Protein AF-A0A2M7SPT9-F1 (afdb_monomer_lite)

Structure (mmCIF, N/CA/C/O backbone):
data_AF-A0A2M7SPT9-F1
#
_entry.id   AF-A0A2M7SPT9-F1
#
loop_
_atom_site.group_PDB
_atom_site.id
_atom_site.type_symbol
_atom_site.label_atom_id
_atom_site.label_alt_id
_atom_site.label_comp_id
_atom_site.label_asym_id
_atom_site.label_entity_id
_atom_site.label_seq_id
_atom_site.pdbx_PDB_ins_code
_atom_site.Cartn_x
_atom_site.Cartn_y
_atom_site.Cartn_z
_atom_site.occupancy
_atom_site.B_iso_or_equiv
_atom_site.auth_seq_id
_atom_site.auth_comp_id
_atom_site.auth_asym_id
_atom_site.auth_atom_id
_atom_site.pdbx_PDB_model_num
ATOM 1 N N . MET A 1 1 ? 5.422 9.159 23.504 1.00 40.38 1 MET A N 1
ATOM 2 C CA . MET A 1 1 ? 5.487 10.486 24.151 1.00 40.38 1 MET A CA 1
ATOM 3 C C . MET A 1 1 ? 5.673 11.583 23.107 1.00 40.38 1 MET A C 1
ATOM 5 O O . MET A 1 1 ? 4.868 12.503 23.076 1.00 40.38 1 MET A O 1
ATOM 9 N N . ASP A 1 2 ? 6.611 11.408 22.172 1.00 35.78 2 ASP A N 1
ATOM 10 C CA . ASP A 1 2 ? 6.900 12.376 21.096 1.00 35.78 2 ASP A CA 1
ATOM 11 C C . ASP A 1 2 ? 5.692 12.712 20.207 1.00 35.78 2 ASP A C 1
ATOM 13 O O . ASP A 1 2 ? 5.439 13.876 19.913 1.00 35.78 2 ASP A O 1
ATOM 17 N N . ARG A 1 3 ? 4.857 11.718 19.871 1.00 41.50 3 ARG A N 1
ATOM 18 C CA . ARG A 1 3 ? 3.611 11.955 19.118 1.00 41.50 3 ARG A CA 1
ATOM 19 C C . ARG A 1 3 ? 2.546 12.713 19.928 1.00 41.50 3 ARG A C 1
ATOM 21 O O . ARG A 1 3 ? 1.866 13.571 19.384 1.00 41.50 3 ARG A O 1
ATOM 28 N N . ALA A 1 4 ? 2.417 12.463 21.234 1.00 44.75 4 ALA A N 1
ATOM 29 C CA . ALA A 1 4 ? 1.435 13.162 22.078 1.00 44.75 4 ALA A CA 1
ATOM 30 C C . ALA A 1 4 ? 1.773 14.656 22.242 1.00 44.75 4 ALA A C 1
ATOM 32 O O . ALA A 1 4 ? 0.878 15.501 22.212 1.00 44.75 4 ALA A O 1
ATOM 33 N N . LEU A 1 5 ? 3.072 14.967 22.339 1.00 43.44 5 LEU A N 1
ATOM 34 C CA . LEU A 1 5 ? 3.596 16.334 22.353 1.00 43.44 5 LEU A CA 1
ATOM 35 C C . LEU A 1 5 ? 3.391 17.041 21.003 1.00 43.44 5 LEU A C 1
ATOM 37 O O . LEU A 1 5 ? 2.985 18.202 20.988 1.00 43.44 5 LEU A O 1
ATOM 41 N N . ALA A 1 6 ? 3.589 16.340 19.880 1.00 44.41 6 ALA A N 1
ATOM 42 C CA . ALA A 1 6 ? 3.340 16.880 18.540 1.00 44.41 6 ALA A CA 1
ATOM 43 C C . ALA A 1 6 ? 1.848 17.196 18.302 1.00 44.41 6 ALA A C 1
ATOM 45 O O . ALA A 1 6 ? 1.491 18.279 17.839 1.00 44.41 6 ALA A O 1
ATOM 46 N N . HIS A 1 7 ? 0.944 16.303 18.715 1.00 43.31 7 HIS A N 1
ATOM 47 C CA . HIS A 1 7 ? -0.490 16.437 18.443 1.00 43.31 7 HIS A CA 1
ATOM 48 C C . HIS A 1 7 ? -1.252 17.414 19.358 1.00 43.31 7 HIS A C 1
ATOM 50 O O . HIS A 1 7 ? -2.474 17.505 19.236 1.00 43.31 7 HIS A O 1
ATOM 56 N N . LYS A 1 8 ? -0.580 18.153 20.261 1.00 46.00 8 LYS A N 1
ATOM 57 C CA . LYS A 1 8 ? -1.220 19.022 21.278 1.00 46.00 8 LYS A CA 1
ATOM 58 C C . LYS A 1 8 ? -2.389 18.331 21.996 1.00 46.00 8 LYS A C 1
ATOM 60 O O . LYS A 1 8 ? -3.389 18.967 22.335 1.00 46.00 8 LYS A O 1
ATOM 65 N N . LEU A 1 9 ? -2.279 17.020 22.206 1.00 52.03 9 LEU A N 1
ATOM 66 C CA . LEU A 1 9 ? -3.239 16.287 23.012 1.00 52.03 9 LEU A CA 1
ATOM 67 C C . LEU A 1 9 ? -3.044 16.792 24.439 1.00 52.03 9 LEU A C 1
ATOM 69 O O . LEU A 1 9 ? -2.042 16.483 25.076 1.00 52.03 9 LEU A O 1
ATOM 73 N N . ASN A 1 10 ? -3.978 17.613 24.924 1.00 52.16 10 ASN A N 1
ATOM 74 C CA . ASN A 1 10 ? -3.974 18.150 26.288 1.00 52.16 10 ASN A CA 1
ATOM 75 C C . ASN A 1 10 ? -4.417 17.064 27.290 1.00 52.16 10 ASN A C 1
ATOM 77 O O . ASN A 1 10 ? -5.277 17.269 28.141 1.00 52.16 10 ASN A O 1
ATOM 81 N N . LEU A 1 11 ? -3.882 15.864 27.094 1.00 54.00 11 LEU A N 1
ATOM 82 C CA . LEU A 1 11 ? -4.157 14.644 27.818 1.00 54.00 11 LEU A CA 1
ATOM 83 C C . LEU A 1 11 ? -2.920 14.365 28.664 1.00 54.00 11 LEU A C 1
ATOM 85 O O . LEU A 1 11 ? -1.813 14.233 28.141 1.00 54.00 11 LEU A O 1
ATOM 89 N N . ALA A 1 12 ? -3.088 14.302 29.985 1.00 59.31 12 ALA A N 1
ATOM 90 C CA . ALA A 1 12 ? -2.008 13.872 30.864 1.00 59.31 12 ALA A CA 1
ATOM 91 C C . ALA A 1 12 ? -1.573 12.454 30.462 1.00 59.31 12 ALA A C 1
ATOM 93 O O . ALA A 1 12 ? -2.424 11.644 30.094 1.00 59.31 12 ALA A O 1
ATOM 94 N N . ALA A 1 13 ? -0.284 12.114 30.574 1.00 54.31 13 ALA A N 1
ATOM 95 C CA . ALA A 1 13 ? 0.191 10.751 30.297 1.00 54.31 13 ALA A CA 1
ATOM 96 C C . ALA A 1 13 ? -0.641 9.695 31.057 1.00 54.31 13 ALA A C 1
ATOM 98 O O . ALA A 1 13 ? -0.986 8.667 30.490 1.00 54.31 13 ALA A O 1
ATOM 99 N N . ALA A 1 14 ? -1.097 10.028 32.270 1.00 58.72 14 ALA A N 1
ATOM 100 C CA . ALA A 1 14 ? -2.011 9.229 33.089 1.00 58.72 14 ALA A CA 1
ATOM 101 C C . ALA A 1 14 ? -3.364 8.867 32.433 1.00 58.72 14 ALA A C 1
ATOM 103 O O . ALA A 1 14 ? -4.006 7.927 32.874 1.00 58.72 14 ALA A O 1
ATOM 104 N N . SER A 1 15 ? -3.814 9.594 31.406 1.00 48.25 15 SER A N 1
ATOM 105 C CA . SER A 1 15 ? -5.074 9.319 30.689 1.00 48.25 15 SER A CA 1
ATOM 106 C C . SER A 1 15 ? -4.926 8.351 29.507 1.00 48.25 15 SER A C 1
ATOM 108 O O . SER A 1 15 ? -5.924 7.860 28.994 1.00 48.25 15 SER A O 1
ATOM 110 N N . LEU A 1 16 ? -3.688 8.087 29.075 1.00 51.94 16 LEU A N 1
ATOM 111 C CA . LEU A 1 16 ? -3.335 7.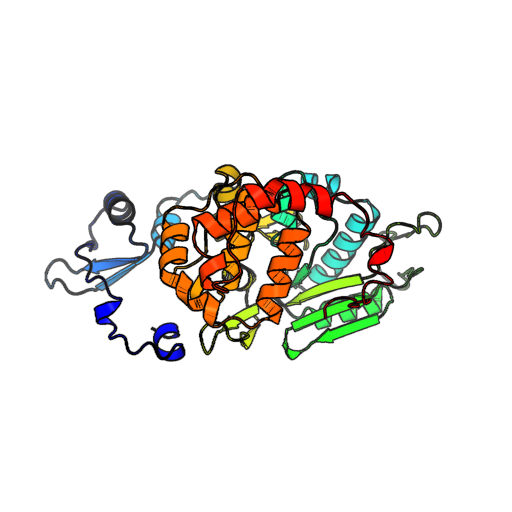134 28.012 1.00 51.94 16 LEU A CA 1
ATOM 112 C C . LEU A 1 16 ? -2.522 5.948 28.550 1.00 51.94 16 LEU A C 1
ATOM 114 O O . LEU A 1 16 ? -2.351 4.945 27.860 1.00 51.94 16 LEU A O 1
ATOM 118 N N . MET A 1 17 ? -1.966 6.091 29.753 1.00 51.72 17 MET A N 1
ATOM 119 C CA . MET A 1 17 ? -1.278 5.033 30.471 1.00 51.72 17 MET A CA 1
ATOM 120 C C . MET A 1 17 ? -2.308 4.151 31.162 1.00 51.72 17 MET A C 1
ATOM 122 O O . MET A 1 17 ? -2.958 4.573 32.114 1.00 51.72 17 MET A O 1
ATOM 126 N N . GLU A 1 18 ? -2.386 2.895 30.746 1.00 56.31 18 GLU A N 1
ATOM 127 C CA . GLU A 1 18 ? -2.830 1.846 31.652 1.00 56.31 18 GLU A CA 1
ATOM 128 C C . GLU A 1 18 ? -1.672 1.574 32.619 1.00 56.31 18 GLU A C 1
ATOM 130 O O . GLU A 1 18 ? -0.573 1.209 32.201 1.00 56.31 18 GLU A O 1
ATOM 135 N N . ALA A 1 19 ? -1.867 1.818 33.916 1.00 55.97 19 ALA A N 1
ATOM 136 C CA . ALA A 1 19 ? -0.919 1.375 34.933 1.00 55.97 19 ALA A CA 1
ATOM 137 C C . ALA A 1 19 ? -1.049 -0.149 35.042 1.00 55.97 19 ALA A C 1
ATOM 139 O O . ALA A 1 19 ? -1.924 -0.660 35.734 1.00 55.97 19 ALA A O 1
ATOM 140 N N . GLY A 1 20 ? -0.244 -0.866 34.260 1.00 58.12 20 GLY A N 1
ATOM 141 C CA . GLY A 1 20 ? -0.350 -2.314 34.149 1.00 58.12 20 GLY A CA 1
ATOM 142 C C . GLY A 1 20 ? -0.028 -3.015 35.467 1.00 58.12 20 GLY A C 1
ATOM 143 O O . GLY A 1 20 ? 1.029 -2.795 36.051 1.00 58.12 20 GLY A O 1
ATOM 144 N N . GLU A 1 21 ? -0.901 -3.932 35.886 1.00 66.31 21 GLU A N 1
ATOM 145 C CA . GLU A 1 21 ? -0.601 -4.946 36.913 1.00 66.31 21 GLU A CA 1
ATOM 146 C C . GLU A 1 21 ? 0.351 -6.039 36.382 1.00 66.31 21 GLU A C 1
ATOM 148 O O . GLU A 1 21 ? 0.814 -6.914 37.115 1.00 66.31 21 GLU A O 1
ATOM 153 N N . VAL A 1 22 ? 0.645 -6.001 35.080 1.00 75.19 22 VAL A N 1
ATOM 154 C CA . VAL A 1 22 ? 1.393 -7.026 34.361 1.00 75.19 22 VAL A CA 1
ATOM 155 C C . VAL A 1 22 ? 2.876 -6.681 34.379 1.00 75.19 22 VAL A C 1
ATOM 157 O O . VAL A 1 22 ? 3.368 -5.879 33.588 1.00 75.19 22 VAL A O 1
ATOM 160 N N . THR A 1 23 ? 3.599 -7.321 35.288 1.00 85.50 23 THR A N 1
ATOM 161 C CA . THR A 1 23 ? 5.062 -7.274 35.381 1.00 85.50 23 THR A CA 1
ATOM 162 C C . THR A 1 23 ? 5.636 -8.686 35.294 1.00 85.50 23 THR A C 1
ATOM 164 O O . THR A 1 23 ? 4.903 -9.675 35.402 1.00 85.50 23 THR A O 1
ATOM 167 N N . VAL A 1 24 ? 6.944 -8.801 35.090 1.00 88.38 24 VAL A N 1
ATOM 168 C CA . VAL A 1 24 ? 7.685 -10.066 35.234 1.00 88.38 24 VAL A CA 1
ATOM 169 C C . VAL A 1 24 ? 8.915 -9.866 36.106 1.00 88.38 24 VAL A C 1
ATOM 171 O O . VAL A 1 24 ? 9.379 -8.742 36.287 1.00 88.38 24 VAL A O 1
ATOM 174 N N . ARG A 1 25 ? 9.451 -10.952 36.653 1.00 89.38 25 ARG A N 1
ATOM 175 C CA . ARG A 1 25 ? 10.698 -10.963 37.428 1.00 89.38 25 ARG A CA 1
ATOM 176 C C . ARG A 1 25 ? 11.866 -11.464 36.570 1.00 89.38 25 ARG A C 1
ATOM 178 O O . ARG A 1 25 ? 11.628 -12.199 35.615 1.00 89.38 25 ARG A O 1
ATOM 185 N N . PRO A 1 26 ? 13.124 -11.120 36.905 1.00 86.38 26 PRO A N 1
ATOM 186 C CA . PRO A 1 26 ? 14.305 -11.616 36.188 1.00 86.38 26 PRO A CA 1
ATOM 187 C C . PRO A 1 26 ? 14.400 -13.141 36.116 1.00 86.38 26 PRO A C 1
ATOM 189 O O . PRO A 1 26 ? 14.898 -13.672 35.129 1.00 86.38 26 PRO A O 1
ATOM 192 N N . ASP A 1 27 ? 13.902 -13.824 37.148 1.00 87.62 27 ASP A N 1
ATOM 193 C CA . ASP A 1 27 ? 13.945 -15.283 37.265 1.00 87.62 27 ASP A CA 1
ATOM 194 C C . ASP A 1 27 ? 12.721 -15.978 36.634 1.00 87.62 27 ASP A C 1
ATOM 196 O O . ASP A 1 27 ? 12.647 -17.209 36.629 1.00 87.62 27 ASP A O 1
ATOM 200 N N . ASP A 1 28 ? 11.746 -15.218 36.114 1.00 85.19 28 ASP A N 1
ATOM 201 C CA . ASP A 1 28 ? 10.565 -15.794 35.466 1.00 85.19 28 ASP A CA 1
ATOM 202 C C . ASP A 1 28 ? 10.955 -16.479 34.148 1.00 85.19 28 ASP A C 1
ATOM 204 O O . ASP A 1 28 ? 11.761 -15.989 33.353 1.00 85.19 28 ASP A O 1
ATOM 208 N N . SER A 1 29 ? 10.336 -17.626 33.873 1.00 83.75 29 SER A N 1
ATOM 209 C CA . SER A 1 29 ? 10.586 -18.360 32.631 1.00 83.75 29 SER A CA 1
ATOM 210 C C . SER A 1 29 ? 10.036 -17.621 31.403 1.00 83.75 29 SER A C 1
ATOM 212 O O . SER A 1 29 ? 9.003 -16.947 31.454 1.00 83.75 29 SER A O 1
ATOM 214 N N . LEU A 1 30 ? 10.661 -17.838 30.239 1.00 79.19 30 LEU A N 1
ATOM 215 C CA . LEU A 1 30 ? 10.182 -17.283 28.964 1.00 79.19 30 LEU A CA 1
ATOM 216 C C . LEU A 1 30 ? 8.741 -17.709 28.633 1.00 79.19 30 LEU A C 1
ATOM 218 O O . LEU A 1 30 ? 7.999 -16.941 28.027 1.00 79.19 30 LEU A O 1
ATOM 222 N N . GLN A 1 31 ? 8.325 -18.905 29.060 1.00 74.00 31 GLN A N 1
ATOM 223 C CA . GLN A 1 31 ? 6.960 -19.402 28.869 1.00 74.00 31 GLN A CA 1
ATOM 224 C C . GLN A 1 31 ? 5.942 -18.616 29.712 1.00 74.00 31 GLN A C 1
ATOM 226 O O . GLN A 1 31 ? 4.850 -18.305 29.234 1.00 74.00 31 GLN A O 1
ATOM 231 N N . GLN A 1 32 ? 6.302 -18.241 30.943 1.00 76.19 32 GLN A N 1
ATOM 232 C CA . GLN A 1 32 ? 5.469 -17.382 31.791 1.00 76.19 32 GLN A CA 1
ATOM 233 C C . GLN A 1 32 ? 5.372 -15.967 31.222 1.00 76.19 32 GLN A C 1
ATOM 235 O O . GLN A 1 32 ? 4.276 -15.412 31.178 1.00 76.19 32 GLN A O 1
ATOM 240 N N . LEU A 1 33 ? 6.481 -15.412 30.725 1.00 81.75 33 LEU A N 1
ATOM 241 C CA . LEU A 1 33 ? 6.474 -14.127 30.027 1.00 81.75 33 LEU A CA 1
ATOM 242 C C . LEU A 1 33 ? 5.568 -14.178 28.786 1.00 81.75 33 LEU A C 1
ATOM 244 O O . LEU A 1 33 ? 4.723 -13.306 28.617 1.00 81.75 33 LEU A O 1
ATOM 248 N N . GLN A 1 34 ? 5.673 -15.219 27.956 1.00 77.19 34 GLN A N 1
ATOM 249 C CA . GLN A 1 34 ? 4.831 -15.385 26.767 1.00 77.19 34 GLN A CA 1
ATOM 250 C C . GLN A 1 34 ? 3.343 -15.475 27.118 1.00 77.19 34 GLN A C 1
ATOM 252 O O . GLN A 1 34 ? 2.523 -14.806 26.488 1.00 77.19 34 GLN A O 1
ATOM 257 N N . THR A 1 35 ? 3.004 -16.280 28.126 1.00 75.19 35 THR A N 1
ATOM 258 C CA . THR A 1 35 ? 1.624 -16.446 28.603 1.00 75.19 35 THR A CA 1
ATOM 259 C C . THR A 1 35 ? 1.081 -15.100 29.077 1.00 75.19 35 THR A C 1
ATOM 261 O O . THR A 1 35 ? 0.070 -14.631 28.568 1.00 75.19 35 THR A O 1
ATOM 264 N N . ARG A 1 36 ? 1.839 -14.382 29.917 1.00 77.56 36 ARG A N 1
ATOM 265 C CA . ARG A 1 36 ? 1.465 -13.040 30.388 1.00 77.56 36 ARG A CA 1
ATOM 266 C C . ARG A 1 36 ? 1.298 -12.037 29.250 1.00 77.56 36 ARG A C 1
ATOM 268 O O . ARG A 1 36 ? 0.348 -11.266 29.274 1.00 77.56 36 ARG A O 1
ATOM 275 N N . MET A 1 37 ? 2.176 -12.034 28.248 1.00 77.88 37 MET A N 1
ATOM 276 C CA . MET A 1 37 ? 2.077 -11.133 27.087 1.00 77.88 37 MET A CA 1
ATOM 277 C C . MET A 1 37 ? 0.898 -11.453 26.162 1.00 77.88 37 MET A C 1
ATOM 279 O O . MET A 1 37 ? 0.389 -10.557 25.483 1.00 77.88 37 MET A O 1
ATOM 283 N N . THR A 1 38 ? 0.498 -12.723 26.107 1.00 71.69 38 THR A N 1
ATOM 284 C CA . THR A 1 38 ? -0.631 -13.193 25.297 1.00 71.69 38 THR A CA 1
ATOM 285 C C . THR A 1 38 ? -1.943 -12.867 25.999 1.00 71.69 38 THR A C 1
ATOM 287 O O . THR A 1 38 ? -2.790 -12.208 25.406 1.00 71.69 38 THR A O 1
ATOM 290 N N . ASP A 1 39 ? -2.058 -13.224 27.278 1.00 74.00 39 ASP A N 1
ATOM 291 C CA . ASP A 1 39 ? -3.275 -13.047 28.074 1.00 74.00 39 ASP A CA 1
ATOM 292 C C . ASP A 1 39 ? -3.579 -11.570 28.342 1.00 74.00 39 ASP A C 1
ATOM 294 O O . ASP A 1 39 ? -4.732 -11.151 28.304 1.00 74.00 39 ASP A O 1
ATOM 298 N N . SER A 1 40 ? -2.544 -10.757 28.579 1.00 72.75 40 SER A N 1
ATOM 299 C CA . SER A 1 40 ? -2.717 -9.314 28.785 1.00 72.75 40 SER A CA 1
ATOM 300 C C . SER A 1 40 ? -2.882 -8.530 27.484 1.00 72.75 40 SER A C 1
ATOM 302 O O . SER A 1 40 ? -3.369 -7.405 27.503 1.00 72.75 40 SER A O 1
ATOM 304 N N . GLY A 1 41 ? -2.418 -9.070 26.353 1.00 64.62 41 GLY A N 1
ATOM 305 C CA . GLY A 1 41 ? -2.306 -8.324 25.100 1.00 64.62 41 GLY A CA 1
ATOM 306 C C . GLY A 1 41 ? -1.169 -7.289 25.071 1.00 64.62 41 GLY A C 1
ATOM 307 O O . GLY A 1 41 ? -1.009 -6.604 24.056 1.00 64.62 41 GLY A O 1
ATOM 308 N N . TRP A 1 42 ? -0.330 -7.197 26.113 1.00 72.75 42 TRP A N 1
ATOM 309 C CA . TRP A 1 42 ? 0.757 -6.216 26.197 1.00 72.75 42 TRP A CA 1
ATOM 310 C C . TRP A 1 42 ? 1.948 -6.588 25.300 1.00 72.75 42 TRP A C 1
ATOM 312 O O . TRP A 1 42 ? 2.442 -7.718 25.281 1.00 72.75 42 TRP A O 1
ATOM 322 N N . GLY A 1 43 ? 2.425 -5.610 24.523 1.00 68.19 43 GLY A N 1
ATOM 323 C CA . GLY A 1 43 ? 3.572 -5.765 23.617 1.00 68.19 43 GLY A CA 1
ATOM 324 C C . GLY A 1 43 ? 4.940 -5.527 24.269 1.00 68.19 43 GLY A C 1
ATOM 325 O O . GLY A 1 43 ? 5.969 -5.917 23.710 1.00 68.19 43 GLY A O 1
ATOM 326 N N . GLN A 1 44 ? 4.943 -4.877 25.432 1.00 81.00 44 GLN A N 1
ATOM 327 C CA . GLN A 1 44 ? 6.117 -4.507 26.218 1.00 81.00 44 GLN A CA 1
ATOM 328 C C . GLN A 1 44 ? 5.769 -4.728 27.686 1.00 81.00 44 GLN A C 1
ATOM 330 O O . GLN A 1 44 ? 4.766 -4.192 28.146 1.00 81.00 44 GLN A O 1
ATOM 335 N N . VAL A 1 45 ? 6.561 -5.520 28.403 1.00 85.88 45 VAL A N 1
ATOM 336 C CA . VAL A 1 45 ? 6.300 -5.853 29.807 1.00 85.88 45 VAL A CA 1
ATOM 337 C C . VAL A 1 45 ? 7.490 -5.402 30.655 1.00 85.88 45 VAL A C 1
ATOM 339 O O . VAL A 1 45 ? 8.625 -5.779 30.344 1.00 85.88 45 VAL A O 1
ATOM 342 N N . PRO A 1 46 ? 7.277 -4.582 31.697 1.00 87.00 46 PRO A N 1
ATOM 343 C CA . PRO A 1 46 ? 8.342 -4.175 32.602 1.00 87.00 46 PRO A CA 1
ATOM 344 C C . PRO A 1 46 ? 8.811 -5.345 33.478 1.00 87.00 46 PRO A C 1
ATOM 346 O O . PRO A 1 46 ? 8.012 -6.134 33.990 1.00 87.00 46 PRO A O 1
ATOM 349 N N . VAL A 1 47 ? 10.128 -5.427 33.662 1.00 87.75 47 VAL A N 1
ATOM 350 C CA . VAL A 1 47 ? 10.796 -6.360 34.571 1.00 87.75 47 VAL A CA 1
ATOM 351 C C . VAL A 1 47 ? 11.019 -5.651 35.897 1.00 87.75 47 VAL A C 1
ATOM 353 O O . VAL A 1 47 ? 11.654 -4.594 35.926 1.00 87.75 47 VAL A O 1
ATOM 356 N N . VAL A 1 48 ? 10.503 -6.217 36.983 1.00 90.75 48 VAL A N 1
ATOM 357 C CA . VAL A 1 48 ? 10.605 -5.649 38.331 1.00 90.75 48 VAL A CA 1
ATOM 358 C C . VAL A 1 48 ? 11.555 -6.458 39.204 1.00 90.75 48 VAL A C 1
ATOM 360 O O . VAL A 1 48 ? 11.559 -7.689 39.172 1.00 90.75 48 VAL A O 1
ATOM 363 N N . ASP A 1 49 ? 12.361 -5.758 39.995 1.00 87.00 49 ASP A N 1
ATOM 364 C CA . ASP A 1 49 ? 13.226 -6.371 40.996 1.00 87.00 49 ASP A CA 1
ATOM 365 C C . ASP A 1 49 ? 12.378 -6.987 42.128 1.00 87.00 49 ASP A C 1
ATOM 367 O O . ASP A 1 49 ? 11.480 -6.324 42.655 1.00 87.00 49 ASP A O 1
ATOM 371 N N . PRO A 1 50 ? 12.639 -8.240 42.533 1.00 83.50 50 PRO A N 1
ATOM 372 C CA . PRO A 1 50 ? 11.803 -8.945 43.502 1.00 83.50 50 PRO A CA 1
ATOM 373 C C . PRO A 1 50 ? 11.877 -8.391 44.935 1.00 83.50 50 PRO A C 1
ATOM 375 O O . PRO A 1 50 ? 10.956 -8.641 45.710 1.00 83.50 50 PRO A O 1
ATOM 378 N N . ASN A 1 51 ? 12.930 -7.652 45.297 1.00 85.75 51 ASN A N 1
ATOM 379 C CA . ASN A 1 51 ? 13.143 -7.131 46.652 1.00 85.75 51 ASN A CA 1
ATOM 380 C C . ASN A 1 51 ? 12.676 -5.682 46.803 1.00 85.75 51 ASN A C 1
ATOM 382 O O . ASN A 1 51 ? 12.197 -5.285 47.862 1.00 85.75 51 ASN A O 1
ATOM 386 N N . THR A 1 52 ? 12.836 -4.883 45.750 1.00 86.19 52 THR A N 1
ATOM 387 C CA . THR A 1 52 ? 12.545 -3.440 45.768 1.00 86.19 52 THR A CA 1
ATOM 388 C C . THR A 1 52 ? 11.283 -3.070 44.995 1.00 86.19 52 THR A C 1
ATOM 390 O O . THR A 1 52 ? 10.800 -1.946 45.122 1.00 86.19 52 THR A O 1
ATOM 393 N N . ASN A 1 53 ? 10.746 -4.000 44.196 1.00 81.44 53 ASN A N 1
ATOM 394 C CA . ASN A 1 53 ? 9.632 -3.793 43.268 1.00 81.44 53 ASN A CA 1
ATOM 395 C C . ASN A 1 53 ? 9.870 -2.647 42.262 1.00 81.44 53 ASN A C 1
ATOM 397 O O . ASN A 1 53 ? 8.934 -2.146 41.638 1.00 81.44 53 ASN A O 1
ATOM 401 N N . ALA A 1 54 ? 11.127 -2.220 42.108 1.00 84.69 54 ALA A N 1
ATOM 402 C CA . ALA A 1 54 ? 11.531 -1.197 41.161 1.00 84.69 54 ALA A CA 1
ATOM 403 C C . ALA A 1 54 ? 11.639 -1.799 39.757 1.00 84.69 54 ALA A C 1
ATOM 405 O O . ALA A 1 54 ? 12.085 -2.935 39.588 1.00 84.69 54 ALA A O 1
ATOM 406 N N . VAL A 1 55 ? 11.259 -1.031 38.735 1.00 86.56 55 VAL A N 1
ATOM 407 C CA . VAL A 1 55 ? 11.452 -1.438 37.339 1.00 86.56 55 VAL A CA 1
ATOM 408 C C . VAL A 1 55 ? 12.945 -1.408 37.023 1.00 86.56 55 VAL A C 1
ATOM 410 O O . VAL A 1 55 ? 13.574 -0.353 37.073 1.00 86.56 55 VAL A O 1
ATOM 413 N N . ILE A 1 56 ? 13.500 -2.567 36.682 1.00 87.50 56 ILE A N 1
ATOM 414 C CA . ILE A 1 56 ? 14.918 -2.753 36.335 1.00 87.50 56 ILE A CA 1
ATOM 415 C C . ILE A 1 56 ? 15.137 -2.969 34.836 1.00 87.50 56 ILE A C 1
ATOM 417 O O . ILE A 1 56 ? 16.268 -2.896 34.362 1.00 87.50 56 ILE A O 1
ATOM 421 N N . GLY A 1 57 ? 14.069 -3.205 34.070 1.00 83.38 57 GLY A N 1
ATOM 422 C CA . GLY A 1 57 ? 14.143 -3.360 32.620 1.00 83.38 57 GLY A CA 1
ATOM 423 C C . GLY A 1 57 ? 12.775 -3.473 31.954 1.00 83.38 57 GLY A C 1
ATOM 424 O O . GLY A 1 57 ? 11.740 -3.405 32.612 1.00 83.38 57 GLY A O 1
ATOM 425 N N . ILE A 1 58 ? 12.769 -3.649 30.632 1.00 85.69 58 ILE A N 1
ATOM 426 C CA . ILE A 1 58 ? 11.567 -3.892 29.821 1.00 85.69 58 ILE A CA 1
ATOM 427 C C . ILE A 1 58 ? 11.891 -5.006 28.826 1.00 85.69 58 ILE A C 1
ATOM 429 O O . ILE A 1 58 ? 12.956 -4.985 28.213 1.00 85.69 58 ILE A O 1
ATOM 433 N N . VAL A 1 59 ? 10.968 -5.950 28.640 1.00 81.12 59 VAL A N 1
ATOM 434 C CA . VAL A 1 59 ? 11.056 -6.983 27.598 1.00 81.12 59 VAL A CA 1
ATOM 435 C C . VAL A 1 59 ? 9.962 -6.761 26.562 1.00 81.12 59 VAL A C 1
ATOM 437 O O . VAL A 1 59 ? 8.800 -6.535 26.904 1.00 81.12 59 VAL A O 1
ATOM 440 N N . THR A 1 60 ? 10.323 -6.814 25.278 1.00 79.44 60 THR A N 1
ATOM 441 C CA . THR A 1 60 ? 9.382 -6.609 24.168 1.00 79.44 60 THR A CA 1
ATOM 442 C C . THR A 1 60 ? 9.030 -7.919 23.463 1.00 79.44 60 THR A C 1
ATOM 444 O O . THR A 1 60 ? 9.775 -8.899 23.536 1.00 79.44 60 THR A O 1
ATOM 447 N N . ARG A 1 61 ? 7.928 -7.936 22.694 1.00 75.12 61 ARG A N 1
ATOM 448 C CA . ARG A 1 61 ? 7.567 -9.104 21.857 1.00 75.12 61 ARG A CA 1
ATOM 449 C C . ARG A 1 61 ? 8.694 -9.484 20.899 1.00 75.12 61 ARG A C 1
ATOM 451 O O . ARG A 1 61 ? 8.905 -10.660 20.630 1.00 75.12 61 ARG A O 1
ATOM 458 N N . THR A 1 62 ? 9.446 -8.493 20.425 1.00 60.94 62 THR A N 1
ATOM 459 C CA . THR A 1 62 ? 10.600 -8.703 19.545 1.00 60.94 62 THR A CA 1
ATOM 460 C C . THR A 1 62 ? 11.710 -9.483 20.248 1.00 60.94 62 THR A C 1
ATOM 462 O O . THR A 1 62 ? 12.312 -10.366 19.640 1.00 60.94 62 THR A O 1
ATOM 465 N N . ASP A 1 63 ? 11.974 -9.187 21.519 1.00 67.12 63 ASP A N 1
ATOM 466 C CA . ASP A 1 63 ? 13.031 -9.851 22.289 1.00 67.12 63 ASP A CA 1
ATOM 467 C C . ASP A 1 63 ? 12.628 -11.282 22.655 1.00 67.12 63 ASP A C 1
ATOM 469 O O . ASP A 1 63 ? 13.434 -12.206 22.533 1.00 67.12 63 ASP A O 1
ATOM 473 N N . LEU A 1 64 ? 11.348 -11.493 22.983 1.00 71.75 64 LEU A N 1
ATOM 474 C CA . LEU A 1 64 ? 10.788 -12.824 23.220 1.00 71.75 64 LEU A CA 1
ATOM 475 C C . LEU A 1 64 ? 10.887 -13.711 21.965 1.00 71.75 64 LEU A C 1
ATOM 477 O O . LEU A 1 64 ? 11.365 -14.843 22.044 1.00 71.75 64 LEU A O 1
ATOM 481 N N . LEU A 1 65 ? 10.526 -13.178 20.792 1.00 60.91 65 LEU A N 1
ATOM 482 C CA . LEU A 1 65 ? 10.614 -13.892 19.511 1.00 60.91 65 LEU A CA 1
ATOM 483 C C . LEU A 1 65 ? 12.055 -14.265 19.132 1.00 60.91 65 LEU A C 1
ATOM 485 O O . LEU A 1 65 ? 12.299 -15.382 18.676 1.00 60.91 65 LEU A O 1
ATOM 489 N N . LYS A 1 66 ? 13.019 -13.362 19.356 1.00 58.25 66 LYS A N 1
ATOM 490 C CA . LYS A 1 66 ? 14.448 -13.636 19.121 1.00 58.25 66 LYS A CA 1
ATOM 491 C C . LYS A 1 66 ? 14.986 -14.757 20.011 1.00 58.25 66 LYS A C 1
ATOM 493 O O . LYS A 1 66 ? 15.859 -15.503 19.580 1.00 58.25 66 LYS A O 1
ATOM 498 N N . THR A 1 67 ? 14.474 -14.873 21.234 1.00 61.25 67 THR A N 1
ATOM 499 C CA . THR A 1 67 ? 15.029 -15.769 22.260 1.00 61.25 67 THR A CA 1
ATOM 500 C C . THR A 1 67 ? 14.390 -17.160 22.237 1.00 61.25 67 THR A C 1
ATOM 502 O O . THR A 1 67 ? 15.083 -18.154 22.432 1.00 61.25 67 THR A O 1
ATOM 505 N N . LEU A 1 68 ? 13.089 -17.264 21.937 1.00 56.81 68 LEU A N 1
ATOM 506 C CA . LEU A 1 68 ? 12.373 -18.547 21.826 1.00 56.81 68 LEU A CA 1
ATOM 507 C C . LEU A 1 68 ? 12.719 -19.337 20.555 1.00 56.81 68 LEU A C 1
ATOM 509 O O . LEU A 1 68 ? 12.434 -20.530 20.474 1.00 56.81 68 LEU A O 1
ATOM 513 N N . SER A 1 69 ? 13.368 -18.696 19.582 1.00 46.38 69 SER A N 1
ATOM 514 C CA . SER A 1 69 ? 13.878 -19.342 18.371 1.00 46.38 69 SER A CA 1
ATOM 515 C C . SER A 1 69 ? 15.415 -19.337 18.338 1.00 46.38 69 SER A C 1
ATOM 517 O O . SER A 1 69 ? 16.001 -18.705 17.460 1.00 46.38 69 SER A O 1
ATOM 519 N N . PRO A 1 70 ? 16.115 -20.077 19.227 1.00 42.59 70 PRO A N 1
ATOM 520 C CA . PRO A 1 70 ? 17.576 -20.213 19.156 1.00 42.59 70 PRO A CA 1
ATOM 521 C C . PRO A 1 70 ? 18.019 -21.034 17.926 1.00 42.59 70 PRO A C 1
ATOM 523 O O . PRO A 1 70 ? 19.186 -21.032 17.549 1.00 42.59 70 PRO A O 1
ATOM 526 N N . LYS A 1 71 ? 17.057 -21.703 17.271 1.00 36.12 71 LYS A N 1
ATOM 527 C CA . LYS A 1 71 ? 17.129 -22.299 15.930 1.00 36.12 71 LYS A CA 1
ATOM 528 C C . LYS A 1 71 ? 16.198 -21.574 14.954 1.00 36.12 71 LYS A C 1
ATOM 530 O O . LYS A 1 71 ? 15.494 -22.214 14.175 1.00 36.12 71 LYS A O 1
ATOM 535 N N . ALA A 1 72 ? 16.198 -20.246 14.934 1.00 35.81 72 ALA A N 1
ATOM 536 C CA . ALA A 1 72 ? 15.894 -19.586 13.675 1.00 35.81 72 ALA A CA 1
ATOM 537 C C . ALA A 1 72 ? 17.033 -19.937 12.697 1.00 35.81 72 ALA A C 1
ATOM 539 O O . ALA A 1 72 ? 17.939 -19.143 12.456 1.00 35.81 72 ALA A O 1
ATOM 540 N N . SER A 1 73 ? 16.987 -21.142 12.105 1.00 32.66 73 SER A N 1
ATOM 541 C CA . SER A 1 73 ? 17.377 -21.283 10.701 1.00 32.66 73 SER A CA 1
ATOM 542 C C . SER A 1 73 ? 16.825 -20.046 10.006 1.00 32.66 73 SER A C 1
ATOM 544 O O . SER A 1 73 ? 15.665 -19.735 10.294 1.00 32.66 73 SER A O 1
ATOM 546 N N . PRO A 1 74 ? 17.620 -19.308 9.204 1.00 37.69 74 PRO A N 1
ATOM 547 C CA . PRO A 1 74 ? 17.164 -18.073 8.576 1.00 37.69 74 PRO A CA 1
ATOM 548 C C . PRO A 1 74 ? 15.802 -18.386 7.988 1.00 37.69 74 PRO A C 1
ATOM 550 O O . PRO A 1 74 ? 15.731 -19.244 7.111 1.00 37.69 74 PRO A O 1
ATOM 553 N N . MET A 1 75 ? 14.753 -17.844 8.622 1.00 43.22 75 MET A N 1
ATOM 554 C CA . MET A 1 75 ? 13.355 -18.209 8.405 1.00 43.22 75 MET A CA 1
ATOM 555 C C . MET A 1 75 ? 13.209 -18.322 6.904 1.00 43.22 75 MET A C 1
ATOM 557 O O . MET A 1 75 ? 13.459 -17.294 6.280 1.00 43.22 75 MET A O 1
ATOM 561 N N . ALA A 1 76 ? 13.037 -19.542 6.362 1.00 43.53 76 ALA A N 1
ATOM 562 C CA . ALA A 1 76 ? 13.304 -19.830 4.951 1.00 43.53 76 ALA A CA 1
ATOM 563 C C . ALA A 1 76 ? 12.694 -18.696 4.138 1.00 43.53 76 ALA A C 1
ATOM 565 O O . ALA A 1 76 ? 11.468 -18.578 4.109 1.00 43.53 76 ALA A O 1
ATOM 566 N N . ARG A 1 77 ? 13.545 -17.764 3.673 1.00 63.97 77 ARG A N 1
ATOM 567 C CA . ARG A 1 77 ? 13.059 -16.469 3.197 1.00 63.97 77 ARG A CA 1
ATOM 568 C C . ARG A 1 77 ? 12.165 -16.828 2.039 1.00 63.97 77 ARG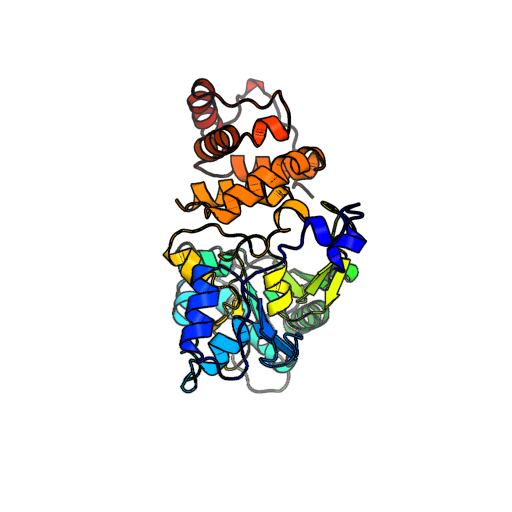 A C 1
ATOM 570 O O . ARG A 1 77 ? 12.653 -17.444 1.092 1.00 63.97 77 ARG A O 1
ATOM 577 N N . LEU A 1 78 ? 10.865 -16.571 2.177 1.00 83.44 78 LEU A N 1
ATOM 578 C CA . LEU A 1 78 ? 9.918 -17.008 1.170 1.00 83.44 78 LEU A CA 1
ATOM 579 C C . LEU A 1 78 ? 10.337 -16.319 -0.121 1.00 83.44 78 LEU A C 1
ATOM 581 O O . LEU A 1 78 ? 10.300 -15.093 -0.207 1.00 83.44 78 LEU A O 1
ATOM 585 N N . ASN A 1 79 ? 10.824 -17.106 -1.073 1.00 90.12 79 ASN A N 1
ATOM 586 C CA . ASN A 1 79 ? 11.304 -16.573 -2.327 1.00 90.12 79 ASN A CA 1
ATOM 587 C C . ASN A 1 79 ? 10.166 -16.661 -3.346 1.00 90.12 79 ASN A C 1
ATOM 589 O O . ASN A 1 79 ? 9.658 -17.744 -3.632 1.00 90.12 79 ASN A O 1
ATOM 593 N N . LEU A 1 80 ? 9.736 -15.509 -3.853 1.00 92.12 80 LEU A N 1
ATOM 594 C CA . LEU A 1 80 ? 8.652 -15.373 -4.819 1.00 92.12 80 LEU A CA 1
ATOM 595 C C . LEU A 1 80 ? 9.169 -15.098 -6.238 1.00 92.12 80 LEU A C 1
ATOM 597 O O . LEU A 1 80 ? 8.379 -14.670 -7.075 1.00 92.12 80 LEU A O 1
ATOM 601 N N . ALA A 1 81 ? 10.453 -15.340 -6.536 1.00 91.56 81 ALA A N 1
ATOM 602 C CA . ALA A 1 81 ? 11.034 -15.096 -7.860 1.00 91.56 81 ALA A CA 1
ATOM 603 C C . ALA A 1 81 ? 10.251 -15.808 -8.971 1.00 91.56 81 ALA A C 1
ATOM 605 O O . ALA A 1 81 ? 9.846 -15.169 -9.935 1.00 91.56 81 ALA A O 1
ATOM 606 N N . GLU A 1 82 ? 9.932 -17.096 -8.805 1.00 91.25 82 GLU A N 1
ATOM 607 C CA . GLU A 1 82 ? 9.151 -17.831 -9.809 1.00 91.25 82 GLU A CA 1
ATOM 608 C C . GLU A 1 82 ? 7.742 -17.255 -10.005 1.00 91.25 82 GLU A C 1
ATOM 610 O O . GLU A 1 82 ? 7.243 -17.203 -11.129 1.00 91.25 82 GLU A O 1
ATOM 615 N N . LYS A 1 83 ? 7.079 -16.823 -8.921 1.00 91.94 83 LYS A N 1
ATOM 616 C CA . LYS A 1 83 ? 5.757 -16.185 -9.013 1.00 91.94 83 LYS A CA 1
ATOM 617 C C . LYS A 1 83 ? 5.862 -14.835 -9.724 1.00 91.94 83 LYS A C 1
ATOM 619 O O . LYS A 1 83 ? 5.043 -14.557 -10.593 1.00 91.94 83 LYS A O 1
ATOM 624 N N . LEU A 1 84 ? 6.878 -14.034 -9.400 1.00 91.00 84 LEU A N 1
ATOM 625 C CA . LEU A 1 84 ? 7.156 -12.751 -10.045 1.00 91.00 84 LEU A CA 1
ATOM 626 C C . LEU A 1 84 ? 7.402 -12.924 -11.551 1.00 91.00 84 LEU A C 1
ATOM 628 O O . LEU A 1 84 ? 6.813 -12.210 -12.358 1.00 91.00 84 LEU A O 1
ATOM 632 N N . GLU A 1 85 ? 8.229 -13.900 -11.926 1.00 90.81 85 GLU A N 1
ATOM 633 C CA . GLU A 1 85 ? 8.567 -14.209 -13.318 1.00 90.81 85 GLU A CA 1
ATOM 634 C C . GLU A 1 85 ? 7.374 -14.734 -14.122 1.00 90.81 85 GLU A C 1
ATOM 636 O O . GLU A 1 85 ? 7.256 -14.446 -15.308 1.00 90.81 85 GLU A O 1
ATOM 641 N N . LYS A 1 86 ? 6.449 -15.461 -13.492 1.00 90.81 86 LYS A N 1
ATOM 642 C CA . LYS A 1 86 ? 5.207 -15.895 -14.152 1.00 90.81 86 LYS A CA 1
ATOM 643 C C . LYS A 1 86 ? 4.180 -14.770 -14.285 1.00 90.81 86 LYS A C 1
ATOM 645 O O . LYS A 1 86 ? 3.391 -14.782 -15.224 1.00 90.81 86 LYS A O 1
ATOM 650 N N . ALA A 1 87 ? 4.161 -13.833 -13.339 1.00 88.44 87 ALA A N 1
ATOM 651 C CA . ALA A 1 87 ? 3.167 -12.766 -13.281 1.00 88.44 87 ALA A CA 1
ATOM 652 C C . ALA A 1 87 ? 3.459 -11.598 -14.233 1.00 88.44 87 ALA A C 1
ATOM 654 O O . ALA A 1 87 ? 2.536 -10.884 -14.625 1.00 88.44 87 ALA A O 1
ATOM 655 N N . LEU A 1 88 ? 4.727 -11.374 -14.586 1.00 86.38 88 LEU A N 1
ATOM 656 C CA . LEU A 1 88 ? 5.141 -10.222 -15.380 1.00 86.38 88 LEU A CA 1
ATOM 657 C C . LEU A 1 88 ? 5.459 -10.595 -16.836 1.00 86.38 88 LEU A C 1
ATOM 659 O O . LEU A 1 88 ? 6.151 -11.581 -17.085 1.00 86.38 88 LEU A O 1
ATOM 663 N N . PRO A 1 89 ? 5.046 -9.764 -17.813 1.00 85.56 89 PRO A N 1
ATOM 664 C CA . PRO A 1 89 ? 5.491 -9.895 -19.195 1.00 85.56 89 PRO A CA 1
ATOM 665 C C . PRO A 1 89 ? 7.027 -9.857 -19.320 1.00 85.56 89 PRO A C 1
ATOM 667 O O . PRO A 1 89 ? 7.679 -9.134 -18.556 1.00 85.56 89 PRO A O 1
ATOM 670 N N . PRO A 1 90 ? 7.616 -10.538 -20.325 1.00 80.88 90 PRO A N 1
ATOM 671 C CA . PRO A 1 90 ? 9.069 -10.597 -20.516 1.00 80.88 90 PRO A CA 1
ATOM 672 C C . PRO A 1 90 ? 9.757 -9.225 -20.556 1.00 80.88 90 PRO A C 1
ATOM 674 O O . PRO A 1 90 ? 10.833 -9.055 -19.988 1.00 80.88 90 PRO A O 1
ATOM 677 N N . GLU A 1 91 ? 9.117 -8.226 -21.167 1.00 78.50 91 GLU A N 1
ATOM 678 C CA . GLU A 1 91 ? 9.631 -6.852 -21.261 1.00 78.50 91 GLU A CA 1
ATOM 679 C C . GLU A 1 91 ? 9.757 -6.183 -19.885 1.00 78.50 91 GLU A C 1
ATOM 681 O O . GLU A 1 91 ? 10.765 -5.543 -19.580 1.00 78.50 91 GLU A O 1
ATOM 686 N N . ARG A 1 92 ? 8.764 -6.384 -19.007 1.00 82.69 92 ARG A N 1
ATOM 687 C CA . ARG A 1 92 ? 8.788 -5.844 -17.640 1.00 82.69 92 ARG A CA 1
ATOM 688 C C . ARG A 1 92 ? 9.815 -6.557 -16.776 1.00 82.69 92 ARG A C 1
ATOM 690 O O . ARG A 1 92 ? 10.491 -5.906 -15.985 1.00 82.69 92 ARG A O 1
ATOM 697 N N . LEU A 1 93 ? 9.978 -7.867 -16.951 1.00 84.88 93 LEU A N 1
ATOM 698 C CA . LEU A 1 93 ? 11.036 -8.614 -16.271 1.00 84.88 93 LEU A CA 1
ATOM 699 C C . LEU A 1 93 ? 12.421 -8.135 -16.689 1.00 84.88 93 LEU A C 1
ATOM 701 O O . LEU A 1 93 ? 13.278 -7.942 -15.829 1.00 84.88 93 LEU A O 1
ATOM 705 N N . ALA A 1 94 ? 12.633 -7.901 -17.985 1.00 83.25 94 ALA A N 1
ATOM 706 C CA . ALA A 1 94 ? 13.882 -7.352 -18.493 1.00 83.25 94 ALA A CA 1
ATOM 707 C C . ALA A 1 94 ? 14.174 -5.972 -17.878 1.00 83.25 94 ALA A C 1
ATOM 709 O O . ALA A 1 94 ? 15.285 -5.742 -17.398 1.00 83.25 94 ALA A O 1
ATOM 710 N N . LEU A 1 95 ? 13.165 -5.096 -17.806 1.00 84.69 95 LEU A N 1
ATOM 711 C CA . LEU A 1 95 ? 13.280 -3.792 -17.150 1.00 84.69 95 LEU A CA 1
ATOM 712 C C . LEU A 1 95 ? 13.642 -3.925 -15.663 1.00 84.69 95 LEU A C 1
ATOM 714 O O . LEU A 1 95 ? 14.608 -3.312 -15.218 1.00 84.69 95 LEU A O 1
ATOM 718 N N . ILE A 1 96 ? 12.919 -4.749 -14.896 1.00 88.19 96 ILE A N 1
ATOM 719 C CA . ILE A 1 96 ? 13.201 -4.964 -13.467 1.00 88.19 96 ILE A CA 1
ATOM 720 C C . ILE A 1 96 ? 14.622 -5.485 -13.260 1.00 88.19 96 ILE A C 1
ATOM 722 O O . ILE A 1 96 ? 15.316 -5.007 -12.366 1.00 88.19 96 ILE A O 1
ATOM 726 N N . ARG A 1 97 ? 15.074 -6.444 -14.078 1.00 88.12 97 ARG A N 1
ATOM 727 C CA . ARG A 1 97 ? 16.438 -6.983 -13.986 1.00 88.12 97 ARG A CA 1
ATOM 728 C C . ARG A 1 97 ? 17.485 -5.907 -14.264 1.00 88.12 97 ARG A C 1
ATOM 730 O O . ARG A 1 97 ? 18.429 -5.791 -13.493 1.00 88.12 97 ARG A O 1
ATOM 737 N N . ALA A 1 98 ? 17.288 -5.079 -15.288 1.00 86.50 98 ALA A N 1
ATOM 738 C CA . ALA A 1 98 ? 18.192 -3.970 -15.595 1.00 86.50 98 ALA A CA 1
ATOM 739 C C . ALA A 1 98 ? 18.274 -2.951 -14.443 1.00 86.50 98 ALA A C 1
ATOM 741 O O . ALA A 1 98 ? 19.362 -2.511 -14.069 1.00 86.50 98 ALA A O 1
ATOM 742 N N . VAL A 1 99 ? 17.128 -2.611 -13.846 1.00 90.81 99 VAL A N 1
ATOM 743 C CA . VAL A 1 99 ? 17.056 -1.724 -12.677 1.00 90.81 99 VAL A CA 1
ATOM 744 C C . VAL A 1 99 ? 17.743 -2.353 -11.461 1.00 90.81 99 VAL A C 1
ATOM 746 O O . VAL A 1 99 ? 18.502 -1.680 -10.766 1.00 90.81 99 VAL A O 1
ATOM 749 N N . ALA A 1 100 ? 17.520 -3.645 -11.222 1.00 91.38 100 ALA A N 1
ATOM 750 C CA . ALA A 1 100 ? 18.140 -4.401 -10.139 1.00 91.38 100 ALA A CA 1
ATOM 751 C C . ALA A 1 100 ? 19.664 -4.513 -10.277 1.00 91.38 100 ALA A C 1
ATOM 753 O O . ALA A 1 100 ? 20.372 -4.406 -9.276 1.00 91.38 100 ALA A O 1
ATOM 754 N N . GLU A 1 101 ? 20.178 -4.705 -11.492 1.00 88.81 101 GLU A N 1
ATOM 755 C CA . GLU A 1 101 ? 21.617 -4.734 -11.771 1.00 88.81 101 GLU A CA 1
ATOM 756 C C . GLU A 1 101 ? 22.278 -3.385 -11.464 1.00 88.81 101 GLU A C 1
ATOM 758 O O . GLU A 1 101 ? 23.306 -3.341 -10.785 1.00 88.81 101 GLU A O 1
ATOM 763 N N . GLU A 1 102 ? 21.669 -2.282 -11.908 1.00 89.81 102 GLU A N 1
ATOM 764 C CA . GLU A 1 102 ? 22.170 -0.933 -11.631 1.00 89.81 102 GLU A CA 1
ATOM 765 C C . GLU A 1 102 ? 22.119 -0.617 -10.126 1.00 89.81 102 GLU A C 1
ATOM 767 O O . GLU A 1 102 ? 23.092 -0.127 -9.549 1.00 89.81 102 GLU A O 1
ATOM 772 N N . ALA A 1 103 ? 21.020 -0.972 -9.454 1.00 90.25 103 ALA A N 1
ATOM 773 C CA . ALA A 1 103 ? 20.883 -0.806 -8.010 1.00 90.25 103 ALA A CA 1
ATOM 774 C C . ALA A 1 103 ? 21.934 -1.625 -7.234 1.00 90.25 103 ALA A C 1
ATOM 776 O O . ALA A 1 103 ? 22.563 -1.114 -6.301 1.00 90.25 103 ALA A O 1
ATOM 777 N N . ALA A 1 104 ? 22.201 -2.863 -7.664 1.00 88.94 104 ALA A N 1
ATOM 778 C CA . ALA A 1 104 ? 23.234 -3.715 -7.083 1.00 88.94 104 ALA A CA 1
ATOM 779 C C . ALA A 1 104 ? 24.646 -3.131 -7.272 1.00 88.94 104 ALA A C 1
ATOM 781 O O . ALA A 1 104 ? 25.445 -3.151 -6.331 1.00 88.94 104 ALA A O 1
ATOM 782 N N . ALA A 1 105 ? 24.950 -2.553 -8.441 1.00 87.50 105 ALA A N 1
ATOM 783 C CA . ALA A 1 105 ? 26.223 -1.872 -8.697 1.00 87.50 105 ALA A CA 1
ATOM 784 C C . ALA A 1 105 ? 26.432 -0.666 -7.763 1.00 87.50 105 ALA A C 1
ATOM 786 O O . ALA A 1 105 ? 27.544 -0.422 -7.287 1.00 87.50 105 ALA A O 1
ATOM 787 N N . GLN A 1 106 ? 25.349 0.040 -7.434 1.00 86.38 106 GLN A N 1
ATOM 788 C CA . GLN A 1 106 ? 25.338 1.163 -6.493 1.00 86.38 106 GLN A CA 1
ATOM 789 C C . GLN A 1 106 ? 25.190 0.737 -5.022 1.00 86.38 106 GLN A C 1
ATOM 791 O O . GLN A 1 106 ? 25.087 1.598 -4.148 1.00 86.38 106 GLN A O 1
ATOM 796 N N . LYS A 1 107 ? 25.176 -0.574 -4.724 1.00 87.31 107 LYS A N 1
ATOM 797 C CA . LYS A 1 107 ? 24.950 -1.138 -3.377 1.00 87.31 107 LYS A CA 1
ATOM 798 C C . LYS A 1 107 ? 23.695 -0.581 -2.696 1.00 87.31 107 LYS A C 1
ATOM 800 O O . LYS A 1 107 ? 23.679 -0.393 -1.481 1.00 87.31 107 LYS A O 1
ATOM 805 N N . SER A 1 108 ? 22.666 -0.296 -3.486 1.00 88.38 108 SER A N 1
ATOM 806 C CA . SER A 1 108 ? 21.399 0.256 -3.020 1.00 88.38 108 SER A CA 1
ATOM 807 C C . SER A 1 108 ? 20.342 -0.849 -3.055 1.00 88.38 108 SER A C 1
ATOM 809 O O . SER A 1 108 ? 19.983 -1.285 -4.150 1.00 88.38 108 SER A O 1
ATOM 811 N N . PRO A 1 109 ? 19.860 -1.341 -1.899 1.00 92.56 109 PRO A N 1
ATOM 812 C CA . PRO A 1 109 ? 18.821 -2.361 -1.873 1.00 92.56 109 PRO A CA 1
ATOM 813 C C . PRO A 1 109 ? 17.545 -1.880 -2.570 1.00 92.56 109 PRO A C 1
ATOM 815 O O . PRO A 1 109 ? 17.093 -0.749 -2.354 1.00 92.56 109 PRO A O 1
ATOM 818 N N . LEU A 1 110 ? 16.985 -2.746 -3.413 1.00 94.88 110 LEU A N 1
ATOM 819 C CA . LEU A 1 110 ? 15.875 -2.432 -4.306 1.00 94.88 110 LEU A CA 1
ATOM 820 C C . LEU A 1 110 ? 14.667 -3.296 -3.969 1.00 94.88 110 LEU A C 1
ATOM 822 O O . LEU A 1 110 ? 14.791 -4.516 -3.863 1.00 94.88 110 LEU A O 1
ATOM 826 N N . TYR A 1 111 ? 13.493 -2.683 -3.865 1.00 95.31 111 TYR A N 1
ATOM 827 C CA . TYR A 1 111 ? 12.271 -3.368 -3.472 1.00 95.31 111 TYR A CA 1
ATOM 828 C C . TYR A 1 111 ? 11.098 -2.976 -4.362 1.00 95.31 111 TYR A C 1
ATOM 830 O O . TYR A 1 111 ? 10.951 -1.816 -4.734 1.00 95.31 111 TYR A O 1
ATOM 838 N N . VAL A 1 112 ? 10.206 -3.925 -4.620 1.00 93.88 112 VAL A N 1
ATOM 839 C CA . VAL A 1 112 ? 8.811 -3.620 -4.963 1.00 93.88 112 VAL A CA 1
ATOM 840 C C . VAL A 1 112 ? 7.977 -3.819 -3.708 1.00 93.88 112 VAL A C 1
ATOM 842 O O . VAL A 1 112 ? 8.237 -4.732 -2.927 1.00 93.88 112 VAL A O 1
ATOM 845 N N . VAL A 1 113 ? 7.002 -2.948 -3.470 1.00 91.31 113 VAL A N 1
ATOM 846 C CA . VAL A 1 113 ? 6.323 -2.840 -2.172 1.00 91.31 113 VAL A CA 1
ATOM 847 C C . VAL A 1 113 ? 4.809 -2.749 -2.312 1.00 91.31 113 VAL A C 1
ATOM 849 O O . VAL A 1 113 ? 4.278 -2.308 -3.329 1.00 91.31 113 VAL A O 1
ATOM 852 N N . GLY A 1 114 ? 4.106 -3.080 -1.233 1.00 86.88 114 GLY A N 1
ATOM 853 C CA . GLY A 1 114 ? 2.697 -2.755 -1.054 1.00 86.88 114 GLY A CA 1
ATOM 854 C C . GLY A 1 114 ? 1.757 -3.525 -1.972 1.00 86.88 114 GLY A C 1
ATOM 855 O O . GLY A 1 114 ? 1.796 -4.754 -2.008 1.00 86.88 114 GLY A O 1
ATOM 856 N N . GLY A 1 115 ? 0.881 -2.788 -2.664 1.00 89.00 115 GLY A N 1
ATOM 857 C CA . GLY A 1 115 ? -0.239 -3.347 -3.424 1.00 89.00 115 GLY A CA 1
ATOM 858 C C . GLY A 1 115 ? 0.190 -4.399 -4.441 1.00 89.00 115 GLY A C 1
ATOM 859 O O . GLY A 1 115 ? -0.408 -5.463 -4.471 1.00 89.00 115 GLY A O 1
ATOM 860 N N . PHE A 1 116 ? 1.288 -4.170 -5.166 1.00 92.00 116 PHE A N 1
ATOM 861 C CA . PHE A 1 116 ? 1.803 -5.144 -6.129 1.00 92.00 116 PHE A CA 1
ATOM 862 C C . PHE A 1 116 ? 2.158 -6.488 -5.479 1.00 92.00 116 PHE A C 1
ATOM 864 O O . PHE A 1 116 ? 1.815 -7.541 -6.005 1.00 92.00 116 PHE A O 1
ATOM 871 N N . VAL A 1 117 ? 2.833 -6.476 -4.322 1.00 93.56 117 VAL A N 1
ATOM 872 C CA . VAL A 1 117 ? 3.263 -7.715 -3.647 1.00 93.56 117 VAL A CA 1
ATOM 873 C C . VAL A 1 117 ? 2.057 -8.472 -3.092 1.00 93.56 117 VAL A C 1
ATOM 875 O O . VAL A 1 117 ? 1.981 -9.694 -3.219 1.00 93.56 117 VAL A O 1
ATOM 878 N N . ARG A 1 118 ? 1.085 -7.748 -2.526 1.00 94.00 118 ARG A N 1
ATOM 879 C CA . ARG A 1 118 ? -0.210 -8.303 -2.110 1.00 94.00 118 ARG A CA 1
ATOM 880 C C . ARG A 1 118 ? -0.937 -8.941 -3.294 1.00 94.00 118 ARG A C 1
ATOM 882 O O . ARG A 1 118 ? -1.359 -10.087 -3.213 1.00 94.00 118 ARG A O 1
ATOM 889 N N . ASP A 1 119 ? -1.048 -8.211 -4.393 1.00 92.62 119 ASP A N 1
ATOM 890 C CA . ASP A 1 119 ? -1.784 -8.617 -5.587 1.00 92.62 119 ASP A CA 1
ATOM 891 C C . ASP A 1 119 ? -1.106 -9.806 -6.291 1.00 92.62 119 ASP A C 1
ATOM 893 O O . ASP A 1 119 ? -1.783 -10.721 -6.757 1.00 92.62 119 ASP A O 1
ATOM 897 N N . LEU A 1 120 ? 0.230 -9.869 -6.269 1.00 92.56 120 LEU A N 1
ATOM 898 C CA . LEU A 1 120 ? 1.013 -11.033 -6.694 1.00 92.56 120 LEU A CA 1
ATOM 899 C C . LEU A 1 120 ? 0.691 -12.281 -5.855 1.00 92.56 120 LEU A C 1
ATOM 901 O O . LEU A 1 120 ? 0.557 -13.379 -6.396 1.00 92.56 120 LEU A O 1
ATOM 905 N N . LEU A 1 121 ? 0.566 -12.127 -4.534 1.00 91.88 121 LEU A N 1
ATOM 906 C CA . LEU A 1 121 ? 0.228 -13.223 -3.621 1.00 91.88 121 LEU A CA 1
ATOM 907 C C . LEU A 1 121 ? -1.238 -13.661 -3.735 1.00 91.88 121 LEU A C 1
ATOM 909 O O . LEU A 1 121 ? -1.518 -14.843 -3.555 1.00 91.88 121 LEU A O 1
ATOM 913 N N . LEU A 1 122 ? -2.137 -12.737 -4.079 1.00 91.25 122 LEU A N 1
ATOM 914 C CA . LEU A 1 122 ? -3.552 -12.991 -4.370 1.00 91.25 122 LEU A CA 1
ATOM 915 C C . LEU A 1 122 ? -3.810 -13.506 -5.796 1.00 91.25 122 LEU A C 1
ATOM 917 O O . LEU A 1 122 ? -4.966 -13.694 -6.168 1.00 91.25 122 LEU A O 1
ATOM 921 N N . GLU A 1 123 ? -2.758 -13.715 -6.595 1.00 88.94 123 GLU A N 1
ATOM 922 C CA . GLU A 1 123 ? -2.840 -14.186 -7.987 1.00 88.94 123 GLU A CA 1
ATOM 923 C C . GLU A 1 123 ? -3.642 -13.243 -8.904 1.00 88.94 123 GLU A C 1
ATOM 925 O O . GLU A 1 123 ? -4.282 -13.658 -9.868 1.00 88.94 123 GLU A O 1
ATOM 930 N N . ARG A 1 124 ? -3.579 -11.938 -8.615 1.00 86.44 124 ARG A N 1
ATOM 931 C CA . ARG A 1 124 ? -4.216 -10.853 -9.376 1.00 86.44 124 ARG A CA 1
ATOM 932 C C . ARG A 1 124 ? -3.198 -9.754 -9.706 1.00 86.44 124 ARG A C 1
ATOM 934 O O . ARG A 1 124 ? -3.409 -8.615 -9.299 1.00 86.44 124 ARG A O 1
ATOM 941 N N . PRO A 1 125 ? -2.074 -10.064 -10.376 1.00 77.00 125 PRO A N 1
ATOM 942 C CA . PRO A 1 125 ? -0.949 -9.141 -10.475 1.00 77.00 125 PRO A CA 1
ATOM 943 C C . PRO A 1 125 ? -1.336 -7.824 -11.156 1.00 77.00 125 PRO A C 1
ATOM 945 O O . PRO A 1 125 ? -1.914 -7.817 -12.245 1.00 77.00 125 PRO A O 1
ATOM 948 N N . SER A 1 126 ? -0.977 -6.705 -10.526 1.00 80.81 126 SER A N 1
ATOM 949 C CA . SER A 1 126 ? -1.030 -5.390 -11.157 1.00 80.81 126 SER A CA 1
ATOM 950 C C . SER A 1 126 ? 0.211 -5.184 -12.025 1.00 80.81 126 SER A C 1
ATOM 952 O O . SER A 1 126 ? 1.304 -5.636 -11.698 1.00 80.81 126 SER A O 1
ATOM 954 N N . LEU A 1 127 ? 0.063 -4.482 -13.146 1.00 76.75 127 LEU A N 1
ATOM 955 C CA . LEU A 1 127 ? 1.217 -4.039 -13.941 1.00 76.75 127 LEU A CA 1
ATOM 956 C C . LEU A 1 127 ? 1.768 -2.692 -13.461 1.00 76.75 127 LEU A C 1
ATOM 958 O O . LEU A 1 127 ? 2.838 -2.277 -13.904 1.00 76.75 127 LEU A O 1
ATOM 962 N N . ASP A 1 128 ? 1.029 -2.030 -12.578 1.00 77.44 128 ASP A N 1
ATOM 963 C CA . ASP A 1 128 ? 1.426 -0.794 -11.931 1.00 77.44 128 ASP A CA 1
ATOM 964 C C . ASP A 1 128 ? 2.142 -1.124 -10.619 1.00 77.44 128 ASP A C 1
ATOM 966 O O . ASP A 1 128 ? 1.563 -1.760 -9.726 1.00 77.44 128 ASP A O 1
ATOM 970 N N . PHE A 1 129 ? 3.426 -0.779 -10.551 1.00 81.88 129 PHE A N 1
ATOM 971 C CA . PHE A 1 129 ? 4.245 -0.951 -9.363 1.00 81.88 129 PHE A CA 1
ATOM 972 C C . PHE A 1 129 ? 5.289 0.155 -9.260 1.00 81.88 129 PHE A C 1
ATOM 974 O O . PHE A 1 129 ? 5.996 0.471 -10.218 1.00 81.88 129 PHE A O 1
ATOM 981 N N . ASP A 1 130 ? 5.424 0.669 -8.045 1.00 85.31 130 ASP A N 1
ATOM 982 C CA . ASP A 1 130 ? 6.501 1.570 -7.676 1.00 85.31 130 ASP A CA 1
ATOM 983 C C . ASP A 1 130 ? 7.708 0.779 -7.184 1.00 85.31 130 ASP A C 1
ATOM 985 O O . ASP A 1 130 ? 7.582 -0.281 -6.552 1.00 85.31 130 ASP A O 1
ATOM 989 N N . VAL A 1 131 ? 8.892 1.341 -7.407 1.00 92.06 131 VAL A N 1
ATOM 990 C CA . VAL A 1 131 ? 10.143 0.770 -6.920 1.00 92.06 131 VAL A CA 1
ATOM 991 C C . VAL A 1 131 ? 10.678 1.613 -5.770 1.00 92.06 131 VAL A C 1
ATOM 993 O O . VAL A 1 131 ? 10.903 2.815 -5.902 1.00 92.06 131 VAL A O 1
ATOM 996 N N . VAL A 1 132 ? 10.908 0.973 -4.626 1.00 95.06 132 VAL A N 1
ATOM 997 C CA . VAL A 1 132 ? 11.505 1.601 -3.447 1.00 95.06 132 VAL A CA 1
ATOM 998 C C . VAL A 1 132 ? 12.984 1.260 -3.362 1.00 95.06 132 VAL A C 1
ATOM 1000 O O . VAL A 1 132 ? 13.380 0.102 -3.474 1.00 95.06 132 VAL A O 1
ATOM 1003 N N . VAL A 1 133 ? 13.800 2.278 -3.121 1.00 94.25 133 VAL A N 1
ATOM 1004 C CA . VAL A 1 133 ? 15.252 2.168 -2.980 1.00 94.25 133 VAL A CA 1
ATOM 1005 C C . VAL A 1 133 ? 15.634 2.550 -1.557 1.00 94.25 133 VAL A C 1
ATOM 1007 O O . VAL A 1 133 ? 15.330 3.657 -1.112 1.00 94.25 133 VAL A O 1
ATOM 1010 N N . GLU A 1 134 ? 16.351 1.686 -0.842 1.00 91.44 134 GLU A N 1
ATOM 1011 C CA . GLU A 1 134 ? 17.060 2.098 0.376 1.00 91.44 134 GLU A CA 1
ATOM 1012 C C . GLU A 1 134 ? 18.311 2.893 -0.014 1.00 91.44 134 GLU A C 1
ATOM 1014 O O . GLU A 1 134 ? 19.413 2.360 -0.127 1.00 91.44 134 GLU A O 1
ATOM 1019 N N . GLY A 1 135 ? 18.126 4.185 -0.283 1.00 88.69 135 GLY A N 1
ATOM 1020 C CA . GLY A 1 135 ? 19.181 5.049 -0.796 1.00 88.69 135 GLY A CA 1
ATOM 1021 C C . GLY A 1 135 ? 18.628 6.263 -1.531 1.00 88.69 135 GLY A C 1
ATOM 1022 O O . GLY A 1 135 ? 17.571 6.790 -1.189 1.00 88.69 135 GLY A O 1
ATOM 1023 N N . ASP A 1 136 ? 19.369 6.729 -2.534 1.00 90.75 136 ASP A N 1
ATOM 1024 C CA . ASP A 1 136 ? 18.980 7.868 -3.363 1.00 90.75 136 ASP A CA 1
ATOM 1025 C C . ASP A 1 136 ? 18.290 7.399 -4.652 1.00 90.75 136 ASP A C 1
ATOM 1027 O O . ASP A 1 136 ? 18.938 7.075 -5.649 1.00 90.75 136 ASP A O 1
ATOM 1031 N N . ALA A 1 137 ? 16.955 7.398 -4.641 1.00 93.38 137 ALA A N 1
ATOM 1032 C CA . ALA A 1 137 ? 16.155 7.029 -5.808 1.00 93.38 137 ALA A CA 1
ATOM 1033 C C . ALA A 1 137 ? 16.387 7.950 -7.020 1.00 93.38 137 ALA A C 1
ATOM 1035 O O . ALA A 1 137 ? 16.293 7.509 -8.165 1.00 93.38 137 ALA A O 1
ATOM 1036 N N . ILE A 1 138 ? 16.723 9.225 -6.788 1.00 93.19 138 ILE A N 1
ATOM 1037 C CA . ILE A 1 138 ? 16.982 10.194 -7.859 1.00 93.19 138 ILE A CA 1
ATOM 1038 C C . ILE A 1 138 ? 18.317 9.874 -8.530 1.00 93.19 138 ILE A C 1
ATOM 1040 O O . ILE A 1 138 ? 18.418 9.940 -9.757 1.00 93.19 138 ILE A O 1
ATOM 1044 N N . ALA A 1 139 ? 19.335 9.515 -7.745 1.00 93.00 139 ALA A N 1
ATOM 1045 C CA . ALA A 1 139 ? 20.621 9.076 -8.276 1.00 93.00 139 ALA A CA 1
ATOM 1046 C C . ALA A 1 139 ? 20.472 7.802 -9.121 1.00 93.00 139 ALA A C 1
ATOM 1048 O O . ALA A 1 139 ? 20.972 7.774 -10.248 1.00 93.00 139 ALA A O 1
ATOM 1049 N N . LEU A 1 140 ? 19.713 6.810 -8.635 1.00 93.38 140 LEU A N 1
ATOM 1050 C CA . LEU A 1 140 ? 19.436 5.581 -9.382 1.00 93.38 140 LEU A CA 1
ATOM 1051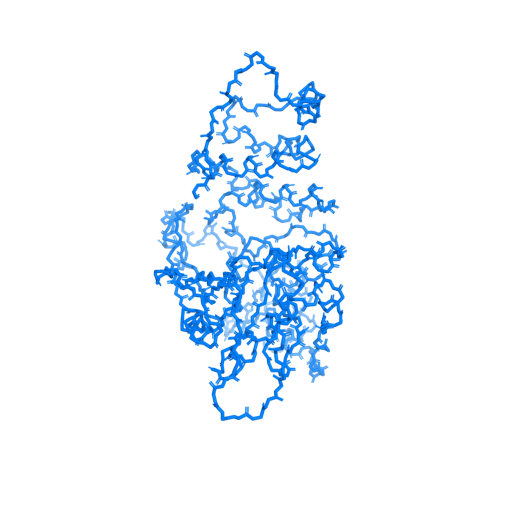 C C . LEU A 1 140 ? 18.714 5.873 -10.706 1.00 93.38 140 LEU A C 1
ATOM 1053 O O . LEU A 1 140 ? 19.177 5.452 -11.764 1.00 93.38 140 LEU A O 1
ATOM 1057 N N . ALA A 1 141 ? 17.631 6.656 -10.675 1.00 92.81 141 ALA A N 1
ATOM 1058 C CA . ALA A 1 141 ? 16.879 7.014 -11.878 1.00 92.81 141 ALA A CA 1
ATOM 1059 C C . ALA A 1 141 ? 17.745 7.764 -12.908 1.00 92.81 141 ALA A C 1
ATOM 1061 O O . ALA A 1 141 ? 17.665 7.502 -14.107 1.00 92.81 141 ALA A O 1
ATOM 1062 N N . ARG A 1 142 ? 18.617 8.679 -12.458 1.00 92.75 142 ARG A N 1
ATOM 1063 C CA . ARG A 1 142 ? 19.558 9.396 -13.340 1.00 92.75 142 ARG A CA 1
ATOM 1064 C C . ARG A 1 142 ? 20.608 8.471 -13.947 1.00 92.75 142 ARG A C 1
ATOM 1066 O O . ARG A 1 142 ? 20.948 8.649 -15.115 1.00 92.75 142 ARG A O 1
ATOM 1073 N N . ALA A 1 143 ? 21.119 7.508 -13.181 1.00 90.88 143 ALA A N 1
ATOM 1074 C CA . ALA A 1 143 ? 22.054 6.510 -13.689 1.00 90.88 143 ALA A CA 1
ATOM 1075 C C . ALA A 1 143 ? 21.394 5.638 -14.763 1.00 90.88 143 ALA A C 1
ATOM 1077 O O . ALA A 1 143 ? 21.950 5.482 -15.845 1.00 90.88 143 ALA A O 1
ATOM 1078 N N . LEU A 1 144 ? 20.162 5.183 -14.523 1.00 89.38 144 LEU A N 1
ATOM 1079 C CA . LEU A 1 144 ? 19.380 4.430 -15.503 1.00 89.38 144 LEU A CA 1
ATOM 1080 C C . LEU A 1 144 ? 19.118 5.229 -16.777 1.00 89.38 144 LEU A C 1
ATOM 1082 O O . LEU A 1 144 ? 19.355 4.716 -17.864 1.00 89.38 144 LEU A O 1
ATOM 1086 N N . ALA A 1 145 ? 18.726 6.499 -16.669 1.00 88.94 145 ALA A N 1
ATOM 1087 C CA . ALA A 1 145 ? 18.524 7.342 -17.845 1.00 88.94 145 ALA A CA 1
ATOM 1088 C C . ALA A 1 145 ? 19.822 7.611 -18.621 1.00 88.94 145 ALA A C 1
ATOM 1090 O O . ALA A 1 145 ? 19.804 7.727 -19.844 1.00 88.94 145 ALA A O 1
ATOM 1091 N N . LYS A 1 146 ? 20.968 7.673 -17.934 1.00 87.44 146 LYS A N 1
ATOM 1092 C CA . LYS A 1 146 ? 22.281 7.752 -18.585 1.00 87.44 146 LYS A CA 1
ATOM 1093 C C . LYS A 1 146 ? 22.637 6.443 -19.292 1.00 87.44 146 LYS A C 1
ATOM 1095 O O . LYS A 1 146 ? 23.198 6.481 -20.382 1.00 87.44 146 LYS A O 1
ATOM 1100 N N . CYS A 1 147 ? 22.330 5.309 -18.667 1.00 82.50 147 CYS A N 1
ATOM 1101 C CA . CYS A 1 147 ? 22.639 3.990 -19.194 1.00 82.50 147 CYS A CA 1
ATOM 1102 C C . CYS A 1 147 ? 21.727 3.604 -20.350 1.00 82.50 147 CYS A C 1
ATOM 1104 O O . CYS A 1 147 ? 22.253 3.057 -21.300 1.00 82.50 147 CYS A O 1
ATOM 1106 N N . TYR A 1 148 ? 20.423 3.884 -20.289 1.00 81.88 148 TYR A N 1
ATOM 1107 C CA . TYR A 1 148 ? 19.381 3.364 -21.190 1.00 81.88 148 TYR A CA 1
ATOM 1108 C C . TYR A 1 148 ? 18.612 4.449 -21.966 1.00 81.88 148 TYR A C 1
ATOM 1110 O O . TYR A 1 148 ? 17.743 4.136 -22.778 1.00 81.88 148 TYR A O 1
ATOM 1118 N N . GLY A 1 149 ? 18.928 5.728 -21.750 1.00 82.44 149 GLY A N 1
ATOM 1119 C CA . GLY A 1 149 ? 18.215 6.854 -22.353 1.00 82.44 149 GLY A CA 1
ATOM 1120 C C . GLY A 1 149 ? 16.926 7.234 -21.612 1.00 82.44 149 GLY A C 1
ATOM 1121 O O . GLY A 1 149 ? 16.598 6.711 -20.547 1.00 82.44 149 GLY A O 1
ATOM 1122 N N . GLY A 1 150 ? 16.177 8.184 -22.172 1.00 86.12 150 GLY A N 1
ATOM 1123 C CA . GLY A 1 150 ? 14.963 8.726 -21.552 1.00 86.12 150 GLY A CA 1
ATOM 1124 C C . GLY A 1 150 ? 15.201 9.975 -20.698 1.00 86.12 150 GLY A C 1
ATOM 1125 O O . GLY A 1 150 ? 16.282 10.564 -20.699 1.00 86.12 150 GLY A O 1
ATOM 1126 N N . LYS A 1 151 ? 14.158 10.417 -19.989 1.00 89.06 151 LYS A N 1
ATOM 1127 C CA . LYS A 1 151 ? 14.160 11.657 -19.194 1.00 89.06 151 LYS A CA 1
ATOM 1128 C C . LYS A 1 151 ? 13.756 11.371 -17.756 1.00 89.06 151 LYS A C 1
ATOM 1130 O O . LYS A 1 151 ? 12.830 10.611 -17.514 1.00 89.06 151 LYS A O 1
ATOM 1135 N N . VAL A 1 152 ? 14.411 12.020 -16.800 1.00 92.31 152 VAL A N 1
ATOM 1136 C CA . VAL A 1 152 ? 14.055 11.912 -15.379 1.00 92.31 152 VAL A CA 1
ATOM 1137 C C . VAL A 1 152 ? 13.415 13.207 -14.909 1.00 92.31 152 VAL A C 1
ATOM 1139 O O . VAL A 1 152 ? 13.999 14.282 -15.052 1.00 92.31 152 VAL A O 1
ATOM 1142 N N . THR A 1 153 ? 12.241 13.088 -14.303 1.00 92.94 153 THR A N 1
ATOM 1143 C CA . THR A 1 153 ? 11.602 14.146 -13.516 1.00 92.94 153 THR A CA 1
ATOM 1144 C C . THR A 1 153 ? 11.740 13.772 -12.047 1.00 92.94 153 THR A C 1
ATOM 1146 O O . THR A 1 153 ? 11.473 12.637 -11.681 1.00 92.94 153 THR A O 1
ATOM 1149 N N . SER A 1 154 ? 12.186 14.684 -11.185 1.00 92.44 154 SER A N 1
ATOM 1150 C CA . SER A 1 154 ? 12.459 14.361 -9.776 1.00 92.44 154 SER A CA 1
ATOM 1151 C C . SER A 1 154 ? 11.861 15.381 -8.823 1.00 92.44 154 SER A C 1
ATOM 1153 O O . SER A 1 154 ? 11.967 16.581 -9.072 1.00 92.44 154 SER A O 1
ATOM 1155 N N . HIS A 1 155 ? 11.352 14.910 -7.686 1.00 89.38 155 HIS A N 1
ATOM 1156 C CA . HIS A 1 155 ? 10.879 15.737 -6.581 1.00 89.38 155 HIS A CA 1
ATOM 1157 C C . HIS A 1 155 ? 11.777 15.513 -5.360 1.00 89.38 155 HIS A C 1
ATOM 1159 O O . HIS A 1 155 ? 11.541 14.635 -4.528 1.00 89.38 155 HIS A O 1
ATOM 1165 N N . SER A 1 156 ? 12.821 16.337 -5.239 1.00 85.44 156 SER A N 1
ATOM 1166 C CA . SER A 1 156 ? 13.853 16.209 -4.197 1.00 85.44 156 SER A CA 1
ATOM 1167 C C . SER A 1 156 ? 13.294 16.235 -2.775 1.00 85.44 156 SER A C 1
ATOM 1169 O O . SER A 1 156 ? 13.734 15.445 -1.946 1.00 85.44 156 SER A O 1
ATOM 1171 N N . ARG A 1 157 ? 12.279 17.072 -2.511 1.00 81.88 157 ARG A N 1
ATOM 1172 C CA . ARG A 1 157 ? 11.607 17.161 -1.202 1.00 81.88 157 ARG A CA 1
ATOM 1173 C C . ARG A 1 157 ? 11.025 15.824 -0.736 1.00 81.88 157 ARG A C 1
ATOM 1175 O O . ARG A 1 157 ? 10.988 15.582 0.461 1.00 81.88 157 ARG A O 1
ATOM 1182 N N . PHE A 1 158 ? 10.572 14.980 -1.661 1.00 80.44 158 PHE A N 1
ATOM 1183 C CA . PHE A 1 158 ? 9.918 13.708 -1.347 1.00 80.44 158 PHE A CA 1
ATOM 1184 C C . PHE A 1 158 ? 10.799 12.485 -1.604 1.00 80.44 158 PHE A C 1
ATOM 1186 O O . PHE A 1 158 ? 10.374 11.362 -1.329 1.00 80.44 158 PHE A O 1
ATOM 1193 N N . GLY A 1 159 ? 12.011 12.702 -2.126 1.00 87.06 159 GLY A N 1
ATOM 1194 C CA . GLY A 1 159 ? 12.929 11.637 -2.509 1.00 87.06 159 GLY A CA 1
ATOM 1195 C C . GLY A 1 159 ? 12.399 10.767 -3.648 1.00 87.06 159 GLY A C 1
ATOM 1196 O O . GLY A 1 159 ? 12.728 9.584 -3.684 1.00 87.06 159 GLY A O 1
ATOM 1197 N N . THR A 1 160 ? 11.571 11.319 -4.542 1.00 92.00 160 THR A N 1
ATOM 1198 C CA . THR A 1 160 ? 10.964 10.571 -5.652 1.00 92.00 160 THR A CA 1
ATOM 1199 C C . THR A 1 160 ? 11.518 10.996 -7.008 1.00 92.00 160 THR A C 1
ATOM 1201 O O . THR A 1 160 ? 11.895 12.155 -7.222 1.00 92.00 160 THR A O 1
ATOM 1204 N N . ALA A 1 161 ? 11.567 10.048 -7.939 1.00 93.62 161 ALA A N 1
ATOM 1205 C CA . ALA A 1 161 ? 11.942 10.270 -9.324 1.00 93.62 161 ALA A CA 1
ATOM 1206 C C . ALA A 1 161 ? 11.070 9.435 -10.257 1.00 93.62 161 ALA A C 1
ATOM 1208 O O . ALA A 1 161 ? 10.892 8.246 -10.042 1.00 93.62 161 ALA A O 1
ATOM 1209 N N . LYS A 1 162 ? 10.596 10.059 -11.328 1.00 93.31 162 LYS A N 1
ATOM 1210 C CA . LYS A 1 162 ? 9.907 9.418 -12.436 1.00 93.31 162 LYS A CA 1
ATOM 1211 C C . LYS A 1 162 ? 10.854 9.337 -13.617 1.00 93.31 162 LYS A C 1
ATOM 1213 O O . LYS A 1 162 ? 11.305 10.370 -14.121 1.00 93.31 162 LYS A O 1
ATOM 1218 N N . TRP A 1 163 ? 11.169 8.127 -14.056 1.00 91.44 163 TRP A N 1
ATOM 1219 C CA . TRP A 1 163 ? 11.949 7.902 -15.265 1.00 91.44 163 TRP A CA 1
ATOM 1220 C C . TRP A 1 163 ? 11.003 7.645 -16.436 1.00 91.44 163 TRP A C 1
ATOM 1222 O O . TRP A 1 163 ? 10.315 6.632 -16.471 1.00 91.44 163 TRP A O 1
ATOM 1232 N N . LEU A 1 164 ? 10.953 8.587 -17.376 1.00 88.50 164 LEU A N 1
ATOM 1233 C CA . LEU A 1 164 ? 10.274 8.458 -18.661 1.00 88.50 164 LEU A CA 1
ATOM 1234 C C . LEU A 1 164 ? 11.193 7.692 -19.612 1.00 88.50 164 LEU A C 1
ATOM 1236 O O . LEU A 1 164 ? 12.272 8.183 -19.962 1.00 88.50 164 LEU A O 1
ATOM 1240 N N . ILE A 1 165 ? 10.768 6.497 -20.006 1.00 82.38 165 ILE A N 1
ATOM 1241 C CA . ILE A 1 165 ? 11.559 5.585 -20.831 1.00 82.38 165 ILE A CA 1
ATOM 1242 C C . ILE A 1 165 ? 11.359 5.986 -22.296 1.00 82.38 165 ILE A C 1
ATOM 1244 O O . ILE A 1 165 ? 10.229 6.147 -22.750 1.00 82.38 165 ILE A O 1
ATOM 1248 N N . ALA A 1 166 ? 12.450 6.198 -23.034 1.00 69.31 166 ALA A N 1
ATOM 1249 C CA . ALA A 1 166 ? 12.363 6.567 -24.444 1.00 69.31 166 ALA A CA 1
ATOM 1250 C C . ALA A 1 166 ? 11.919 5.369 -25.301 1.00 69.31 166 ALA A C 1
ATOM 1252 O O . ALA A 1 166 ? 12.493 4.283 -25.194 1.00 69.31 166 ALA A O 1
ATOM 1253 N N . GLU A 1 167 ? 10.955 5.583 -26.200 1.00 57.22 167 GLU A N 1
ATOM 1254 C CA . GLU A 1 167 ? 10.661 4.635 -27.277 1.00 57.22 167 GLU A CA 1
ATOM 1255 C C . GLU A 1 167 ? 11.909 4.498 -28.168 1.00 57.22 167 GLU A C 1
ATOM 1257 O O . GLU A 1 167 ? 12.389 5.480 -28.731 1.00 57.22 167 GLU A O 1
ATOM 1262 N N . GLY A 1 168 ? 12.484 3.294 -28.255 1.00 49.78 168 GLY A N 1
ATOM 1263 C CA . GLY A 1 168 ? 13.674 3.038 -29.084 1.00 49.78 168 GLY A CA 1
ATOM 1264 C C . GLY A 1 168 ? 15.025 3.093 -28.366 1.00 49.78 168 GLY A C 1
ATOM 1265 O O . GLY A 1 168 ? 16.055 3.045 -29.035 1.00 49.78 168 GLY A O 1
ATOM 1266 N N . GLY A 1 169 ? 15.062 3.175 -27.031 1.00 42.22 169 GLY A N 1
ATOM 1267 C CA . GLY A 1 169 ? 16.311 3.199 -26.258 1.00 42.22 169 GLY A CA 1
ATOM 1268 C C . GLY A 1 169 ? 17.077 1.868 -26.265 1.00 42.22 169 GLY A C 1
ATOM 1269 O O . GLY A 1 169 ? 16.927 1.048 -25.366 1.00 42.22 169 GLY A O 1
ATOM 1270 N N . THR A 1 170 ? 17.927 1.647 -27.265 1.00 38.06 170 THR A N 1
ATOM 1271 C CA . THR A 1 170 ? 19.008 0.648 -27.226 1.00 38.06 170 THR A CA 1
ATOM 1272 C C . THR A 1 170 ? 20.170 1.164 -26.390 1.00 38.06 170 THR A C 1
ATOM 1274 O O . THR A 1 170 ? 20.666 2.238 -26.724 1.00 38.06 170 THR A O 1
ATOM 1277 N N . THR A 1 171 ? 20.725 0.388 -25.452 1.00 44.62 171 THR A N 1
ATOM 1278 C CA . THR A 1 171 ? 22.130 0.600 -25.046 1.00 44.62 171 THR A CA 1
ATOM 1279 C C . THR A 1 171 ? 22.857 -0.647 -24.517 1.00 44.62 171 THR A C 1
ATOM 1281 O O . THR A 1 171 ? 22.415 -1.336 -23.601 1.00 44.62 171 THR A O 1
ATOM 1284 N N . LYS A 1 172 ? 24.056 -0.875 -25.074 1.00 37.56 172 LYS A N 1
ATOM 1285 C CA . LYS A 1 172 ? 25.356 -0.842 -24.367 1.00 37.56 172 LYS A CA 1
ATOM 1286 C C . LYS A 1 172 ? 26.503 -0.866 -25.402 1.00 37.56 172 LYS A C 1
ATOM 1288 O O . LYS A 1 172 ? 26.757 -1.892 -26.021 1.00 37.56 172 LYS A O 1
ATOM 1293 N N . ALA A 1 173 ? 27.221 0.247 -25.549 1.00 32.59 173 ALA A N 1
ATOM 1294 C CA . ALA A 1 173 ? 28.624 0.314 -25.982 1.00 32.59 173 ALA A CA 1
ATOM 1295 C C . ALA A 1 173 ? 29.267 1.362 -25.049 1.00 32.59 173 ALA A C 1
ATOM 1297 O O . ALA A 1 173 ? 28.682 2.420 -24.864 1.00 32.59 173 ALA A O 1
ATOM 1298 N N . GLU A 1 174 ? 30.346 1.127 -24.306 1.00 33.34 174 GLU A N 1
ATOM 1299 C CA . GLU A 1 174 ? 31.562 0.370 -24.595 1.00 33.34 174 GLU A CA 1
ATOM 1300 C C . GLU A 1 174 ? 32.096 -0.335 -23.327 1.00 33.34 174 GLU A C 1
ATOM 1302 O O . GLU A 1 174 ? 32.012 0.197 -22.222 1.00 33.34 174 GLU A O 1
ATOM 1307 N N . GLY A 1 175 ? 32.713 -1.511 -23.503 1.00 35.62 175 GLY A N 1
ATOM 1308 C CA . GLY A 1 175 ? 33.749 -2.005 -22.585 1.00 35.62 175 GLY A CA 1
ATOM 1309 C C . GLY A 1 175 ? 33.314 -2.767 -21.326 1.00 35.62 175 GLY A C 1
ATOM 1310 O O . GLY A 1 175 ? 33.697 -2.390 -20.225 1.00 35.62 175 GLY A O 1
ATOM 1311 N N . GLY A 1 176 ? 32.617 -3.902 -21.460 1.00 33.03 176 GLY A N 1
ATOM 1312 C CA . GLY A 1 176 ? 32.535 -4.877 -20.360 1.00 33.03 176 GLY A CA 1
ATOM 1313 C C . GLY A 1 176 ? 31.425 -5.914 -20.509 1.00 33.03 176 GLY A C 1
ATOM 1314 O O . GLY A 1 176 ? 30.264 -5.579 -20.334 1.00 33.03 176 GLY A O 1
ATOM 1315 N N . LYS A 1 177 ? 31.811 -7.161 -20.833 1.00 28.94 177 LYS A N 1
ATOM 1316 C CA . LYS A 1 177 ? 31.019 -8.415 -20.854 1.00 28.94 177 LYS A CA 1
ATOM 1317 C C . LYS A 1 177 ? 29.515 -8.245 -21.140 1.00 28.94 177 LYS A C 1
ATOM 1319 O O . LYS A 1 177 ? 28.703 -8.065 -20.241 1.00 28.94 177 LYS A O 1
ATOM 1324 N N . ALA A 1 178 ? 29.170 -8.373 -22.419 1.00 35.41 178 ALA A N 1
ATOM 1325 C CA . ALA A 1 178 ? 27.812 -8.331 -22.939 1.00 35.41 178 ALA A CA 1
ATOM 1326 C C . ALA A 1 178 ? 26.943 -9.496 -22.423 1.00 35.41 178 ALA A C 1
ATOM 1328 O O . ALA A 1 178 ? 27.058 -10.623 -22.902 1.00 35.41 178 ALA A O 1
ATOM 1329 N N . SER A 1 179 ? 26.028 -9.212 -21.499 1.00 34.00 179 SER A N 1
ATOM 1330 C CA . SER A 1 179 ? 24.701 -9.828 -21.503 1.00 34.00 179 SER A CA 1
ATOM 1331 C C . SER A 1 179 ? 23.828 -8.980 -22.432 1.00 34.00 179 SER A C 1
ATOM 1333 O O . SER A 1 179 ? 23.578 -7.801 -22.194 1.00 34.00 179 SER A O 1
ATOM 1335 N N . SER A 1 180 ? 23.470 -9.549 -23.579 1.00 34.91 180 SER A N 1
ATOM 1336 C CA . SER A 1 180 ? 22.789 -8.866 -24.676 1.00 34.91 180 SER A CA 1
ATOM 1337 C C . SER A 1 180 ? 21.359 -8.472 -24.297 1.00 34.91 180 SER A C 1
ATOM 1339 O O . SER A 1 180 ? 20.448 -9.296 -24.334 1.00 34.91 180 SER A O 1
ATOM 1341 N N . PHE A 1 181 ? 21.159 -7.196 -23.978 1.00 39.59 181 PHE A N 1
ATOM 1342 C CA . PHE A 1 181 ? 19.850 -6.554 -23.945 1.00 39.59 181 PHE A CA 1
ATOM 1343 C C . PHE A 1 181 ? 19.497 -6.133 -25.378 1.00 39.59 181 PHE A C 1
ATOM 1345 O O . PHE A 1 181 ? 19.791 -5.018 -25.802 1.00 39.59 181 PHE A O 1
ATOM 1352 N N . ILE A 1 182 ? 18.944 -7.049 -26.175 1.00 37.84 182 ILE A N 1
ATOM 1353 C CA . ILE A 1 182 ? 18.325 -6.674 -27.450 1.00 37.84 182 ILE A CA 1
ATOM 1354 C C . ILE A 1 182 ? 16.836 -6.492 -27.172 1.00 37.84 182 ILE A C 1
ATOM 1356 O O . ILE A 1 182 ? 16.073 -7.456 -27.175 1.00 37.84 182 ILE A O 1
ATOM 1360 N N . LEU A 1 183 ? 16.421 -5.249 -26.929 1.00 41.19 183 LEU A N 1
ATOM 1361 C CA . LEU A 1 183 ? 15.032 -4.861 -27.153 1.00 41.19 183 LEU A CA 1
ATOM 1362 C C . LEU A 1 183 ? 14.815 -4.881 -28.667 1.00 41.19 183 LEU A C 1
ATOM 1364 O O . LEU A 1 183 ? 15.285 -3.999 -29.384 1.00 41.19 183 LEU A O 1
ATOM 1368 N N . HIS A 1 184 ? 14.194 -5.944 -29.174 1.00 33.66 184 HIS A N 1
ATOM 1369 C CA . HIS A 1 184 ? 13.901 -6.056 -30.597 1.00 33.66 184 HIS A CA 1
ATOM 1370 C C . HIS A 1 184 ? 12.855 -4.997 -30.991 1.00 33.66 184 HIS A C 1
ATOM 1372 O O . HIS A 1 184 ? 11.799 -4.931 -30.358 1.00 33.66 184 HIS A O 1
ATOM 1378 N N . PRO A 1 185 ? 13.078 -4.214 -32.063 1.00 36.97 185 PRO A N 1
ATOM 1379 C CA . PRO A 1 185 ? 12.171 -3.147 -32.475 1.00 36.97 185 PRO A CA 1
ATOM 1380 C C . PRO A 1 185 ? 10.819 -3.585 -33.052 1.00 36.97 185 PRO A C 1
ATOM 1382 O O . PRO A 1 185 ? 10.039 -2.761 -33.515 1.00 36.97 185 PRO A O 1
ATOM 1385 N N . SER A 1 186 ? 10.502 -4.873 -32.978 1.00 35.25 186 SER A N 1
ATOM 1386 C CA . SER A 1 186 ? 9.262 -5.466 -33.474 1.00 35.25 186 SER A CA 1
ATOM 1387 C C . SER A 1 186 ? 8.271 -5.879 -32.373 1.00 35.25 186 SER A C 1
ATOM 1389 O O . SER A 1 186 ? 7.203 -6.378 -32.710 1.00 35.25 186 SER A O 1
ATOM 1391 N N . SER A 1 187 ? 8.571 -5.651 -31.084 1.00 36.75 187 SER A N 1
ATOM 1392 C CA . SER A 1 187 ? 7.677 -5.988 -29.947 1.00 36.75 187 SER A CA 1
ATOM 1393 C C . SER A 1 187 ? 6.976 -4.768 -29.313 1.00 36.75 187 SER A C 1
ATOM 1395 O O . SER A 1 187 ? 6.400 -4.848 -28.237 1.00 36.75 187 SER A O 1
ATOM 1397 N N . PHE A 1 188 ? 6.993 -3.626 -30.003 1.00 41.84 188 PHE A N 1
ATOM 1398 C CA . PHE A 1 188 ? 6.747 -2.257 -29.516 1.00 41.84 188 PHE A CA 1
ATOM 1399 C C . PHE A 1 188 ? 5.318 -1.884 -29.041 1.00 41.84 188 PHE A C 1
ATOM 1401 O O . PHE A 1 188 ? 4.850 -0.786 -29.316 1.00 41.84 188 PHE A O 1
ATOM 1408 N N . THR A 1 189 ? 4.597 -2.739 -28.310 1.00 39.94 189 THR A N 1
ATOM 1409 C CA . THR A 1 189 ? 3.233 -2.398 -27.830 1.00 39.94 189 THR A CA 1
ATOM 1410 C C . THR A 1 189 ? 3.014 -2.447 -26.315 1.00 39.94 189 THR A C 1
ATOM 1412 O O . THR A 1 189 ? 1.944 -2.038 -25.875 1.00 39.94 189 THR A O 1
ATOM 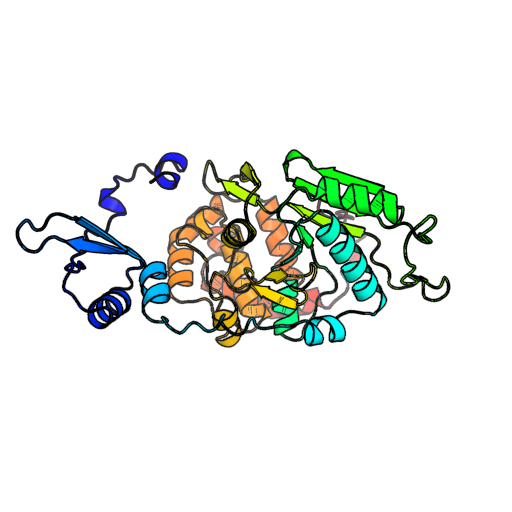1415 N N . LEU A 1 190 ? 3.991 -2.866 -25.494 1.00 43.97 190 LEU A N 1
ATOM 1416 C CA . LEU A 1 190 ? 3.771 -3.100 -24.051 1.00 43.97 190 LEU A CA 1
ATOM 1417 C C . LEU A 1 190 ? 4.826 -2.513 -23.092 1.00 43.97 190 LEU A C 1
ATOM 1419 O O . LEU A 1 190 ? 4.801 -2.808 -21.891 1.00 43.97 190 LEU A O 1
ATOM 1423 N N . HIS A 1 191 ? 5.693 -1.617 -23.567 1.00 56.16 191 HIS A N 1
ATOM 1424 C CA . HIS A 1 191 ? 6.628 -0.913 -22.691 1.00 56.16 191 HIS A CA 1
ATOM 1425 C C . HIS A 1 191 ? 5.887 0.053 -21.747 1.00 56.16 191 HIS A C 1
ATOM 1427 O O . HIS A 1 191 ? 5.071 0.853 -22.212 1.00 56.16 191 HIS A O 1
ATOM 1433 N N . PRO A 1 192 ? 6.166 0.048 -20.427 1.00 64.50 192 PRO A N 1
ATOM 1434 C CA . PRO A 1 192 ? 5.714 1.136 -19.574 1.00 64.50 192 PRO A CA 1
ATOM 1435 C C . PRO A 1 192 ? 6.379 2.436 -20.043 1.00 64.50 192 PRO A C 1
ATOM 1437 O O . PRO A 1 192 ? 7.601 2.512 -20.155 1.00 64.50 192 PRO A O 1
ATOM 1440 N N . SER A 1 193 ? 5.577 3.469 -20.302 1.00 75.88 193 SER A N 1
ATOM 1441 C CA . SER A 1 193 ? 6.072 4.798 -20.692 1.00 75.88 193 SER A CA 1
ATOM 1442 C C . SER A 1 193 ? 6.877 5.474 -19.576 1.00 75.88 193 SER A C 1
ATOM 1444 O O . SER A 1 193 ? 7.661 6.395 -19.823 1.00 75.88 193 SER A O 1
ATOM 1446 N N . SER A 1 194 ? 6.717 5.003 -18.336 1.00 85.50 194 SER A N 1
ATOM 1447 C CA . SER A 1 194 ? 7.452 5.492 -17.181 1.00 85.50 194 SER A CA 1
ATOM 1448 C C . SER A 1 194 ? 7.574 4.467 -16.060 1.00 85.50 194 SER A C 1
ATOM 1450 O O . SER A 1 194 ? 6.709 3.606 -15.921 1.00 85.50 194 SER A O 1
ATOM 1452 N N . LEU A 1 195 ? 8.592 4.633 -15.216 1.00 88.44 195 LEU A N 1
ATOM 1453 C CA . LEU A 1 195 ? 8.742 3.925 -13.948 1.00 88.44 195 LEU A CA 1
ATOM 1454 C C . LEU A 1 195 ? 9.016 4.919 -12.813 1.00 88.44 195 LEU A C 1
ATOM 1456 O O . LEU A 1 195 ? 9.855 5.815 -12.961 1.00 88.44 195 LEU A O 1
ATOM 1460 N N . ASP A 1 196 ? 8.318 4.745 -11.694 1.00 91.12 196 ASP A N 1
ATOM 1461 C CA . ASP A 1 196 ? 8.438 5.590 -10.511 1.00 91.12 196 ASP A CA 1
ATOM 1462 C C . ASP A 1 196 ? 9.370 4.958 -9.460 1.00 91.12 196 ASP A C 1
ATOM 1464 O O . ASP A 1 196 ? 9.292 3.775 -9.122 1.00 91.12 196 ASP A O 1
ATOM 1468 N N . PHE A 1 197 ? 10.289 5.782 -8.958 1.00 93.00 197 PHE A N 1
ATOM 1469 C CA . PHE A 1 197 ? 11.311 5.441 -7.977 1.00 93.00 197 PHE A CA 1
ATOM 1470 C C . PHE A 1 197 ? 11.124 6.275 -6.719 1.00 93.00 197 PHE A C 1
ATOM 1472 O O . PHE A 1 197 ? 11.014 7.504 -6.770 1.00 93.00 197 PHE A O 1
ATOM 1479 N N . ILE A 1 198 ? 11.152 5.615 -5.569 1.00 93.88 198 ILE A N 1
ATOM 1480 C CA . ILE A 1 198 ? 10.874 6.221 -4.272 1.00 93.88 198 ILE A CA 1
ATOM 1481 C C . ILE A 1 198 ? 12.022 5.884 -3.326 1.00 93.88 198 ILE A C 1
ATOM 1483 O O . ILE A 1 198 ? 12.369 4.723 -3.135 1.00 93.88 198 ILE A O 1
ATOM 1487 N N . SER A 1 199 ? 12.626 6.895 -2.708 1.00 93.56 199 SER A N 1
ATOM 1488 C CA . SER A 1 199 ? 13.600 6.656 -1.639 1.00 93.56 199 SER A CA 1
ATOM 1489 C C . SER A 1 199 ? 12.853 6.174 -0.398 1.00 93.56 199 SER A C 1
ATOM 1491 O O . SER A 1 199 ? 11.886 6.819 0.017 1.00 93.56 199 SER A O 1
ATOM 1493 N N . ALA A 1 200 ? 13.303 5.074 0.206 1.00 91.31 200 ALA A N 1
ATOM 1494 C CA . ALA A 1 200 ? 12.773 4.598 1.475 1.00 91.31 200 ALA A CA 1
ATOM 1495 C C . ALA A 1 200 ? 12.862 5.722 2.511 1.00 91.31 200 ALA A C 1
ATOM 1497 O O . ALA A 1 200 ? 13.903 6.375 2.667 1.00 91.31 200 ALA A O 1
ATOM 1498 N N . ARG A 1 201 ? 11.741 5.986 3.183 1.00 86.88 201 ARG A N 1
ATOM 1499 C CA . ARG A 1 201 ? 11.607 7.161 4.036 1.00 86.88 201 ARG A CA 1
ATOM 1500 C C . ARG A 1 201 ? 10.827 6.878 5.301 1.00 86.88 201 ARG A C 1
ATOM 1502 O O . ARG A 1 201 ? 9.945 6.025 5.333 1.00 86.88 201 ARG A O 1
ATOM 1509 N N . GLN A 1 202 ? 11.133 7.650 6.328 1.00 83.44 202 GLN A N 1
ATOM 1510 C CA . GLN A 1 202 ? 10.324 7.764 7.526 1.00 83.44 202 GLN A CA 1
ATOM 1511 C C . GLN A 1 202 ? 9.444 9.013 7.410 1.00 83.44 202 GLN A C 1
ATOM 1513 O O . GLN A 1 202 ? 9.890 10.044 6.908 1.00 83.44 202 GLN A O 1
ATOM 1518 N N . GLU A 1 203 ? 8.190 8.901 7.848 1.00 80.38 203 GLU A N 1
ATOM 1519 C CA . GLU A 1 203 ? 7.230 10.008 7.870 1.00 80.38 203 GLU A CA 1
ATOM 1520 C C . GLU A 1 203 ? 6.981 10.470 9.308 1.00 80.38 203 GLU A C 1
ATOM 1522 O O . GLU A 1 203 ? 6.798 9.650 10.215 1.00 80.38 203 GLU A O 1
ATOM 1527 N N . PHE A 1 204 ? 6.962 11.789 9.497 1.00 74.00 204 PHE A N 1
ATOM 1528 C CA . PHE A 1 204 ? 6.614 12.444 10.754 1.00 74.00 204 PHE A CA 1
ATOM 1529 C C . PHE A 1 204 ? 5.429 13.384 10.527 1.00 74.00 204 PHE A C 1
ATOM 1531 O O . PHE A 1 204 ? 5.414 14.174 9.584 1.00 74.00 204 PHE A O 1
ATOM 1538 N N . TYR A 1 205 ? 4.428 13.297 11.399 1.00 67.44 205 TYR A N 1
ATOM 1539 C CA . TYR A 1 205 ? 3.216 14.106 11.324 1.00 67.44 205 TYR A CA 1
ATOM 1540 C C . TYR A 1 205 ? 3.239 15.150 12.434 1.00 67.44 205 TYR A C 1
ATOM 1542 O O . TYR A 1 205 ? 3.108 14.812 13.609 1.00 67.44 205 TYR A O 1
ATOM 1550 N N . ASP A 1 206 ? 3.376 16.424 12.066 1.00 64.69 206 ASP A N 1
ATOM 1551 C CA . ASP A 1 206 ? 3.391 17.516 13.048 1.00 64.69 206 ASP A CA 1
ATOM 1552 C C . ASP A 1 206 ? 2.038 17.652 13.757 1.00 64.69 206 ASP A C 1
ATOM 1554 O O . ASP A 1 206 ? 1.967 18.011 14.928 1.00 64.69 206 ASP A O 1
ATOM 1558 N N . ARG A 1 207 ? 0.941 17.393 13.034 1.00 67.38 207 ARG A N 1
ATOM 1559 C CA . ARG A 1 207 ? -0.443 17.456 13.521 1.00 67.38 207 ARG A CA 1
ATOM 1560 C C . ARG A 1 207 ? -1.296 16.388 12.822 1.00 67.38 207 ARG A C 1
ATOM 1562 O O . ARG A 1 207 ? -0.952 15.999 11.706 1.00 67.38 207 ARG A O 1
ATOM 1569 N N . PRO A 1 208 ? -2.404 15.932 13.441 1.00 68.62 208 PRO A N 1
ATOM 1570 C CA . PRO A 1 208 ? -3.297 14.953 12.820 1.00 68.62 208 PRO A CA 1
ATOM 1571 C C . PRO A 1 208 ? -3.791 15.443 11.456 1.00 68.62 208 PRO A C 1
ATOM 1573 O O . PRO A 1 208 ? -4.086 16.632 11.310 1.00 68.62 208 PRO A O 1
ATOM 1576 N N . SER A 1 209 ? -3.888 14.538 10.479 1.00 67.81 209 SER A N 1
ATOM 1577 C CA . SER A 1 209 ? -4.404 14.818 9.127 1.00 67.81 209 SER A CA 1
ATOM 1578 C C . SER A 1 209 ? -3.578 15.800 8.273 1.00 67.81 209 SER A C 1
ATOM 1580 O O . SER A 1 209 ? -3.990 16.122 7.155 1.00 67.81 209 SER A O 1
ATOM 1582 N N . ALA A 1 210 ? -2.426 16.277 8.759 1.00 71.44 210 ALA A N 1
ATOM 1583 C CA . ALA A 1 210 ? -1.503 17.105 7.986 1.00 71.44 210 ALA A CA 1
ATOM 1584 C C . ALA A 1 210 ? -0.643 16.255 7.037 1.00 71.44 210 ALA A C 1
ATOM 1586 O O . ALA A 1 210 ? -0.424 15.066 7.264 1.00 71.44 210 ALA A O 1
ATOM 1587 N N . LEU A 1 211 ? -0.108 16.881 5.985 1.00 72.12 211 LEU A N 1
ATOM 1588 C CA . LEU A 1 211 ? 0.914 16.245 5.152 1.00 72.12 211 LEU A CA 1
ATOM 1589 C C . LEU A 1 211 ? 2.179 15.980 5.993 1.00 72.12 211 LEU A C 1
ATOM 1591 O O . LEU A 1 211 ? 2.609 16.890 6.707 1.00 72.12 211 LEU A O 1
ATOM 1595 N N . PRO A 1 212 ? 2.789 14.785 5.906 1.00 74.25 212 PRO A N 1
ATOM 1596 C CA . PRO A 1 212 ? 3.961 14.459 6.70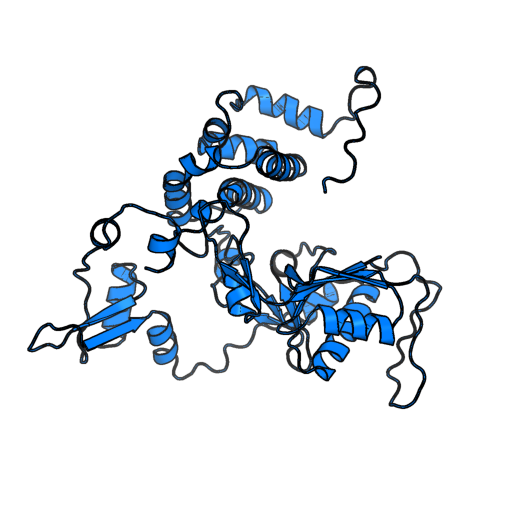6 1.00 74.25 212 PRO A CA 1
ATOM 1597 C C . PRO A 1 212 ? 5.226 15.156 6.191 1.00 74.25 212 PRO A C 1
ATOM 1599 O O . PRO A 1 212 ? 5.379 15.429 4.994 1.00 74.25 212 PRO A O 1
ATOM 1602 N N . SER A 1 213 ? 6.174 15.386 7.096 1.00 73.56 213 SER A N 1
ATOM 1603 C CA . SER A 1 213 ? 7.575 15.611 6.744 1.00 73.56 213 SER A CA 1
ATOM 1604 C C . SER A 1 213 ? 8.274 14.264 6.526 1.00 73.56 213 SER A C 1
ATOM 1606 O O . SER A 1 213 ? 7.880 13.246 7.098 1.00 73.56 213 SER A O 1
ATOM 1608 N N . VAL A 1 214 ? 9.271 14.241 5.635 1.00 79.00 214 VAL A N 1
ATOM 1609 C CA . VAL A 1 214 ? 9.938 13.007 5.194 1.00 79.00 214 VAL A CA 1
ATOM 1610 C C . VAL A 1 214 ? 11.446 13.088 5.378 1.00 79.00 214 VAL A C 1
ATOM 1612 O O . VAL A 1 214 ? 12.070 14.088 5.028 1.00 79.00 214 VAL A O 1
ATOM 1615 N N . GLU A 1 215 ? 12.031 11.995 5.859 1.00 75.19 215 GLU A N 1
ATOM 1616 C CA . GLU A 1 215 ? 13.480 11.801 5.967 1.00 75.19 215 GLU A CA 1
ATOM 1617 C C . GLU A 1 215 ? 13.875 10.439 5.393 1.00 75.19 215 GLU A C 1
ATOM 1619 O O . GLU A 1 215 ? 13.071 9.508 5.400 1.00 75.19 215 GLU A O 1
ATOM 1624 N N . ARG A 1 216 ? 15.111 10.295 4.897 1.00 79.00 216 ARG A N 1
ATOM 1625 C CA . ARG A 1 216 ? 15.604 8.997 4.403 1.00 79.00 216 ARG A CA 1
ATOM 1626 C C . ARG A 1 216 ? 15.611 7.971 5.536 1.00 79.00 216 ARG A C 1
ATOM 1628 O O . ARG A 1 216 ? 16.067 8.264 6.636 1.00 79.00 216 ARG A O 1
ATOM 1635 N N . GLY A 1 217 ? 15.138 6.764 5.248 1.00 81.75 217 GLY A N 1
ATOM 1636 C CA . GLY A 1 217 ? 14.998 5.691 6.227 1.00 81.75 217 GLY A CA 1
ATOM 1637 C C . GLY A 1 217 ? 15.244 4.312 5.626 1.00 81.75 217 GLY A C 1
ATOM 1638 O O . GLY A 1 217 ? 15.583 4.173 4.453 1.00 81.75 217 GLY A O 1
ATOM 1639 N N . SER A 1 218 ? 15.075 3.281 6.450 1.00 87.25 218 SER A N 1
ATOM 1640 C CA . SER A 1 218 ? 15.097 1.890 5.991 1.00 87.25 218 SER A CA 1
ATOM 1641 C C . SER A 1 218 ? 13.751 1.480 5.398 1.00 87.25 218 SER A C 1
ATOM 1643 O O . SER A 1 218 ? 12.712 2.072 5.702 1.00 87.25 218 SER A O 1
ATOM 1645 N N . ILE A 1 219 ? 13.744 0.397 4.626 1.00 89.06 219 ILE A N 1
ATOM 1646 C CA . ILE A 1 219 ? 12.542 -0.244 4.098 1.00 89.06 219 ILE A CA 1
ATOM 1647 C C . ILE A 1 219 ? 11.585 -0.599 5.232 1.00 89.06 219 ILE A C 1
ATOM 1649 O O . ILE A 1 219 ? 10.385 -0.395 5.118 1.00 89.06 219 ILE A O 1
ATOM 1653 N N . LYS A 1 220 ? 12.102 -1.037 6.387 1.00 85.25 220 LYS A N 1
ATOM 1654 C CA . LYS A 1 220 ? 11.268 -1.351 7.552 1.00 85.25 220 LYS A CA 1
ATOM 1655 C C . LYS A 1 220 ? 10.482 -0.128 8.043 1.00 85.25 220 LYS A C 1
ATOM 1657 O O . LYS A 1 220 ? 9.315 -0.271 8.408 1.00 85.25 220 LYS A O 1
ATOM 1662 N N . LEU A 1 221 ? 11.107 1.051 8.047 1.00 84.31 221 LEU A N 1
ATOM 1663 C CA . LEU A 1 221 ? 10.467 2.311 8.437 1.00 84.31 221 LEU A CA 1
ATOM 1664 C C . LEU A 1 221 ? 9.500 2.816 7.353 1.00 84.31 221 LEU A C 1
ATOM 1666 O O . LEU A 1 221 ? 8.415 3.281 7.699 1.00 84.31 221 LEU A O 1
ATOM 1670 N N . ASP A 1 222 ? 9.835 2.645 6.068 1.00 90.06 222 ASP A N 1
ATOM 1671 C CA . ASP A 1 222 ? 8.926 2.966 4.952 1.00 90.06 222 ASP A CA 1
ATOM 1672 C C . ASP A 1 222 ? 7.677 2.078 4.935 1.00 90.06 222 ASP A C 1
ATOM 1674 O O . ASP A 1 222 ? 6.576 2.532 4.631 1.00 90.06 222 ASP A O 1
ATOM 1678 N N . LEU A 1 223 ? 7.815 0.807 5.303 1.00 88.88 223 LEU A N 1
ATOM 1679 C CA . LEU A 1 223 ? 6.673 -0.089 5.432 1.00 88.88 223 LEU A CA 1
ATOM 1680 C C . LEU A 1 223 ? 5.822 0.284 6.651 1.00 88.88 223 LEU A C 1
ATOM 1682 O O . LEU A 1 223 ? 4.601 0.230 6.570 1.00 88.88 223 LEU A O 1
ATOM 1686 N N . HIS A 1 224 ? 6.433 0.736 7.752 1.00 86.44 224 HIS A N 1
ATOM 1687 C CA . HIS A 1 224 ? 5.706 1.072 8.981 1.00 86.44 224 HIS A CA 1
ATOM 1688 C C . HIS A 1 224 ? 4.729 2.254 8.842 1.00 86.44 224 HIS A C 1
ATOM 1690 O O . HIS A 1 224 ? 3.724 2.317 9.543 1.00 86.44 224 HIS A O 1
ATOM 1696 N N . ARG A 1 225 ? 5.011 3.210 7.951 1.00 85.06 225 ARG A N 1
ATOM 1697 C CA . ARG A 1 225 ? 4.149 4.388 7.721 1.00 85.06 225 ARG A CA 1
ATOM 1698 C C . ARG A 1 225 ? 2.909 4.094 6.864 1.00 85.06 225 ARG A C 1
ATOM 1700 O O . ARG A 1 225 ? 2.082 4.986 6.676 1.00 85.06 225 ARG A O 1
ATOM 1707 N N . ARG A 1 226 ? 2.783 2.878 6.319 1.00 90.88 226 ARG A N 1
ATOM 1708 C CA . ARG A 1 226 ? 1.663 2.476 5.453 1.00 90.88 226 ARG A CA 1
ATOM 1709 C C . ARG A 1 226 ? 0.375 2.284 6.249 1.00 90.88 226 ARG A C 1
ATOM 1711 O O . ARG A 1 226 ? 0.332 2.469 7.462 1.00 90.88 226 ARG A O 1
ATOM 1718 N N . ASP A 1 227 ? -0.702 1.993 5.534 1.00 92.38 227 ASP A N 1
ATOM 1719 C CA . ASP A 1 227 ? -2.053 1.934 6.080 1.00 92.38 227 ASP A CA 1
ATOM 1720 C C . ASP A 1 227 ? -2.362 0.603 6.781 1.00 92.38 227 ASP A C 1
ATOM 1722 O O . ASP A 1 227 ? -2.751 0.614 7.952 1.00 92.38 227 ASP A O 1
ATOM 1726 N N . PHE A 1 228 ? -2.151 -0.521 6.090 1.00 96.12 228 PHE A N 1
ATOM 1727 C CA . PHE A 1 228 ? -2.521 -1.860 6.559 1.00 96.12 228 PHE A CA 1
ATOM 1728 C C . PHE A 1 228 ? -1.400 -2.873 6.383 1.00 96.12 228 PHE A C 1
ATOM 1730 O O . PHE A 1 228 ? -0.647 -2.793 5.416 1.00 96.12 228 PHE A O 1
ATOM 1737 N N . THR A 1 229 ? -1.336 -3.872 7.262 1.00 93.94 229 THR A N 1
ATOM 1738 C CA . THR A 1 229 ? -0.317 -4.937 7.255 1.00 93.94 229 THR A CA 1
ATOM 1739 C C . THR A 1 229 ? -0.214 -5.656 5.909 1.00 93.94 229 THR A C 1
ATOM 1741 O O . THR A 1 229 ? 0.890 -5.828 5.396 1.00 93.94 229 THR A O 1
ATOM 1744 N N . ILE A 1 230 ? -1.341 -5.968 5.264 1.00 94.25 230 ILE A N 1
ATOM 1745 C CA . ILE A 1 230 ? -1.393 -6.569 3.918 1.00 94.25 230 ILE A CA 1
ATOM 1746 C C . ILE A 1 230 ? -0.691 -5.720 2.841 1.00 94.25 230 ILE A C 1
ATOM 1748 O O . ILE A 1 230 ? -0.252 -6.248 1.824 1.00 94.25 230 ILE A O 1
ATOM 1752 N N . ASN A 1 231 ? -0.526 -4.414 3.077 1.00 94.06 231 ASN A N 1
ATOM 1753 C CA . ASN A 1 231 ? 0.180 -3.470 2.206 1.00 94.06 231 ASN A CA 1
ATOM 1754 C C . ASN A 1 231 ? 1.612 -3.170 2.683 1.00 94.06 231 ASN A C 1
ATOM 1756 O O . ASN A 1 231 ? 2.248 -2.245 2.174 1.00 94.06 231 ASN A O 1
ATOM 1760 N N . THR A 1 232 ? 2.132 -3.924 3.651 1.00 92.88 232 THR A N 1
ATOM 1761 C CA . THR A 1 232 ? 3.496 -3.772 4.192 1.00 92.88 232 THR A CA 1
ATOM 1762 C C . THR A 1 232 ? 4.453 -4.868 3.736 1.00 92.88 232 THR A C 1
ATOM 1764 O O . THR A 1 232 ? 5.548 -5.010 4.273 1.00 92.88 232 THR A O 1
ATOM 1767 N N . LEU A 1 233 ? 4.052 -5.630 2.724 1.00 93.25 233 LEU A N 1
ATOM 1768 C CA . LEU A 1 233 ? 4.884 -6.643 2.098 1.00 93.25 233 LEU A CA 1
ATOM 1769 C C . LEU A 1 233 ? 5.845 -5.984 1.106 1.00 93.25 233 LEU A C 1
ATOM 1771 O O . LEU A 1 233 ? 5.460 -5.077 0.362 1.00 93.25 233 LEU A O 1
ATOM 1775 N N . ALA A 1 234 ? 7.091 -6.448 1.090 1.00 94.38 234 ALA A N 1
ATOM 1776 C CA . ALA A 1 234 ? 8.108 -5.992 0.151 1.00 94.38 234 ALA A CA 1
ATOM 1777 C C . ALA A 1 234 ? 8.849 -7.176 -0.463 1.00 94.38 234 ALA A C 1
ATOM 1779 O O . ALA A 1 234 ? 9.173 -8.136 0.226 1.00 94.38 234 ALA A O 1
ATOM 1780 N N . LEU A 1 235 ? 9.145 -7.096 -1.753 1.00 94.69 235 LEU A N 1
ATOM 1781 C CA . LEU A 1 235 ? 9.921 -8.085 -2.481 1.00 94.69 235 LEU A CA 1
ATOM 1782 C C . LEU A 1 235 ? 11.254 -7.466 -2.878 1.00 94.69 235 LEU A C 1
ATOM 1784 O O . LEU A 1 235 ? 11.270 -6.466 -3.597 1.00 94.69 235 LEU A O 1
ATOM 1788 N N . ARG A 1 236 ? 12.361 -8.038 -2.408 1.00 94.75 236 ARG A N 1
ATOM 1789 C CA . ARG A 1 236 ? 13.699 -7.551 -2.745 1.00 94.75 236 ARG A CA 1
ATOM 1790 C C . ARG A 1 236 ? 14.111 -8.012 -4.141 1.00 94.75 236 ARG A C 1
ATOM 1792 O O . ARG A 1 236 ? 13.792 -9.123 -4.560 1.00 94.75 236 ARG A O 1
ATOM 1799 N N . LEU A 1 237 ? 14.800 -7.142 -4.873 1.00 94.06 237 LEU A N 1
ATOM 1800 C CA . LEU A 1 237 ? 15.114 -7.332 -6.288 1.00 94.06 237 LEU A CA 1
ATOM 1801 C C . LEU A 1 237 ? 16.613 -7.303 -6.600 1.00 94.06 237 LEU A C 1
ATOM 1803 O O . LEU A 1 237 ? 17.002 -7.730 -7.677 1.00 94.06 237 LEU A O 1
ATOM 1807 N N . ASP A 1 238 ? 17.478 -6.812 -5.716 1.00 89.19 238 ASP A N 1
ATOM 1808 C CA . ASP A 1 238 ? 18.906 -6.675 -6.019 1.00 89.19 238 ASP A CA 1
ATOM 1809 C C . ASP A 1 238 ? 19.724 -7.953 -5.745 1.00 89.19 238 ASP A C 1
ATOM 1811 O O . ASP A 1 238 ? 19.586 -8.622 -4.717 1.00 89.19 238 ASP A O 1
ATOM 1815 N N . GLY A 1 239 ? 20.645 -8.259 -6.665 1.00 86.38 239 GLY A N 1
ATOM 1816 C CA . GLY A 1 239 ? 21.683 -9.276 -6.494 1.00 86.38 239 GLY A CA 1
ATOM 1817 C C . GLY A 1 239 ? 21.160 -10.659 -6.084 1.00 86.38 239 GLY A C 1
ATOM 1818 O O . GLY A 1 239 ? 20.234 -11.202 -6.679 1.00 86.38 239 GLY A O 1
ATOM 1819 N N . HIS A 1 240 ? 21.777 -11.243 -5.053 1.00 86.06 240 HIS A N 1
ATOM 1820 C CA . HIS A 1 240 ? 21.433 -12.579 -4.549 1.00 86.06 240 HIS A CA 1
ATOM 1821 C C . HIS A 1 240 ? 20.119 -12.628 -3.754 1.00 86.06 240 HIS A C 1
ATOM 1823 O O . HIS A 1 240 ? 19.697 -13.708 -3.352 1.00 86.06 240 HIS A O 1
ATOM 1829 N N . HIS A 1 241 ? 19.481 -11.478 -3.532 1.00 87.94 241 HIS A N 1
ATOM 1830 C CA . HIS A 1 241 ? 18.228 -11.369 -2.793 1.00 87.94 241 HIS A CA 1
ATOM 1831 C C . HIS A 1 241 ? 16.997 -11.294 -3.703 1.00 87.94 241 HIS A C 1
ATOM 1833 O O . HIS A 1 241 ? 15.897 -11.032 -3.219 1.00 87.94 241 HIS A O 1
ATOM 1839 N N . TYR A 1 242 ? 17.167 -11.496 -5.013 1.00 91.75 242 TYR A N 1
ATOM 1840 C CA . TYR A 1 242 ? 16.073 -11.439 -5.976 1.00 91.75 242 TYR A CA 1
ATOM 1841 C C . TYR A 1 242 ? 14.927 -12.383 -5.581 1.00 91.75 242 TYR A C 1
ATOM 1843 O O . TYR A 1 242 ? 15.110 -13.595 -5.433 1.00 91.75 242 TYR A O 1
ATOM 1851 N N . GLY A 1 243 ? 13.740 -11.806 -5.405 1.00 91.44 243 GLY A N 1
ATOM 1852 C CA . GLY A 1 243 ? 12.532 -12.519 -5.017 1.00 91.44 243 GLY A CA 1
ATOM 1853 C C . GLY A 1 243 ? 12.396 -12.782 -3.516 1.00 91.44 243 GLY A C 1
ATOM 1854 O O . GLY A 1 243 ? 11.429 -13.425 -3.128 1.00 91.44 243 GLY A O 1
ATOM 1855 N N . GLU A 1 244 ? 13.297 -12.315 -2.648 1.00 93.81 244 GLU A N 1
ATOM 1856 C CA . GLU A 1 244 ? 13.130 -12.489 -1.199 1.00 93.81 244 GLU A CA 1
ATOM 1857 C C . GLU A 1 244 ? 11.975 -11.625 -0.666 1.00 93.81 244 GLU A C 1
ATOM 1859 O O . GLU A 1 244 ? 12.000 -10.397 -0.783 1.00 93.81 244 GLU A O 1
ATOM 1864 N N . LEU A 1 245 ? 10.968 -12.258 -0.053 1.00 93.25 245 LEU A N 1
ATOM 1865 C CA . LEU A 1 245 ? 9.871 -11.563 0.621 1.00 93.25 245 LEU A CA 1
ATOM 1866 C C . LEU A 1 245 ? 10.309 -11.056 2.002 1.00 93.25 245 LEU A C 1
ATOM 1868 O O . LEU A 1 245 ? 10.802 -11.813 2.842 1.00 93.25 245 LEU A O 1
ATOM 1872 N N . LEU A 1 246 ? 10.049 -9.778 2.256 1.00 90.88 246 LEU A N 1
ATOM 1873 C CA . LEU A 1 246 ? 10.157 -9.120 3.546 1.00 90.88 246 LEU A CA 1
ATOM 1874 C C . LEU A 1 246 ? 8.749 -8.846 4.085 1.00 90.88 246 LEU A C 1
ATOM 1876 O O . LEU A 1 246 ? 7.959 -8.138 3.461 1.00 90.88 246 LEU A O 1
ATOM 1880 N N . ASP A 1 247 ? 8.478 -9.372 5.278 1.00 90.50 247 ASP A N 1
ATOM 1881 C CA . ASP A 1 247 ? 7.239 -9.139 6.020 1.00 90.50 247 ASP A CA 1
ATOM 1882 C C . ASP A 1 247 ? 7.537 -8.844 7.503 1.00 90.50 247 ASP A C 1
ATOM 1884 O O . ASP A 1 247 ? 7.468 -9.732 8.355 1.00 90.50 247 ASP A O 1
ATOM 1888 N N . PRO A 1 248 ? 7.941 -7.608 7.841 1.00 82.50 248 PRO A N 1
ATOM 1889 C CA . PRO A 1 248 ? 8.258 -7.246 9.219 1.00 82.50 248 PRO A CA 1
ATOM 1890 C C . PRO A 1 248 ? 7.024 -7.058 10.117 1.00 82.50 248 PRO A C 1
ATOM 1892 O O . PRO A 1 248 ? 7.203 -6.961 11.332 1.00 82.50 248 PRO A O 1
ATOM 1895 N N . TRP A 1 249 ? 5.812 -6.975 9.550 1.00 85.25 249 TRP A N 1
ATOM 1896 C CA . TRP A 1 249 ? 4.584 -6.612 10.275 1.00 85.25 249 TRP A CA 1
ATOM 1897 C C . TRP A 1 249 ? 3.487 -7.686 10.231 1.00 85.25 249 TRP A C 1
ATOM 1899 O O . TRP A 1 249 ? 2.397 -7.450 10.744 1.00 85.25 249 TRP A O 1
ATOM 1909 N N . GLY A 1 250 ? 3.769 -8.867 9.675 1.00 86.25 250 GLY A N 1
ATOM 1910 C CA . GLY A 1 250 ? 2.844 -10.005 9.660 1.00 86.25 250 GLY A CA 1
ATOM 1911 C C . GLY A 1 250 ? 1.753 -9.917 8.591 1.00 86.25 250 GLY A C 1
ATOM 1912 O O . GLY A 1 250 ? 0.732 -10.596 8.704 1.00 86.25 250 GLY A O 1
ATOM 1913 N N . GLY A 1 251 ? 1.963 -9.112 7.548 1.00 89.81 251 GLY A N 1
ATOM 1914 C CA . GLY A 1 251 ? 1.022 -8.940 6.446 1.00 89.81 251 GLY A CA 1
ATOM 1915 C C . GLY A 1 251 ? 0.713 -10.232 5.697 1.00 89.81 251 GLY A C 1
ATOM 1916 O O . GLY A 1 251 ? -0.387 -10.371 5.177 1.00 89.81 251 GLY A O 1
ATOM 1917 N N . LEU A 1 252 ? 1.634 -11.201 5.663 1.00 89.50 252 LEU A N 1
ATOM 1918 C CA . LEU A 1 252 ? 1.412 -12.483 4.994 1.00 89.50 252 LEU A CA 1
ATOM 1919 C C . LEU A 1 252 ? 0.388 -13.344 5.742 1.00 89.50 252 LEU A C 1
ATOM 1921 O O . LEU A 1 252 ? -0.366 -14.075 5.104 1.00 89.50 252 LEU A O 1
ATOM 1925 N N . ASN A 1 253 ? 0.368 -13.275 7.075 1.00 87.25 253 ASN A N 1
ATOM 1926 C CA . ASN A 1 253 ? -0.613 -13.999 7.881 1.00 87.25 253 ASN A CA 1
ATOM 1927 C C . ASN A 1 253 ? -1.983 -13.330 7.774 1.00 87.25 253 ASN A C 1
ATOM 1929 O O . ASN A 1 253 ? -2.944 -14.007 7.433 1.00 87.25 253 ASN A O 1
ATOM 1933 N N . ASP A 1 254 ? -2.049 -12.003 7.923 1.00 91.25 254 ASP A N 1
ATOM 1934 C CA . ASP A 1 254 ? -3.306 -11.267 7.736 1.00 91.25 254 ASP A CA 1
ATOM 1935 C C . ASP A 1 254 ? -3.869 -11.460 6.313 1.00 91.25 254 ASP A C 1
ATOM 1937 O O . ASP A 1 254 ? -5.078 -11.569 6.141 1.00 91.25 254 ASP A O 1
ATOM 1941 N N . LEU A 1 255 ? -3.017 -11.583 5.287 1.00 92.62 255 LEU A N 1
ATOM 1942 C CA . LEU A 1 255 ? -3.462 -11.879 3.921 1.00 92.62 255 LEU A CA 1
ATOM 1943 C C . LEU A 1 255 ? -4.101 -13.271 3.798 1.00 92.62 255 LEU A C 1
ATOM 1945 O O . LEU A 1 255 ? -5.083 -13.426 3.078 1.00 92.62 255 LEU A O 1
ATOM 1949 N N . LYS A 1 256 ? -3.547 -14.279 4.484 1.00 91.00 256 LYS A N 1
ATOM 1950 C CA . LYS A 1 256 ? -4.090 -15.648 4.504 1.00 91.00 256 LYS A CA 1
ATOM 1951 C C . LYS A 1 256 ? -5.392 -15.734 5.290 1.00 91.00 256 LYS A C 1
ATOM 1953 O O . LYS A 1 256 ? -6.299 -16.444 4.871 1.00 91.00 256 LYS A O 1
ATOM 1958 N N . ASP A 1 257 ? -5.467 -15.005 6.397 1.00 92.69 257 ASP A N 1
ATOM 1959 C CA . ASP A 1 257 ? -6.633 -14.967 7.279 1.00 92.69 257 ASP A CA 1
ATOM 1960 C C . ASP A 1 257 ? -7.734 -14.029 6.748 1.00 92.69 257 ASP A C 1
ATOM 1962 O O . ASP A 1 257 ? -8.830 -13.980 7.302 1.00 92.69 257 ASP A O 1
ATOM 1966 N N . GLY A 1 258 ? -7.456 -13.284 5.670 1.00 96.19 258 GLY A N 1
ATOM 1967 C CA . GLY A 1 258 ? -8.390 -12.341 5.063 1.00 96.19 258 GLY A CA 1
ATOM 1968 C C . GLY A 1 258 ? -8.691 -11.148 5.966 1.00 96.19 258 GLY A C 1
ATOM 1969 O O . GLY A 1 258 ? -9.848 -10.761 6.110 1.00 96.19 258 GLY A O 1
ATOM 1970 N N . LEU A 1 259 ? -7.668 -10.575 6.604 1.00 96.19 259 LEU A N 1
ATOM 1971 C CA . LEU A 1 259 ? -7.800 -9.501 7.586 1.00 96.19 259 LEU A CA 1
ATOM 1972 C C . LEU A 1 259 ? -7.270 -8.159 7.071 1.00 96.19 259 LEU A C 1
ATOM 1974 O O . LEU A 1 259 ? -6.161 -8.049 6.547 1.00 96.19 259 LEU A O 1
ATOM 1978 N N . VAL A 1 260 ? -8.041 -7.096 7.306 1.00 97.81 260 VAL A N 1
ATOM 1979 C CA . VAL A 1 260 ? -7.595 -5.704 7.159 1.00 97.81 260 VAL A CA 1
ATOM 1980 C C . VAL A 1 260 ? -7.238 -5.164 8.543 1.00 97.81 260 VAL A C 1
ATOM 1982 O O . VAL A 1 260 ? -8.117 -4.896 9.365 1.00 97.81 260 VAL A O 1
ATOM 1985 N N . ARG A 1 261 ? -5.934 -5.010 8.803 1.00 96.25 261 ARG A N 1
ATOM 1986 C CA . ARG A 1 261 ? -5.377 -4.610 10.104 1.00 96.25 261 ARG A CA 1
ATOM 1987 C C . ARG A 1 261 ? -4.471 -3.390 9.973 1.00 96.25 261 ARG A C 1
ATOM 1989 O O . ARG A 1 261 ? -3.586 -3.369 9.118 1.00 96.25 261 ARG A O 1
ATOM 1996 N N . VAL A 1 262 ? -4.655 -2.387 10.833 1.00 93.12 262 VAL A N 1
ATOM 1997 C CA . VAL A 1 262 ? -3.751 -1.220 10.909 1.00 93.12 262 VAL A CA 1
ATOM 1998 C C . VAL A 1 262 ? -2.455 -1.539 11.655 1.00 93.12 262 VAL A C 1
ATOM 2000 O O . VAL A 1 262 ? -2.427 -2.385 12.544 1.00 93.12 262 VAL A O 1
ATOM 2003 N N . LEU A 1 263 ? -1.375 -0.817 11.342 1.00 87.38 263 LEU A N 1
ATOM 2004 C CA . LEU A 1 263 ? -0.064 -1.062 11.958 1.00 87.38 263 LEU A CA 1
ATOM 2005 C C . LEU A 1 263 ? 0.062 -0.540 13.397 1.00 87.38 263 LEU A C 1
ATOM 2007 O O . LEU A 1 263 ? 0.854 -1.064 14.178 1.00 87.38 263 LEU A O 1
ATOM 2011 N N . HIS A 1 264 ? -0.673 0.516 13.749 1.00 84.50 264 HIS A N 1
ATOM 2012 C CA . HIS A 1 264 ? -0.612 1.133 15.074 1.00 84.50 264 HIS A CA 1
ATOM 2013 C C . HIS A 1 264 ? -1.909 1.871 15.429 1.00 84.50 264 HIS A C 1
ATOM 2015 O O . HIS A 1 264 ? -2.674 2.270 14.550 1.00 84.50 264 HIS A O 1
ATOM 2021 N N . SER A 1 265 ? -2.123 2.124 16.723 1.00 85.81 265 SER A N 1
ATOM 2022 C CA . SER A 1 265 ? -3.345 2.749 17.261 1.00 85.81 265 SER A CA 1
ATOM 2023 C C . SER A 1 265 ? -3.654 4.128 16.674 1.00 85.81 265 SER A C 1
ATOM 2025 O O . SER A 1 265 ? -4.810 4.462 16.453 1.00 85.81 265 SER A O 1
ATOM 2027 N N . LEU A 1 266 ? -2.624 4.914 16.352 1.00 84.75 266 LEU A N 1
ATOM 2028 C CA . LEU A 1 266 ? -2.790 6.254 15.777 1.00 84.75 266 LEU A CA 1
ATOM 2029 C C . LEU A 1 266 ? -3.028 6.264 14.255 1.00 84.75 266 LEU A C 1
ATOM 2031 O O . LEU A 1 266 ? -3.083 7.339 13.677 1.00 84.75 266 LEU A O 1
ATOM 2035 N N . SER A 1 267 ? -3.169 5.111 13.583 1.00 88.25 267 SER A N 1
ATOM 2036 C CA . SER A 1 267 ? -3.190 5.044 12.106 1.00 88.25 267 SER A CA 1
ATOM 2037 C C . SER A 1 267 ? -4.289 5.916 11.486 1.00 88.25 267 SER A C 1
ATOM 2039 O O . SER A 1 267 ? -4.014 6.692 10.574 1.00 88.25 267 SER A O 1
ATOM 2041 N N . PHE A 1 268 ? -5.510 5.854 12.026 1.00 93.25 268 PHE A N 1
ATOM 2042 C CA . PHE A 1 268 ? -6.634 6.674 11.558 1.00 93.25 268 PHE A CA 1
ATOM 2043 C C . PHE A 1 268 ? -6.563 8.136 12.019 1.00 93.25 268 PHE A C 1
ATOM 2045 O O . PHE A 1 268 ? -7.157 9.000 11.387 1.00 93.25 268 PHE A O 1
ATOM 2052 N N . VAL A 1 269 ? -5.837 8.429 13.101 1.00 88.62 269 VAL A N 1
ATOM 2053 C CA . VAL A 1 269 ? -5.619 9.807 13.570 1.00 88.62 269 VAL A CA 1
ATOM 2054 C C . VAL A 1 269 ? -4.593 10.513 12.683 1.00 88.62 269 VAL A C 1
ATOM 2056 O O . VAL A 1 269 ? -4.796 11.665 12.292 1.00 88.62 269 VAL A O 1
ATOM 2059 N N . ASP A 1 270 ? -3.511 9.808 12.347 1.00 85.19 270 ASP A N 1
ATOM 2060 C CA . ASP A 1 270 ? -2.475 10.274 11.429 1.00 85.19 270 ASP A CA 1
ATOM 2061 C C . ASP A 1 270 ? -3.096 10.527 10.048 1.00 85.19 270 ASP A C 1
ATOM 2063 O O . ASP A 1 270 ? -2.921 11.609 9.481 1.00 85.19 270 ASP A O 1
ATOM 2067 N N . ASP A 1 271 ? -3.908 9.580 9.558 1.00 90.50 271 ASP A N 1
ATOM 2068 C CA . ASP A 1 271 ? -4.619 9.726 8.293 1.00 90.50 271 ASP A CA 1
ATOM 2069 C C . ASP A 1 271 ? -6.054 9.148 8.293 1.00 90.50 271 ASP A C 1
ATOM 2071 O O . ASP A 1 271 ? -6.248 7.944 8.077 1.00 90.50 271 ASP A O 1
ATOM 2075 N N . PRO A 1 272 ? -7.084 10.005 8.448 1.00 94.38 272 PRO A N 1
ATOM 2076 C CA . PRO A 1 272 ? -8.478 9.561 8.488 1.00 94.38 272 PRO A CA 1
ATOM 2077 C C . PRO A 1 272 ? -8.986 8.931 7.185 1.00 94.38 272 PRO A C 1
ATOM 2079 O O . PRO A 1 272 ? -9.930 8.138 7.226 1.00 94.38 272 PRO A O 1
ATOM 2082 N N . THR A 1 273 ? -8.364 9.201 6.025 1.00 95.25 273 THR A N 1
ATOM 2083 C CA . THR A 1 273 ? -8.786 8.570 4.756 1.00 95.25 273 THR A CA 1
ATOM 2084 C C . THR A 1 273 ? -8.607 7.053 4.784 1.00 95.25 273 THR A C 1
ATOM 2086 O O . THR A 1 273 ? -9.302 6.332 4.067 1.00 95.25 273 THR A O 1
ATOM 2089 N N . ARG A 1 274 ? -7.740 6.537 5.667 1.00 96.25 274 ARG A N 1
ATOM 2090 C CA . ARG A 1 274 ? -7.558 5.098 5.882 1.00 96.25 274 ARG A CA 1
ATOM 2091 C C . ARG A 1 274 ? -8.847 4.404 6.311 1.00 96.25 274 ARG A C 1
ATOM 2093 O O . ARG A 1 274 ? -8.997 3.232 6.003 1.00 96.25 274 ARG A O 1
ATOM 2100 N N . MET A 1 275 ? -9.801 5.087 6.947 1.00 97.50 275 MET A N 1
ATOM 2101 C CA . MET A 1 275 ? -11.092 4.468 7.285 1.00 97.50 275 MET A CA 1
ATOM 2102 C C . MET A 1 275 ? -11.873 4.074 6.024 1.00 97.50 275 MET A C 1
ATOM 2104 O O . MET A 1 275 ? -12.355 2.948 5.922 1.00 97.50 275 MET A O 1
ATOM 2108 N N . LEU A 1 276 ? -11.904 4.956 5.019 1.00 97.12 276 LEU A N 1
ATOM 2109 C CA . LEU A 1 276 ? -12.531 4.680 3.722 1.00 97.12 276 LEU A CA 1
ATOM 2110 C C . LEU A 1 276 ? -11.790 3.571 2.969 1.00 97.12 276 LEU A C 1
ATOM 2112 O O . LEU A 1 276 ? -12.402 2.651 2.428 1.00 97.12 276 LEU A O 1
ATOM 2116 N N . ARG A 1 277 ? -10.454 3.616 3.000 1.00 97.38 277 ARG A N 1
ATOM 2117 C CA . ARG A 1 277 ? -9.598 2.595 2.380 1.00 97.38 277 ARG A CA 1
ATOM 2118 C C . ARG A 1 277 ? -9.773 1.216 3.016 1.00 97.38 277 ARG A C 1
ATOM 2120 O O . ARG A 1 277 ? -9.765 0.229 2.289 1.00 97.38 277 ARG A O 1
ATOM 2127 N N . ALA A 1 278 ? -9.940 1.142 4.338 1.00 97.94 278 ALA A N 1
ATOM 2128 C CA . ALA A 1 278 ? -10.147 -0.115 5.056 1.00 97.94 278 ALA A CA 1
ATOM 2129 C C . ALA A 1 278 ? -11.405 -0.825 4.554 1.00 97.94 278 ALA A C 1
ATOM 2131 O O . ALA A 1 278 ? -11.343 -1.997 4.199 1.00 97.94 278 ALA A O 1
ATOM 2132 N N . VAL A 1 279 ? -12.517 -0.089 4.459 1.00 98.19 279 VAL A N 1
ATOM 2133 C CA . VAL A 1 279 ? -13.791 -0.622 3.960 1.00 98.19 279 VAL A CA 1
ATOM 2134 C C . VAL A 1 279 ? -13.701 -0.982 2.480 1.00 98.19 279 VAL A C 1
ATOM 2136 O O . VAL A 1 279 ? -14.183 -2.036 2.073 1.00 98.19 279 VAL A O 1
ATOM 2139 N N . ARG A 1 280 ? -13.012 -0.168 1.672 1.00 97.62 280 ARG A N 1
ATOM 2140 C CA . ARG A 1 280 ? -12.751 -0.509 0.269 1.00 97.62 280 ARG A CA 1
ATOM 2141 C C . ARG A 1 280 ? -11.993 -1.833 0.138 1.00 97.62 280 ARG A C 1
ATOM 2143 O O . ARG A 1 280 ? -12.398 -2.672 -0.657 1.00 97.62 280 ARG A O 1
ATOM 2150 N N . PHE A 1 281 ? -10.931 -2.050 0.916 1.00 96.50 281 PHE A N 1
ATOM 2151 C CA . PHE A 1 281 ? -10.181 -3.311 0.884 1.00 96.50 281 PHE A CA 1
ATOM 2152 C C . PHE A 1 281 ? -10.958 -4.495 1.469 1.00 96.50 281 PHE A C 1
ATOM 2154 O O . PHE A 1 281 ? -10.845 -5.591 0.925 1.00 96.50 281 PHE A O 1
ATOM 2161 N N . GLU A 1 282 ? -11.763 -4.276 2.514 1.00 97.75 282 GLU A N 1
ATOM 2162 C CA . GLU A 1 282 ? -12.682 -5.279 3.072 1.00 97.75 282 GLU A CA 1
ATOM 2163 C C . GLU A 1 282 ? -13.574 -5.849 1.961 1.00 97.75 282 GLU A C 1
ATOM 2165 O O . GLU A 1 282 ? -13.544 -7.048 1.692 1.00 97.75 282 GLU A O 1
ATOM 2170 N N . GLN A 1 283 ? -14.282 -4.983 1.232 1.00 97.50 283 GLN A N 1
ATOM 2171 C CA . GLN A 1 283 ? -15.217 -5.420 0.192 1.00 97.50 283 GLN A CA 1
ATOM 2172 C C . GLN A 1 283 ? -14.509 -5.913 -1.079 1.00 97.50 283 GLN A C 1
ATOM 2174 O O . GLN A 1 283 ? -14.862 -6.964 -1.611 1.00 97.50 283 GLN A O 1
ATOM 2179 N N . ARG A 1 284 ? -13.466 -5.213 -1.549 1.00 95.00 284 ARG A N 1
ATOM 2180 C CA . ARG A 1 284 ? -12.737 -5.565 -2.784 1.00 95.00 284 ARG A CA 1
ATOM 2181 C C . ARG A 1 284 ? -12.139 -6.971 -2.741 1.00 95.00 284 ARG A C 1
ATOM 2183 O O . ARG A 1 284 ? -12.114 -7.666 -3.761 1.00 95.00 284 ARG A O 1
ATOM 2190 N N . PHE A 1 285 ? -11.603 -7.371 -1.589 1.00 94.44 285 PHE A N 1
ATOM 2191 C CA . PHE A 1 285 ? -10.933 -8.662 -1.427 1.00 94.44 285 PHE A CA 1
ATOM 2192 C C . PHE A 1 285 ? -11.793 -9.713 -0.720 1.00 94.44 285 PHE A C 1
ATOM 2194 O O . PHE A 1 285 ? -11.373 -10.865 -0.646 1.00 94.44 285 PHE A O 1
ATOM 2201 N N . GLY A 1 286 ? -12.989 -9.351 -0.243 1.00 95.50 286 GLY A N 1
ATOM 2202 C CA . GLY A 1 286 ? -13.813 -10.236 0.584 1.00 95.50 286 GLY A CA 1
ATOM 2203 C C . GLY A 1 286 ? -13.157 -10.539 1.933 1.00 95.50 286 GLY A C 1
ATOM 2204 O O . GLY A 1 286 ? -13.234 -11.661 2.424 1.00 95.50 286 GLY A O 1
ATOM 2205 N N . PHE A 1 287 ? -12.443 -9.559 2.481 1.00 97.38 287 PHE A N 1
ATOM 2206 C CA . PHE A 1 287 ? -11.755 -9.634 3.766 1.00 97.38 287 PHE A CA 1
ATOM 2207 C C . PHE A 1 287 ? -12.657 -9.123 4.891 1.00 97.38 287 PHE A C 1
ATOM 2209 O O . PHE A 1 287 ? -13.771 -8.657 4.660 1.00 97.38 287 PHE A O 1
ATOM 2216 N N . HIS A 1 288 ? -12.152 -9.174 6.118 1.00 97.81 288 HIS A N 1
ATOM 2217 C CA . HIS A 1 288 ? -12.790 -8.612 7.299 1.00 97.81 288 HIS A CA 1
ATOM 2218 C C . HIS A 1 288 ? -11.858 -7.630 7.997 1.00 97.81 288 HIS A C 1
ATOM 2220 O O . HIS A 1 288 ? -10.662 -7.879 8.155 1.00 97.81 288 HIS A O 1
ATOM 2226 N N . ILE A 1 289 ? -12.399 -6.498 8.444 1.00 98.31 289 ILE A N 1
ATOM 2227 C CA . ILE A 1 289 ? -11.630 -5.574 9.278 1.00 98.31 289 ILE A CA 1
ATOM 2228 C C . ILE A 1 289 ? -11.462 -6.200 10.664 1.00 98.31 289 ILE A C 1
ATOM 2230 O O . ILE A 1 289 ? -12.425 -6.639 11.294 1.00 98.31 289 ILE A O 1
ATOM 2234 N N . GLU A 1 290 ? -10.223 -6.241 11.145 1.00 97.69 290 GLU A N 1
ATOM 2235 C CA . GLU A 1 290 ? -9.899 -6.834 12.437 1.00 97.69 290 GLU A CA 1
ATOM 2236 C C . GLU A 1 290 ? -10.585 -6.086 13.598 1.00 97.69 290 GLU A C 1
ATOM 2238 O O . GLU A 1 290 ? -10.724 -4.864 13.577 1.00 97.69 290 GLU A O 1
ATOM 2243 N N . THR A 1 291 ? -11.012 -6.808 14.641 1.00 95.06 291 THR A N 1
ATOM 2244 C CA . THR A 1 291 ? -11.833 -6.262 15.735 1.00 95.06 291 THR A CA 1
ATOM 2245 C C . THR A 1 291 ? -11.218 -5.033 16.400 1.00 95.06 291 THR A C 1
ATOM 2247 O O . THR A 1 291 ? -11.919 -4.045 16.622 1.00 95.06 291 THR A O 1
ATOM 2250 N N . ARG A 1 292 ? -9.910 -5.050 16.697 1.00 92.44 292 ARG A N 1
ATOM 2251 C CA . ARG A 1 292 ? -9.240 -3.880 17.281 1.00 92.44 292 ARG A CA 1
ATOM 2252 C C . ARG A 1 292 ? -9.171 -2.727 16.283 1.00 92.44 292 ARG A C 1
ATOM 2254 O O . ARG A 1 292 ? -9.394 -1.582 16.664 1.00 92.44 292 ARG A O 1
ATOM 2261 N N . THR A 1 293 ? -8.921 -3.020 15.012 1.00 94.38 293 THR A N 1
ATOM 2262 C CA . THR A 1 293 ? -8.962 -2.031 13.930 1.00 94.38 293 THR A CA 1
ATOM 2263 C C . THR A 1 293 ? -10.344 -1.370 13.800 1.00 94.38 293 THR A C 1
ATOM 2265 O O . THR A 1 293 ? -10.409 -0.150 13.664 1.00 94.38 293 THR A O 1
ATOM 2268 N N . LEU A 1 294 ? -11.446 -2.118 13.931 1.00 97.19 294 LEU A N 1
ATOM 2269 C CA . LEU A 1 294 ? -12.804 -1.551 13.969 1.00 97.19 294 LEU A CA 1
ATOM 2270 C C . LEU A 1 294 ? -13.029 -0.634 15.180 1.00 97.19 294 LEU A C 1
ATOM 2272 O O . LEU A 1 294 ? -13.613 0.436 15.033 1.00 97.19 294 LEU A O 1
ATOM 2276 N N . GLN A 1 295 ? -12.542 -1.012 16.366 1.00 94.44 295 GLN A N 1
ATOM 2277 C CA . GLN A 1 295 ? -12.637 -0.154 17.557 1.00 94.44 295 GLN A CA 1
ATOM 2278 C C . GLN A 1 295 ? -11.899 1.174 17.351 1.00 94.44 295 GLN A C 1
ATOM 2280 O O . GLN A 1 295 ? -12.467 2.238 17.581 1.00 94.44 295 GLN A O 1
ATOM 2285 N N . LEU A 1 296 ? -10.662 1.116 16.847 1.00 92.88 296 LEU A N 1
ATOM 2286 C CA . LEU A 1 296 ? -9.862 2.306 16.545 1.00 92.88 296 LEU A CA 1
ATOM 2287 C C . LEU A 1 296 ? -10.526 3.195 15.484 1.00 92.88 296 LEU A C 1
ATOM 2289 O O . LEU A 1 296 ? -10.401 4.417 15.533 1.00 92.88 296 LEU A O 1
ATOM 2293 N N . MET A 1 297 ? -11.221 2.591 14.519 1.00 97.06 297 MET A N 1
ATOM 2294 C CA . MET A 1 297 ? -11.986 3.313 13.505 1.00 97.06 297 MET A CA 1
ATOM 2295 C C . MET A 1 297 ? -13.154 4.086 14.126 1.00 97.06 297 MET A C 1
ATOM 2297 O O . MET A 1 297 ? -13.324 5.262 13.819 1.00 97.06 297 MET A O 1
ATOM 2301 N N . GLU A 1 298 ? -13.921 3.466 15.028 1.00 95.06 298 GLU A N 1
ATOM 2302 C CA . GLU A 1 298 ? -15.017 4.150 15.730 1.00 95.06 298 GLU A CA 1
ATOM 2303 C C . GLU A 1 298 ? -14.489 5.291 16.613 1.00 95.06 298 GLU A C 1
ATOM 2305 O O . GLU A 1 298 ? -15.019 6.401 16.566 1.00 95.06 298 GLU A O 1
ATOM 2310 N N . GLU A 1 299 ? -13.402 5.057 17.358 1.00 93.44 299 GLU A N 1
ATOM 2311 C CA . GLU A 1 299 ? -12.741 6.074 18.191 1.00 93.44 299 GLU A CA 1
ATOM 2312 C C . GLU A 1 299 ? -12.268 7.282 17.359 1.00 93.44 299 GLU A C 1
ATOM 2314 O O . GLU A 1 299 ? -12.390 8.433 17.784 1.00 93.44 299 GLU A O 1
ATOM 2319 N N . ALA A 1 300 ? -11.753 7.034 16.151 1.00 93.62 300 ALA A N 1
ATOM 2320 C CA . ALA A 1 300 ? -11.245 8.066 15.254 1.00 93.62 300 ALA A CA 1
ATOM 2321 C C . ALA A 1 300 ? -12.313 8.666 14.323 1.00 93.62 300 ALA A C 1
ATOM 2323 O O . ALA A 1 300 ? -11.993 9.594 13.579 1.00 93.62 300 ALA A O 1
ATOM 2324 N N . ARG A 1 301 ? -13.567 8.198 14.345 1.00 93.81 301 ARG A N 1
ATOM 2325 C CA . ARG A 1 301 ? -14.605 8.549 13.356 1.00 93.81 301 ARG A CA 1
ATOM 2326 C C . ARG A 1 301 ? -14.817 10.056 13.180 1.00 93.81 301 ARG A C 1
ATOM 2328 O O . ARG A 1 301 ? -14.940 10.531 12.055 1.00 93.81 301 ARG A O 1
ATOM 2335 N N . SER A 1 302 ? -14.780 10.825 14.269 1.00 90.31 302 SER A N 1
ATOM 2336 C CA . SER A 1 302 ? -14.933 12.293 14.245 1.00 90.31 302 SER A CA 1
ATOM 2337 C C . SER A 1 302 ? -13.790 13.031 13.534 1.00 90.31 302 SER A C 1
ATOM 2339 O O . SER A 1 302 ? -13.926 14.195 13.16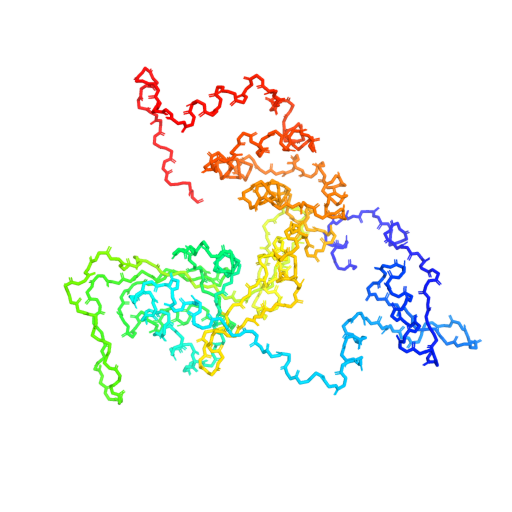7 1.00 90.31 302 SER A O 1
ATOM 2341 N N . SER A 1 303 ? -12.647 12.378 13.302 1.00 90.88 303 SER A N 1
ATOM 2342 C CA . SER A 1 303 ? -11.534 12.976 12.557 1.00 90.88 303 SER A CA 1
ATOM 2343 C C . SER A 1 303 ? -11.817 13.132 11.059 1.00 90.88 303 SER A C 1
ATOM 2345 O O . SER A 1 303 ? -11.146 13.937 10.415 1.00 90.88 303 SER A O 1
ATOM 2347 N N . LEU A 1 304 ? -12.829 12.441 10.516 1.00 89.50 304 LEU A N 1
ATOM 2348 C CA . LEU A 1 304 ? -13.250 12.585 9.116 1.00 89.50 304 LEU A CA 1
ATOM 2349 C C . LEU A 1 304 ? -13.703 14.010 8.781 1.00 89.50 304 LEU A C 1
ATOM 2351 O O . LEU A 1 304 ? -13.412 14.486 7.687 1.00 89.50 304 LEU A O 1
ATOM 2355 N N . GLU A 1 305 ? -14.308 14.723 9.735 1.00 86.19 305 GLU A N 1
ATOM 2356 C CA . GLU A 1 305 ? -14.736 16.123 9.574 1.00 86.19 305 GLU A CA 1
ATOM 2357 C C . GLU A 1 305 ? -13.562 17.078 9.290 1.00 86.19 305 GLU A C 1
ATOM 2359 O O . GLU A 1 305 ? -13.750 18.184 8.789 1.00 86.19 305 GLU A O 1
ATOM 2364 N N . LYS A 1 306 ? -12.330 16.661 9.616 1.00 84.62 306 LYS A N 1
ATOM 2365 C CA . LYS A 1 306 ? -11.109 17.458 9.429 1.00 84.62 306 LYS A CA 1
ATOM 2366 C C . LYS A 1 306 ? -10.457 17.235 8.065 1.00 84.62 306 LYS A C 1
ATOM 2368 O O . LYS A 1 306 ? -9.495 17.933 7.739 1.00 84.62 306 LYS A O 1
ATOM 2373 N N . LEU A 1 307 ? -10.921 16.255 7.287 1.00 87.56 307 LEU A N 1
ATOM 2374 C CA . LEU A 1 307 ? -10.385 15.994 5.956 1.00 87.56 307 LEU A CA 1
ATOM 2375 C C . LEU A 1 307 ? -10.798 17.095 4.977 1.00 87.56 307 LEU A C 1
ATOM 2377 O O . LEU A 1 307 ? -11.916 17.601 5.010 1.00 87.56 307 LEU A O 1
ATOM 2381 N N . SER A 1 308 ? -9.900 17.437 4.053 1.00 88.88 308 SER A N 1
ATOM 2382 C CA . SER A 1 308 ? -10.259 18.324 2.950 1.00 88.88 308 SER A CA 1
ATOM 2383 C C . SER A 1 308 ? -11.191 17.620 1.959 1.00 88.88 308 SER A C 1
ATOM 2385 O O . SER A 1 308 ? -11.081 16.412 1.722 1.00 88.88 308 SER A O 1
ATOM 2387 N N . GLY A 1 309 ? -12.069 18.399 1.320 1.00 88.50 309 GLY A N 1
ATOM 2388 C CA . GLY A 1 309 ? -13.002 17.892 0.312 1.00 88.50 309 GLY A CA 1
ATOM 2389 C C . GLY A 1 309 ? -12.311 17.184 -0.858 1.00 88.50 309 GLY A C 1
ATOM 2390 O O . GLY A 1 309 ? -12.826 16.185 -1.345 1.00 88.50 309 GLY A O 1
ATOM 2391 N N . ASP A 1 310 ? -11.114 17.627 -1.261 1.00 89.00 310 ASP A N 1
ATOM 2392 C CA . ASP A 1 310 ? -10.343 16.971 -2.328 1.00 89.00 310 ASP A CA 1
ATOM 2393 C C . ASP A 1 310 ? -9.904 15.551 -1.952 1.00 89.00 310 ASP A C 1
ATOM 2395 O O . ASP A 1 310 ? -9.989 14.646 -2.779 1.00 89.00 310 ASP A O 1
ATOM 2399 N N . ARG A 1 311 ? -9.477 15.330 -0.700 1.00 90.81 311 ARG A N 1
ATOM 2400 C CA . ARG A 1 311 ? -9.070 13.998 -0.224 1.00 90.81 311 ARG A CA 1
ATOM 2401 C C . ARG A 1 311 ? -10.265 13.060 -0.099 1.00 90.81 311 ARG A C 1
ATOM 2403 O O . ARG A 1 311 ? -10.162 11.896 -0.473 1.00 90.81 311 ARG A O 1
ATOM 2410 N N . ILE A 1 312 ? -11.395 13.580 0.383 1.00 90.75 312 ILE A N 1
ATOM 2411 C CA . ILE A 1 312 ? -12.661 12.838 0.430 1.00 90.75 312 ILE A CA 1
ATOM 2412 C C . ILE A 1 312 ? -13.095 12.459 -0.989 1.00 90.75 312 ILE A C 1
ATOM 2414 O O . ILE A 1 312 ? -13.352 11.288 -1.251 1.00 90.75 312 ILE A O 1
ATOM 2418 N N . ARG A 1 313 ? -13.119 13.422 -1.922 1.00 91.56 313 ARG A N 1
ATOM 2419 C CA . ARG A 1 313 ? -13.475 13.186 -3.328 1.00 91.56 313 ARG A CA 1
ATOM 2420 C C . ARG A 1 313 ? -12.574 12.133 -3.964 1.00 91.56 313 ARG A C 1
ATOM 2422 O O . ARG A 1 313 ? -13.078 11.247 -4.638 1.00 91.56 313 ARG A O 1
ATOM 2429 N N . HIS A 1 314 ? -11.263 12.214 -3.742 1.00 92.06 314 HIS A N 1
ATOM 2430 C CA . HIS A 1 314 ? -10.314 11.247 -4.287 1.00 92.06 314 HIS A CA 1
ATOM 2431 C C . HIS A 1 314 ? -10.621 9.813 -3.829 1.00 92.06 314 HIS A C 1
ATOM 2433 O O . HIS A 1 314 ? -10.713 8.917 -4.663 1.00 92.06 314 HIS A O 1
ATOM 2439 N N . GLU A 1 315 ? -10.844 9.591 -2.530 1.00 94.44 315 GLU A N 1
ATOM 2440 C CA . GLU A 1 315 ? -11.208 8.256 -2.036 1.00 94.44 315 GLU A CA 1
ATOM 2441 C C . GLU A 1 315 ? -12.600 7.814 -2.508 1.00 94.44 315 GLU A C 1
ATOM 2443 O O . GLU A 1 315 ? -12.785 6.638 -2.802 1.00 94.44 315 GLU A O 1
ATOM 2448 N N . LEU A 1 316 ? -13.568 8.728 -2.637 1.00 92.75 316 LEU A N 1
ATOM 2449 C CA . LEU A 1 316 ? -14.887 8.402 -3.190 1.00 92.75 316 LEU A CA 1
ATOM 2450 C C . LEU A 1 316 ? -14.815 7.999 -4.665 1.00 92.75 316 LEU A C 1
ATOM 2452 O O . LEU A 1 316 ? -15.447 7.019 -5.039 1.00 92.75 316 LEU A O 1
ATOM 2456 N N . ASN A 1 317 ? -14.018 8.685 -5.486 1.00 93.50 317 ASN A N 1
ATOM 2457 C CA . ASN A 1 317 ? -13.792 8.283 -6.877 1.00 93.50 317 ASN A CA 1
ATOM 2458 C C . ASN A 1 317 ? -13.206 6.867 -6.935 1.00 93.50 317 ASN A C 1
ATOM 2460 O O . ASN A 1 317 ? -13.726 6.010 -7.635 1.00 93.50 317 ASN A O 1
ATOM 2464 N N . LEU A 1 318 ? -12.199 6.591 -6.102 1.00 94.12 318 LEU A N 1
ATOM 2465 C CA . LEU A 1 318 ? -11.603 5.260 -5.997 1.00 94.12 318 LEU A CA 1
ATOM 2466 C C . LEU A 1 318 ? -12.577 4.182 -5.505 1.00 94.12 318 LEU A C 1
ATOM 2468 O O . LEU A 1 318 ? -12.349 3.011 -5.779 1.00 94.12 318 LEU A O 1
ATOM 2472 N N . ILE A 1 319 ? -13.611 4.541 -4.740 1.00 94.81 319 ILE A N 1
ATOM 2473 C CA . ILE A 1 319 ? -14.688 3.626 -4.341 1.00 94.81 319 ILE A CA 1
ATOM 2474 C C . ILE A 1 319 ? -15.641 3.383 -5.511 1.00 94.81 319 ILE A C 1
ATOM 2476 O O . ILE A 1 319 ? -16.030 2.244 -5.744 1.00 94.81 319 ILE A O 1
ATOM 2480 N N . LEU A 1 320 ? -16.014 4.441 -6.233 1.00 91.81 320 LEU A N 1
ATOM 2481 C CA . LEU A 1 320 ? -16.920 4.371 -7.379 1.00 91.81 320 LEU A CA 1
ATOM 2482 C C . LEU A 1 320 ? -16.293 3.665 -8.589 1.00 91.81 320 LEU A C 1
ATOM 2484 O O . LEU A 1 320 ? -17.029 3.142 -9.412 1.00 91.81 320 LEU A O 1
ATOM 2488 N N . ASP A 1 321 ? -14.967 3.584 -8.670 1.00 91.25 321 ASP A N 1
ATOM 2489 C CA . ASP A 1 321 ? -14.268 2.792 -9.690 1.00 91.25 321 ASP A CA 1
ATOM 2490 C C . ASP A 1 321 ? -14.249 1.280 -9.377 1.00 91.25 321 ASP A C 1
ATOM 2492 O O . ASP A 1 321 ? -13.874 0.468 -10.226 1.00 91.25 321 ASP A O 1
ATOM 2496 N N . GLU A 1 322 ? -14.641 0.859 -8.169 1.00 91.69 322 GLU A N 1
ATOM 2497 C CA . GLU A 1 322 ? -14.696 -0.560 -7.804 1.00 91.69 322 GLU A CA 1
ATOM 2498 C C . GLU A 1 322 ? -16.010 -1.202 -8.271 1.00 91.69 322 GLU A C 1
ATOM 2500 O O . GLU A 1 322 ? -17.103 -0.665 -8.084 1.00 91.69 322 GLU A O 1
ATOM 2505 N N . ALA A 1 323 ? -15.936 -2.440 -8.767 1.00 90.00 323 ALA A N 1
ATOM 2506 C CA . ALA A 1 323 ? -17.126 -3.196 -9.175 1.00 90.00 323 ALA A CA 1
ATOM 2507 C C . ALA A 1 323 ? -18.133 -3.423 -8.025 1.00 90.00 323 ALA A C 1
ATOM 2509 O O . ALA A 1 323 ? -19.325 -3.604 -8.264 1.00 90.00 323 ALA A O 1
ATOM 2510 N N . CYS A 1 324 ? -17.657 -3.400 -6.775 1.00 93.12 324 CYS A N 1
ATOM 2511 C CA . CYS A 1 324 ? -18.452 -3.555 -5.554 1.00 93.12 324 CYS A CA 1
ATOM 2512 C C . CYS A 1 324 ? -18.765 -2.214 -4.858 1.00 93.12 324 CYS A C 1
ATOM 2514 O O . CYS A 1 324 ? -19.024 -2.191 -3.655 1.00 93.12 324 CYS A O 1
ATOM 2516 N N . ALA A 1 325 ? -18.764 -1.086 -5.582 1.00 94.50 325 ALA A N 1
ATOM 2517 C CA . ALA A 1 325 ? -18.995 0.249 -5.013 1.00 94.50 325 ALA A CA 1
ATOM 2518 C C . ALA A 1 325 ? -20.250 0.340 -4.128 1.00 94.50 325 ALA A C 1
ATOM 2520 O O . ALA A 1 325 ? -20.215 0.950 -3.060 1.00 94.50 325 ALA A O 1
ATOM 2521 N N . ALA A 1 326 ? -21.352 -0.300 -4.532 1.00 94.06 326 ALA A N 1
ATOM 2522 C CA . ALA A 1 326 ? -22.584 -0.311 -3.746 1.00 94.06 326 ALA A CA 1
ATOM 2523 C C . ALA A 1 326 ? -22.426 -1.030 -2.394 1.00 94.06 326 ALA A C 1
ATOM 2525 O O . ALA A 1 326 ? -22.976 -0.575 -1.394 1.00 94.06 326 ALA A O 1
ATOM 2526 N N . ASP A 1 327 ? -21.660 -2.123 -2.344 1.00 95.12 327 ASP A N 1
ATOM 2527 C CA . ASP A 1 327 ? -21.370 -2.842 -1.098 1.00 95.12 327 ASP A CA 1
ATOM 2528 C C . ASP A 1 327 ? -20.437 -2.029 -0.198 1.00 95.12 327 ASP A C 1
ATOM 2530 O O . ASP A 1 327 ? -20.655 -1.944 1.010 1.00 95.12 327 ASP A O 1
ATOM 2534 N N . ILE A 1 328 ? -19.453 -1.346 -0.791 1.00 96.88 328 ILE A N 1
ATOM 2535 C CA . ILE A 1 328 ? -18.565 -0.426 -0.072 1.00 96.88 328 ILE A CA 1
ATOM 2536 C C . ILE A 1 328 ? -19.368 0.712 0.564 1.00 96.88 328 ILE A C 1
ATOM 2538 O O . ILE A 1 328 ? -19.205 0.980 1.752 1.00 96.88 328 ILE A O 1
ATOM 2542 N N . LEU A 1 329 ? -20.252 1.370 -0.188 1.00 95.75 329 LEU A N 1
ATOM 2543 C CA . LEU A 1 329 ? -21.065 2.475 0.327 1.00 95.75 329 LEU A CA 1
ATOM 2544 C C . LEU A 1 329 ? -22.052 2.016 1.406 1.00 95.75 329 LEU A C 1
ATOM 2546 O O . LEU A 1 329 ? -22.177 2.688 2.431 1.00 95.75 329 LEU A O 1
ATOM 2550 N N . ALA A 1 330 ? -22.680 0.850 1.227 1.00 95.56 330 ALA A N 1
ATOM 2551 C CA . ALA A 1 330 ? -23.518 0.242 2.256 1.00 95.56 330 ALA A CA 1
ATOM 2552 C C . ALA A 1 330 ? -22.728 0.015 3.551 1.00 95.56 330 ALA A C 1
ATOM 2554 O O . ALA A 1 330 ? -23.144 0.442 4.629 1.00 95.56 330 ALA A O 1
ATOM 2555 N N . ARG A 1 331 ? -21.529 -0.560 3.436 1.00 96.81 331 ARG A N 1
ATOM 2556 C CA . ARG A 1 331 ? -20.657 -0.825 4.577 1.00 96.81 331 ARG A CA 1
ATOM 2557 C C . ARG A 1 331 ? -20.156 0.449 5.263 1.00 96.81 331 ARG A C 1
ATOM 2559 O O . ARG A 1 331 ? -20.109 0.517 6.490 1.00 96.81 331 ARG A O 1
ATOM 2566 N N . LEU A 1 332 ? -19.827 1.491 4.500 1.00 96.81 332 LEU A N 1
ATOM 2567 C CA . LEU A 1 332 ? -19.475 2.807 5.047 1.00 96.81 332 LEU A CA 1
ATOM 2568 C C . LEU A 1 332 ? -20.637 3.429 5.835 1.00 96.81 332 LEU A C 1
ATOM 2570 O O . LEU A 1 332 ? -20.404 4.112 6.836 1.00 96.81 332 LEU A O 1
ATOM 2574 N N . ALA A 1 333 ? -21.876 3.206 5.397 1.00 95.25 333 ALA A N 1
ATOM 2575 C CA . ALA A 1 333 ? -23.067 3.674 6.094 1.00 95.25 333 ALA A CA 1
ATOM 2576 C C . ALA A 1 333 ? -23.341 2.891 7.383 1.00 95.25 333 ALA A C 1
ATOM 2578 O O . ALA A 1 333 ? -23.627 3.510 8.408 1.00 95.25 333 ALA A O 1
ATOM 2579 N N . GLU A 1 334 ? -23.180 1.563 7.368 1.00 95.06 334 GLU A N 1
ATOM 2580 C CA . GLU A 1 334 ? -23.264 0.717 8.571 1.00 95.06 334 GLU A CA 1
ATOM 2581 C C . GLU A 1 334 ? -22.303 1.194 9.668 1.00 95.06 334 GLU A C 1
ATOM 2583 O O . GLU A 1 334 ? -22.677 1.299 10.837 1.00 95.06 334 GLU A O 1
ATOM 2588 N N . LEU A 1 335 ? -21.077 1.553 9.275 1.00 95.75 335 LEU A N 1
ATOM 2589 C CA . LEU A 1 335 ? -20.041 2.085 10.164 1.00 95.75 335 LEU A CA 1
ATOM 2590 C C . LEU A 1 335 ? -20.198 3.591 10.452 1.00 95.75 335 LEU A C 1
ATOM 2592 O O . LEU A 1 335 ? -19.336 4.200 11.083 1.00 95.75 335 LEU A O 1
ATOM 2596 N N . LYS A 1 336 ? -21.290 4.218 9.992 1.00 95.19 336 LYS A N 1
ATOM 2597 C CA . LYS A 1 336 ? -21.609 5.646 10.186 1.00 95.19 336 LYS A CA 1
ATOM 2598 C C . LYS A 1 336 ? -20.520 6.605 9.683 1.00 95.19 336 LYS A C 1
ATOM 2600 O O . LYS A 1 336 ? -20.446 7.754 10.134 1.00 95.19 336 LYS A O 1
ATOM 2605 N N . LEU A 1 337 ? -19.686 6.157 8.744 1.00 95.38 337 LEU A N 1
ATOM 2606 C CA . LEU A 1 337 ? -18.589 6.942 8.179 1.00 95.38 337 LEU A CA 1
ATOM 2607 C C . LEU A 1 337 ? -19.106 7.958 7.157 1.00 95.38 337 LEU A C 1
ATOM 2609 O O . LEU A 1 337 ? -18.647 9.096 7.158 1.00 95.38 337 LEU A O 1
ATOM 2613 N N . LEU A 1 338 ? -20.112 7.603 6.345 1.00 93.88 338 LEU A N 1
ATOM 2614 C CA . LEU A 1 338 ? -20.707 8.551 5.388 1.00 93.88 338 LEU A CA 1
ATOM 2615 C C . LEU A 1 338 ? -21.340 9.754 6.097 1.00 93.88 338 LEU A C 1
ATOM 2617 O O . LEU A 1 338 ? -21.076 10.901 5.745 1.00 93.88 338 LEU A O 1
ATOM 2621 N N . THR A 1 339 ? -22.100 9.499 7.163 1.00 92.25 339 THR A N 1
ATOM 2622 C CA . THR A 1 339 ? -22.709 10.555 7.982 1.00 92.25 339 THR A CA 1
ATOM 2623 C C . THR A 1 339 ? -21.680 11.398 8.733 1.00 92.25 339 THR A C 1
ATOM 2625 O O . THR A 1 339 ? -21.960 12.556 9.026 1.00 92.25 339 THR A O 1
ATOM 2628 N N . ALA A 1 340 ? -20.502 10.837 9.038 1.00 91.50 340 ALA A N 1
ATOM 2629 C CA . ALA A 1 340 ? -19.391 11.574 9.643 1.00 91.50 340 ALA A CA 1
ATOM 2630 C C . ALA A 1 340 ? -18.659 12.476 8.632 1.00 91.50 340 ALA A C 1
ATOM 2632 O O . ALA A 1 340 ? -18.046 13.459 9.032 1.00 91.50 340 ALA A O 1
ATOM 2633 N N . ILE A 1 341 ? -18.732 12.167 7.332 1.00 90.75 341 ILE A N 1
ATOM 2634 C CA . ILE A 1 341 ? -18.258 13.063 6.268 1.00 90.75 341 ILE A CA 1
ATOM 2635 C C . ILE A 1 341 ? -19.250 14.208 6.075 1.00 90.75 341 ILE A C 1
ATOM 2637 O O . ILE A 1 341 ? -18.865 15.375 6.098 1.00 90.75 341 ILE A O 1
ATOM 2641 N N . HIS A 1 342 ? -20.526 13.882 5.849 1.00 89.06 342 HIS A N 1
ATOM 2642 C CA . HIS A 1 342 ? -21.574 14.883 5.691 1.00 89.06 342 HIS A CA 1
ATOM 2643 C C . HIS A 1 342 ? -22.968 14.281 5.955 1.00 89.06 342 HIS A C 1
ATOM 2645 O O . HIS A 1 342 ? -23.276 13.211 5.424 1.00 89.06 342 HIS A O 1
ATOM 2651 N N . PRO A 1 343 ? -23.873 14.969 6.681 1.00 85.94 343 PRO A N 1
ATOM 2652 C CA . PRO A 1 343 ? -25.221 14.460 6.967 1.00 85.94 343 PRO A CA 1
ATOM 2653 C C . PRO A 1 343 ? -26.066 14.160 5.719 1.00 85.94 343 PRO A C 1
ATOM 2655 O O . PRO A 1 343 ? -26.933 13.294 5.752 1.00 85.94 343 PRO A O 1
ATOM 2658 N N . SER A 1 344 ? -25.809 14.863 4.612 1.00 85.56 344 SER A N 1
ATOM 2659 C CA . SER A 1 344 ? -26.493 14.662 3.321 1.00 85.56 344 SER A CA 1
ATOM 2660 C C . SER A 1 344 ? -25.896 13.551 2.451 1.00 85.56 344 SER A C 1
ATOM 2662 O O . SER A 1 344 ? -26.251 13.463 1.281 1.00 85.56 344 SER A O 1
ATOM 2664 N N . LEU A 1 345 ? -25.019 12.704 2.999 1.00 83.06 345 LEU A N 1
ATOM 2665 C CA . LEU A 1 345 ? -24.541 11.478 2.349 1.00 83.06 345 LEU A CA 1
ATOM 2666 C C . LEU A 1 345 ? -25.166 10.202 2.962 1.00 83.06 345 LEU A C 1
ATOM 2668 O O . LEU A 1 345 ? -24.424 9.273 3.283 1.00 83.06 345 LEU A O 1
ATOM 2672 N N . PRO A 1 346 ? -26.492 10.107 3.196 1.00 78.19 346 PRO A N 1
ATOM 2673 C CA . PRO A 1 346 ? -27.067 8.856 3.665 1.00 78.19 346 PRO A CA 1
ATOM 2674 C C . PRO A 1 346 ? -27.038 7.806 2.547 1.00 78.19 346 PRO A C 1
ATOM 2676 O O . PRO A 1 346 ? -27.171 8.121 1.365 1.00 78.19 346 PRO A O 1
ATOM 2679 N N . TRP A 1 347 ? -26.895 6.546 2.942 1.00 88.50 347 TRP A N 1
ATOM 2680 C CA . TRP A 1 347 ? -27.112 5.394 2.074 1.00 88.50 347 TRP A CA 1
ATOM 2681 C C . TRP A 1 347 ? -28.430 4.724 2.453 1.00 88.50 347 TRP A C 1
ATOM 2683 O O . TRP A 1 347 ? -28.718 4.561 3.640 1.00 88.50 347 TRP A O 1
ATOM 2693 N N . ASP A 1 348 ? -29.188 4.285 1.455 1.00 85.00 348 ASP A N 1
ATOM 2694 C CA . ASP A 1 348 ? -30.329 3.394 1.628 1.00 85.00 348 ASP A CA 1
ATOM 2695 C C . ASP A 1 348 ? -30.313 2.299 0.550 1.00 85.00 348 ASP A C 1
ATOM 2697 O O . ASP A 1 348 ? -29.736 2.464 -0.527 1.00 85.00 348 ASP A O 1
ATOM 2701 N N . ASP A 1 349 ? -30.946 1.158 0.831 1.00 81.81 349 ASP A N 1
ATOM 2702 C CA . ASP A 1 349 ? -30.990 0.029 -0.110 1.00 81.81 349 ASP A CA 1
ATOM 2703 C C . ASP A 1 349 ? -31.761 0.343 -1.403 1.00 81.81 349 ASP A C 1
ATOM 2705 O O . ASP A 1 349 ? -31.587 -0.341 -2.418 1.00 81.81 349 ASP A O 1
ATOM 2709 N N . GLY A 1 350 ? -32.582 1.396 -1.406 1.00 86.25 350 GLY A N 1
ATOM 2710 C CA . GLY A 1 350 ? -33.225 1.922 -2.603 1.00 86.25 350 GLY A CA 1
ATOM 2711 C C . GLY A 1 350 ? -32.222 2.521 -3.589 1.00 86.25 350 GLY A C 1
ATOM 2712 O O . GLY A 1 350 ? -32.423 2.378 -4.795 1.00 86.25 350 GLY A O 1
ATOM 2713 N N . LEU A 1 351 ? -31.115 3.102 -3.108 1.00 87.75 351 LEU A N 1
ATOM 2714 C CA . LEU A 1 351 ? -30.030 3.668 -3.925 1.00 87.75 351 LEU A CA 1
ATOM 2715 C C . LEU A 1 351 ? -29.101 2.614 -4.536 1.00 87.75 351 LEU A C 1
ATOM 2717 O O . LEU A 1 351 ? -28.460 2.884 -5.556 1.00 87.75 351 LEU A O 1
ATOM 2721 N N . ARG A 1 352 ? -29.072 1.393 -3.988 1.00 90.25 352 ARG A N 1
ATOM 2722 C CA . ARG A 1 352 ? -28.236 0.298 -4.506 1.00 90.25 352 ARG A CA 1
ATOM 2723 C C . ARG A 1 352 ? -28.523 0.010 -5.980 1.00 90.25 352 ARG A C 1
ATOM 2725 O O . ARG A 1 352 ? -27.598 -0.051 -6.786 1.00 90.25 352 ARG A O 1
ATOM 2732 N N . ARG A 1 353 ? -29.798 -0.178 -6.347 1.00 86.56 353 ARG A N 1
ATOM 2733 C CA . ARG A 1 353 ? -30.182 -0.523 -7.731 1.00 86.56 353 ARG A CA 1
ATOM 2734 C C . ARG A 1 353 ? -29.868 0.605 -8.727 1.00 86.56 353 ARG A C 1
ATOM 2736 O O . ARG A 1 353 ? -29.219 0.301 -9.726 1.00 86.56 353 ARG A O 1
ATOM 2743 N N . PRO A 1 354 ? -30.270 1.871 -8.488 1.00 88.00 354 PRO A N 1
ATOM 2744 C CA . PRO A 1 354 ? -29.907 2.994 -9.348 1.00 88.00 354 PRO A CA 1
ATOM 2745 C C . PRO A 1 354 ? -28.401 3.173 -9.510 1.00 88.00 354 PRO A C 1
ATOM 2747 O O . PRO A 1 354 ? -27.958 3.414 -10.628 1.00 88.00 354 PRO A O 1
ATOM 2750 N N . LEU A 1 355 ? -27.614 3.020 -8.437 1.00 87.81 355 LEU A N 1
ATOM 2751 C CA . LEU A 1 355 ? -26.160 3.159 -8.514 1.00 87.81 355 LEU A CA 1
ATOM 2752 C C . LEU A 1 355 ? -25.545 2.077 -9.404 1.00 87.81 355 LEU A C 1
ATOM 2754 O O . LEU A 1 355 ? -24.838 2.395 -10.355 1.00 87.81 355 LEU A O 1
ATOM 2758 N N . VAL A 1 356 ? -25.855 0.805 -9.132 1.00 86.50 356 VAL A N 1
ATOM 2759 C CA . VAL A 1 356 ? -25.336 -0.321 -9.927 1.00 86.50 356 VAL A CA 1
ATOM 2760 C C . VAL A 1 356 ? -25.767 -0.197 -11.386 1.00 86.50 356 VAL A C 1
ATOM 2762 O O . VAL A 1 356 ? -24.977 -0.475 -12.284 1.00 86.50 356 VAL A O 1
ATOM 2765 N N . TYR A 1 357 ? -27.001 0.242 -11.640 1.00 86.19 357 TYR A N 1
ATOM 2766 C CA . TYR A 1 357 ? -27.462 0.516 -12.995 1.00 86.19 357 TYR A CA 1
ATOM 2767 C C . TYR A 1 357 ? -26.644 1.642 -13.644 1.00 86.19 357 TYR A C 1
ATOM 2769 O O . TYR A 1 357 ? -26.061 1.427 -14.700 1.00 86.19 357 TYR A O 1
ATOM 2777 N N . GLY A 1 358 ? -26.547 2.809 -13.001 1.00 83.62 358 GLY A N 1
ATOM 2778 C CA . GLY A 1 358 ? -25.866 3.988 -13.541 1.00 83.62 358 GLY A CA 1
ATOM 2779 C C . GLY A 1 358 ? -24.378 3.772 -13.814 1.00 83.62 358 GLY A C 1
ATOM 2780 O O . GLY A 1 358 ? -23.886 4.215 -14.843 1.00 83.62 358 GLY A O 1
ATOM 2781 N N . MET A 1 359 ? -23.676 3.028 -12.955 1.00 81.56 359 MET A N 1
ATOM 2782 C CA . MET A 1 359 ? -22.256 2.703 -13.146 1.00 81.56 359 MET A CA 1
ATOM 2783 C C . MET A 1 359 ? -21.984 1.820 -14.373 1.00 81.56 359 MET A C 1
ATOM 2785 O O . MET A 1 359 ? -20.870 1.809 -14.886 1.00 81.56 359 MET A O 1
ATOM 2789 N N . ASN A 1 360 ? -22.990 1.080 -14.847 1.00 79.81 360 ASN A N 1
ATOM 2790 C CA . ASN A 1 360 ? -22.876 0.173 -15.991 1.00 79.81 360 ASN A CA 1
ATOM 2791 C C . ASN A 1 360 ? -23.534 0.728 -17.263 1.00 79.81 360 ASN A C 1
ATOM 2793 O O . ASN A 1 360 ? -23.708 -0.007 -18.236 1.00 79.81 360 ASN A O 1
ATOM 2797 N N . GLN A 1 361 ? -23.938 1.998 -17.260 1.00 80.62 361 GLN A N 1
ATOM 2798 C CA . GLN A 1 361 ? -24.546 2.658 -18.409 1.00 80.62 361 GLN A CA 1
ATOM 2799 C C . GLN A 1 361 ? -23.698 3.858 -18.834 1.00 80.62 361 GLN A C 1
ATOM 2801 O O . GLN A 1 361 ? -23.113 4.531 -17.984 1.00 80.62 361 GLN A O 1
ATOM 2806 N N . PRO A 1 362 ? -23.627 4.163 -20.142 1.00 73.81 362 PRO A N 1
ATOM 2807 C CA . PRO A 1 362 ? -23.062 5.429 -20.570 1.00 73.81 362 PRO A CA 1
ATOM 2808 C C . PRO A 1 362 ? -23.891 6.581 -19.980 1.00 73.81 362 PRO A C 1
ATOM 2810 O O . PRO A 1 362 ? -25.109 6.439 -19.814 1.00 73.81 362 PRO A O 1
ATOM 2813 N N . PRO A 1 363 ? -23.258 7.726 -19.673 1.00 74.00 363 PRO A N 1
ATOM 2814 C CA . PRO A 1 363 ? -23.986 8.896 -19.213 1.00 74.00 363 PRO A CA 1
ATOM 2815 C C . PRO A 1 363 ? -25.074 9.270 -20.236 1.00 74.00 363 PRO A C 1
ATOM 2817 O O . PRO A 1 363 ? -24.839 9.152 -21.445 1.00 74.00 363 PRO A O 1
ATOM 2820 N N . PRO A 1 364 ? -26.267 9.693 -19.782 1.00 79.00 364 PRO A N 1
ATOM 2821 C CA . PRO A 1 364 ? -27.359 10.053 -20.678 1.00 79.00 364 PRO A CA 1
ATOM 2822 C C . PRO A 1 364 ? -26.939 11.133 -21.686 1.00 79.00 364 PRO A C 1
ATOM 2824 O O . PRO A 1 364 ? -26.233 12.078 -21.341 1.00 79.00 364 PRO A O 1
ATOM 2827 N N . ALA A 1 365 ? -27.371 11.007 -22.945 1.00 77.38 365 ALA A N 1
ATOM 2828 C CA . ALA A 1 365 ? -26.962 11.922 -24.019 1.00 77.38 365 ALA A CA 1
ATOM 2829 C C . ALA A 1 365 ? -27.401 13.384 -23.779 1.00 77.38 365 ALA A C 1
ATOM 2831 O O . ALA A 1 365 ? -26.799 14.316 -24.308 1.00 77.38 365 ALA A O 1
ATOM 2832 N N . ASP A 1 366 ? -28.440 13.586 -22.969 1.00 81.31 366 ASP A N 1
ATOM 2833 C CA . ASP A 1 366 ? -28.984 14.874 -22.537 1.00 81.31 366 ASP A CA 1
ATOM 2834 C C . ASP A 1 366 ? -28.160 15.556 -21.434 1.00 81.31 366 ASP A C 1
ATOM 2836 O O . ASP A 1 366 ? -28.348 16.746 -21.189 1.00 81.31 366 ASP A O 1
ATOM 2840 N N . TRP A 1 367 ? -27.200 14.856 -20.816 1.00 75.38 367 TRP A N 1
ATOM 2841 C CA . TRP A 1 367 ? -26.258 15.459 -19.862 1.00 75.38 367 TRP A CA 1
ATOM 2842 C C . TRP A 1 367 ? -25.182 16.315 -20.554 1.00 75.38 367 TRP A C 1
ATOM 2844 O O . TRP A 1 367 ? -24.384 16.972 -19.884 1.00 75.38 367 TRP A O 1
ATOM 2854 N N . GLY A 1 368 ? -25.185 16.359 -21.892 1.00 70.50 368 GLY A N 1
ATOM 2855 C CA . GLY A 1 368 ? -24.254 17.142 -22.698 1.00 70.50 368 GLY A CA 1
ATOM 2856 C C . GLY A 1 368 ? -22.822 16.606 -22.638 1.00 70.50 368 GLY A C 1
ATOM 2857 O O . GLY A 1 368 ? -22.578 15.449 -22.296 1.00 70.50 368 GLY A O 1
ATOM 2858 N N . HIS A 1 369 ? -21.850 17.455 -22.980 1.00 62.12 369 HIS A N 1
ATOM 2859 C CA . HIS A 1 369 ? -20.455 17.160 -22.670 1.00 62.12 369 HIS A CA 1
ATOM 2860 C C . HIS A 1 369 ? -20.283 17.253 -21.157 1.00 62.12 369 HIS A C 1
ATOM 2862 O O . HIS A 1 369 ? -20.294 18.354 -20.601 1.00 62.12 369 HIS A O 1
ATOM 2868 N N . LEU A 1 370 ? -20.123 16.102 -20.498 1.00 61.75 370 LEU A N 1
ATOM 2869 C CA . LEU A 1 370 ? -19.605 16.078 -19.136 1.00 61.75 370 LEU A CA 1
ATOM 2870 C C . LEU A 1 370 ? -18.336 16.940 -19.103 1.00 61.75 370 LEU A C 1
ATOM 2872 O O . LEU A 1 370 ? -17.523 16.830 -20.028 1.00 61.75 370 LEU A O 1
ATOM 2876 N N . PRO A 1 371 ? -18.170 17.816 -18.098 1.00 55.69 371 PRO A N 1
ATOM 2877 C CA . PRO A 1 371 ? -16.948 18.589 -17.980 1.00 55.69 371 PRO A CA 1
ATOM 2878 C C . PRO A 1 371 ? -15.771 17.614 -17.976 1.00 55.69 371 PRO A C 1
ATOM 2880 O O . PRO A 1 371 ? -15.743 16.680 -17.175 1.00 55.69 371 PRO A O 1
ATOM 2883 N N . ASP A 1 372 ? -14.828 17.814 -18.895 1.00 51.25 372 ASP A N 1
ATOM 2884 C CA . ASP A 1 372 ? -13.550 17.120 -18.848 1.00 51.25 372 ASP A CA 1
ATOM 2885 C C . ASP A 1 372 ? -12.834 17.622 -17.594 1.00 51.25 372 ASP A C 1
ATOM 2887 O O . ASP A 1 372 ? -12.282 18.723 -17.561 1.00 51.25 372 ASP A O 1
ATOM 2891 N N . LEU A 1 373 ? -12.946 16.850 -16.513 1.00 51.12 373 LEU A N 1
ATOM 2892 C CA . LEU A 1 373 ? -12.338 17.186 -15.230 1.00 51.12 373 LEU A CA 1
ATOM 2893 C C . LEU A 1 373 ? -10.806 17.040 -15.273 1.00 51.12 373 LEU A C 1
ATOM 2895 O O . LEU A 1 373 ? -10.150 17.337 -14.274 1.00 51.12 373 LEU A O 1
ATOM 2899 N N . GLY A 1 374 ? -10.239 16.628 -16.417 1.00 40.19 374 GLY A N 1
ATOM 2900 C CA . GLY A 1 374 ? -8.825 16.333 -16.581 1.00 40.19 374 GLY A CA 1
ATOM 2901 C C . GLY A 1 374 ? -8.373 15.151 -15.713 1.00 40.19 374 GLY A C 1
ATOM 2902 O O . GLY A 1 374 ? -9.138 14.615 -14.905 1.00 40.19 374 GLY A O 1
ATOM 2903 N N . PRO A 1 375 ? -7.110 14.713 -15.846 1.00 34.00 375 PRO A N 1
ATOM 2904 C CA . PRO A 1 375 ? -6.511 13.847 -14.844 1.00 34.00 375 PRO A CA 1
ATOM 2905 C C . PRO A 1 375 ? -6.471 14.608 -13.513 1.00 34.00 375 PRO A C 1
ATOM 2907 O O . PRO A 1 375 ? -5.930 15.712 -13.434 1.00 34.00 375 PRO A O 1
ATOM 2910 N N . VAL A 1 376 ? -7.073 14.022 -12.476 1.00 40.06 376 VAL A N 1
ATOM 2911 C CA . VAL A 1 376 ? -6.995 14.538 -11.104 1.00 40.06 376 VAL A CA 1
ATOM 2912 C C . VAL A 1 376 ? -5.504 14.667 -10.736 1.00 40.06 376 VAL A C 1
ATOM 2914 O O . VAL A 1 376 ? -4.780 13.687 -10.928 1.00 40.06 376 VAL A O 1
ATOM 2917 N N . PRO A 1 377 ? -5.034 15.851 -10.293 1.00 32.94 377 PRO A N 1
ATOM 2918 C CA . PRO A 1 377 ? -3.613 16.118 -10.063 1.00 32.94 377 PRO A CA 1
ATOM 2919 C C . PRO A 1 377 ? -2.988 15.281 -8.945 1.00 32.94 377 PRO A C 1
ATOM 2921 O O . PRO A 1 377 ? -3.718 14.897 -7.999 1.00 32.94 377 PRO A O 1
#

Foldseek 3Di:
DVVCVLAVVVDDVVNVDDPDPFAAEPPDDLVVVVVSCVVVVDQKHFYAYPPPRDGPGIDGPVNSVVVVPPPPPVVPQPFCLVLVVVQDDPQVVLVLLVLQALCQVVVKWKKWFFPQVLCSVVVNHDPDTAMEILDQQQVSLVVCCVFFNFDWDDDVQQSKIKGQHDLPGDDDDDDDDDPDPDPDNPVRDDDDRIHMYGAQWAWDASHFADHTGIDHDDLQRSLLLDFWQLRSWMAIPHDPRHRGIDRPQCNVVCSVQQEGEGNDLCRCRNPVLSLLVSLLSCQLVVGYYDPVNLVSNLVSLLVLCVHDPLSVVVSLVVLLPGLCSLVSLVVCQVSVNQVSNPVVRHDDPVVSVVSNVVSPDDDDVVVPPDPCPDPDD

pLDDT: mean 79.93, std 18.03, range [28.94, 98.31]

Radius of gyration: 24.41 Å; chains: 1; bounding box: 67×41×80 Å

Sequence (377 aa):
MDRALAHKLNLAAASLMEAGEVTVRPDDSLQQLQTRMTDSGWGQVPVVDPNTNAVIGIVTRTDLLKTLSPKASPMARLNLAEKLEKALPPERLALIRAVAEEAAAQKSPLYVVGGFVRDLLLERPSLDFDVVVEGDAIALARALAKCYGGKVTSHSRFGTAKWLIAEGGTTKAEGGKASSFILHPSSFTLHPSSLDFISARQEFYDRPSALPSVERGSIKLDLHRRDFTINTLALRLDGHHYGELLDPWGGLNDLKDGLVRVLHSLSFVDDPTRMLRAVRFEQRFGFHIETRTLQLMEEARSSLEKLSGDRIRHELNLILDEACAADILARLAELKLLTAIHPSLPWDDGLRRPLVYGMNQPPPADWGHLPDLGPVP

Secondary structure (DSSP, 8-state):
-HHHHHTT----GGGT----S--B-TTS-HHHHHHHHHHS--SEEEEE-TTT--EEEEEEHHHHHHHH-TT-------B-HHHHHHHS-HHHHHHHHHHHHHHHHTT--EEEETHHHHHHHTT---S---EEESS-HHHHHHHHHHHH--EEEEEGGGTEEEEEPPTT-----SSS--------TT-TT---SEEEEEE-EEEE-SSTTSPPEEEE--HHHHHHTSSBGGG--EEE-SGGGTTBEE-SS-HHHHHHHTEE-BSSTTHHHH-THHHHHHHHHHHHHT-EE-HHHHHHHHHHGGGGGGS-HHHHHHHHHHHHTSTTHHHHHHHHHHTTHHHHH-TT----HHHHHHHHHHHTSPPPGGG-S-----S--